Protein AF-A0A951L3A4-F1 (afdb_monomer_lite)

Foldseek 3Di:
DDDPDDDDDPVVLVVLLVCCVPVVDDLCVSCVVVVHDSVVNVVSNCVVVVVDDDPDPDDDDDDDDDDDDDPVVVVVVVVVVVVVVVVVVVVVVVVVVPPDDPPPDPDPDDDDDDDDDDDPDPDDDDDDDDDDDDDDDDDDDDDDDDDDDDDDDDDDDDDDDDPPDPPPPPPPPPDPPPDLAFPFQLEKEWEFDPFKIWIATPVVQDVCRIDIFGLDLVRLVVVLVSSVSSVHAEYEYEDPDPSCVSSVVNNVVVRHHYFYFYPVQLDDDPDDDDSRVSRVSRRVCVRSVVTDGDDDDDDLLNVLLVLLVVLVVLVVLLVVLQVLLVVLCVVFQQQQVVQDVGLPDQLNLQLLVCLLVPDQQLLVSLVSDDPPRPDDSVRSSVSRNTPSDPVSSVSNVVSSVSSVVSVVVSLVSLVSSVVSLVVLLVVDDFQPDDDDDQPDDPPPPSDRPDDLQVSVCSNQVFRLSQQQLDDSSLVSNLCSQCPLENVVQVALVSQCVSLQLFFDFDDDPNDGPGRHGDDDPRPNNVSLLNSLVRLCPDQFLLVLQLVVCCVPPHNVNSSSNSSSVSSNVVCCCSHPVDDDDTPGNVVNVVVVVVVVVVVVQVVQVVVVHHDDDDPPDD

Radius of gyration: 34.12 Å; chains: 1; bounding box: 93×94×96 Å

Structure (mmCIF, N/CA/C/O backbone):
data_AF-A0A951L3A4-F1
#
_entry.id   AF-A0A951L3A4-F1
#
loop_
_atom_site.group_PDB
_atom_site.id
_atom_site.type_symbol
_atom_site.label_atom_id
_atom_site.label_alt_id
_atom_site.label_comp_id
_atom_site.label_asym_id
_atom_site.label_entity_id
_atom_site.label_seq_id
_atom_site.pdbx_PDB_ins_code
_atom_site.Cartn_x
_atom_site.Cartn_y
_atom_site.Cartn_z
_atom_site.occupancy
_atom_site.B_iso_or_equiv
_atom_site.auth_seq_id
_atom_site.auth_comp_id
_atom_site.auth_asym_id
_atom_site.auth_atom_id
_atom_site.pdbx_PDB_model_num
ATOM 1 N N . MET A 1 1 ? -2.912 45.847 -16.611 1.00 32.66 1 MET A N 1
ATOM 2 C CA . MET A 1 1 ? -1.726 46.691 -16.865 1.00 32.66 1 MET A CA 1
ATOM 3 C C . MET A 1 1 ? -0.631 46.248 -15.910 1.00 32.66 1 MET A C 1
ATOM 5 O O . MET A 1 1 ? -0.775 46.431 -14.709 1.00 32.66 1 MET A O 1
ATOM 9 N N . ASP A 1 2 ? 0.385 45.565 -16.430 1.00 31.97 2 ASP A N 1
ATOM 10 C CA . ASP A 1 2 ? 1.530 45.064 -15.662 1.00 31.97 2 ASP A CA 1
ATOM 11 C C . ASP A 1 2 ? 2.466 46.244 -15.346 1.00 31.97 2 ASP A C 1
ATOM 13 O O . ASP A 1 2 ? 3.046 46.840 -16.255 1.00 31.97 2 ASP A O 1
ATOM 17 N N . GLN A 1 3 ? 2.542 46.669 -14.081 1.00 39.19 3 GLN A N 1
ATOM 18 C CA . GLN A 1 3 ? 3.414 47.779 -13.689 1.00 39.19 3 GLN A CA 1
ATOM 19 C C . GLN A 1 3 ? 4.869 47.299 -13.670 1.00 39.19 3 GLN A C 1
ATOM 21 O O . GLN A 1 3 ? 5.321 46.646 -12.728 1.00 39.19 3 GLN A O 1
ATOM 26 N N . GLY A 1 4 ? 5.613 47.657 -14.718 1.00 44.00 4 GLY A N 1
ATOM 27 C CA . GLY A 1 4 ? 7.056 47.464 -14.801 1.00 44.00 4 GLY A CA 1
ATOM 28 C C . GLY A 1 4 ? 7.782 47.987 -13.555 1.00 44.00 4 GLY A C 1
ATOM 29 O O . GLY A 1 4 ? 7.462 49.035 -12.992 1.00 44.00 4 GLY A O 1
ATOM 30 N N . ARG A 1 5 ? 8.775 47.224 -13.099 1.00 50.25 5 ARG A N 1
ATOM 31 C CA . ARG A 1 5 ? 9.544 47.485 -11.878 1.00 50.25 5 ARG A CA 1
ATOM 32 C C . ARG A 1 5 ? 10.297 48.822 -11.997 1.00 50.25 5 ARG A C 1
ATOM 34 O O . ARG A 1 5 ? 11.305 48.883 -12.696 1.00 50.25 5 ARG A O 1
ATOM 41 N N . ARG A 1 6 ? 9.829 49.875 -11.310 1.00 65.44 6 ARG A N 1
ATOM 42 C CA . ARG A 1 6 ? 10.495 51.195 -11.263 1.00 65.44 6 ARG A CA 1
ATOM 43 C C . ARG A 1 6 ? 11.950 51.047 -10.795 1.00 65.44 6 ARG A C 1
ATOM 45 O O . ARG A 1 6 ? 12.204 50.453 -9.744 1.00 65.44 6 ARG A O 1
ATOM 52 N N . GLN A 1 7 ? 12.895 51.558 -11.584 1.00 73.25 7 GLN A N 1
ATOM 53 C CA . GLN A 1 7 ? 14.316 51.622 -11.231 1.00 73.25 7 GLN A CA 1
ATOM 54 C C . GLN A 1 7 ? 14.632 53.011 -10.661 1.00 73.25 7 GLN A C 1
ATOM 56 O O . GLN A 1 7 ? 14.202 54.011 -11.222 1.00 73.25 7 GLN A O 1
ATOM 61 N N . PHE A 1 8 ? 15.373 53.063 -9.551 1.00 82.00 8 PHE A N 1
ATOM 62 C CA . PHE A 1 8 ? 15.802 54.305 -8.895 1.00 82.00 8 PHE A CA 1
ATOM 63 C C . PHE A 1 8 ? 17.322 54.450 -9.008 1.00 82.00 8 PHE A C 1
ATOM 65 O O . PHE A 1 8 ? 18.041 53.459 -8.810 1.00 82.00 8 PHE A O 1
ATOM 72 N N . THR A 1 9 ? 17.800 55.663 -9.293 1.00 86.50 9 THR A N 1
ATOM 73 C CA . THR A 1 9 ? 19.233 55.994 -9.368 1.00 86.50 9 THR A CA 1
ATOM 74 C C . THR A 1 9 ? 19.900 55.852 -7.997 1.00 86.50 9 THR A C 1
ATOM 76 O O . THR A 1 9 ? 19.239 55.902 -6.957 1.00 86.50 9 THR A O 1
ATOM 79 N N . ASP A 1 10 ? 21.213 55.617 -7.965 1.00 74.88 10 ASP A N 1
ATOM 80 C CA . ASP A 1 10 ? 21.940 55.466 -6.696 1.00 74.88 10 ASP A CA 1
ATOM 81 C C . ASP A 1 10 ? 22.074 56.781 -5.924 1.00 74.88 10 ASP A C 1
ATOM 83 O O . ASP A 1 10 ? 22.132 56.759 -4.696 1.00 74.88 10 ASP A O 1
ATOM 87 N N . GLU A 1 11 ? 22.045 57.909 -6.627 1.00 81.06 11 GLU A N 1
ATOM 88 C CA . GLU A 1 11 ? 21.980 59.248 -6.045 1.00 81.06 11 GLU A CA 1
ATOM 89 C C . GLU A 1 11 ? 20.674 59.450 -5.268 1.00 81.06 11 GLU A C 1
ATOM 91 O O . GLU A 1 11 ? 20.714 59.680 -4.060 1.00 81.06 11 GLU A O 1
ATOM 96 N N . PHE A 1 12 ? 19.527 59.165 -5.895 1.00 88.50 12 PHE A N 1
ATOM 97 C CA . PHE A 1 12 ? 18.216 59.232 -5.241 1.00 88.50 12 PHE A CA 1
ATOM 98 C C . PHE A 1 12 ? 18.136 58.342 -3.990 1.00 88.50 12 PHE A C 1
ATOM 100 O O . PHE A 1 12 ? 17.570 58.723 -2.967 1.00 88.50 12 PHE A O 1
ATOM 107 N N . LYS A 1 13 ? 18.736 57.143 -4.030 1.00 89.69 13 LYS A N 1
ATOM 108 C CA . LYS A 1 13 ? 18.778 56.244 -2.861 1.00 89.69 13 LYS A CA 1
ATOM 109 C C . LYS A 1 13 ? 19.581 56.836 -1.705 1.00 89.69 13 LYS A C 1
ATOM 111 O O . LYS A 1 13 ? 19.202 56.626 -0.554 1.00 89.69 13 LYS A O 1
ATOM 116 N N . ARG A 1 14 ? 20.692 57.525 -1.989 1.00 83.75 14 ARG A N 1
ATOM 117 C CA . ARG A 1 14 ? 21.522 58.173 -0.961 1.00 83.75 14 ARG A CA 1
ATOM 118 C C . ARG A 1 14 ? 20.805 59.374 -0.365 1.00 83.75 14 ARG A C 1
ATOM 120 O O . ARG A 1 14 ? 20.759 59.475 0.856 1.00 83.75 14 ARG A O 1
ATOM 127 N N . GLU A 1 15 ? 20.188 60.211 -1.194 1.00 87.88 15 GLU A N 1
ATOM 128 C CA . GLU A 1 15 ? 19.411 61.369 -0.740 1.00 87.88 15 GLU A CA 1
ATOM 129 C C . GLU A 1 15 ? 18.213 60.955 0.114 1.00 87.88 15 GLU A C 1
ATOM 131 O O . GLU A 1 15 ? 18.013 61.501 1.194 1.00 87.88 15 GLU A O 1
ATOM 136 N N . ALA A 1 16 ? 17.469 59.920 -0.290 1.00 88.62 16 ALA A N 1
ATOM 137 C CA . ALA A 1 16 ? 16.341 59.408 0.488 1.00 88.62 16 ALA A CA 1
ATOM 138 C C . ALA A 1 16 ? 16.765 58.893 1.879 1.00 88.62 16 ALA A C 1
ATOM 140 O O . ALA A 1 16 ? 16.044 59.064 2.864 1.00 88.62 16 ALA A O 1
ATOM 141 N N . VAL A 1 17 ? 17.941 58.264 1.977 1.00 91.25 17 VAL A N 1
ATOM 142 C CA . VAL A 1 17 ? 18.500 57.801 3.257 1.00 91.25 17 VAL A CA 1
ATOM 143 C C . VAL A 1 17 ? 19.050 58.966 4.083 1.00 91.25 17 VAL A C 1
ATOM 145 O O . VAL A 1 17 ? 18.843 58.987 5.296 1.00 91.25 17 VAL A O 1
ATOM 148 N N . ALA A 1 18 ? 19.700 59.945 3.451 1.00 88.50 18 ALA A N 1
ATOM 149 C CA . ALA A 1 18 ? 20.191 61.148 4.116 1.00 88.50 18 ALA A CA 1
ATOM 150 C C . ALA A 1 18 ? 19.035 61.983 4.684 1.00 88.50 18 ALA A C 1
ATOM 152 O O . ALA A 1 18 ? 19.093 62.383 5.842 1.00 88.50 18 ALA A O 1
ATOM 153 N N . LEU A 1 19 ? 17.949 62.147 3.922 1.00 89.31 19 LEU A N 1
ATOM 154 C CA . LEU A 1 19 ? 16.728 62.831 4.347 1.00 89.31 19 LEU A CA 1
ATOM 155 C C . LEU A 1 19 ? 16.077 62.141 5.553 1.00 89.31 19 LEU A C 1
ATOM 157 O O . LEU A 1 19 ? 15.614 62.803 6.480 1.00 89.31 19 LEU A O 1
ATOM 161 N N . LEU A 1 20 ? 16.070 60.805 5.578 1.00 89.06 20 LEU A N 1
ATOM 162 C CA . LEU A 1 20 ? 15.600 60.038 6.733 1.00 89.06 20 LEU A CA 1
ATOM 163 C C . LEU A 1 20 ? 16.485 60.241 7.972 1.00 89.06 20 LEU A C 1
ATOM 165 O O . LEU A 1 20 ? 15.964 60.266 9.084 1.00 89.06 20 LEU A O 1
ATOM 169 N N . ALA A 1 21 ? 17.799 60.376 7.792 1.00 85.12 21 ALA A N 1
ATOM 170 C CA . ALA A 1 21 ? 18.740 60.567 8.892 1.00 85.12 21 ALA A CA 1
ATOM 171 C C . ALA A 1 21 ? 18.735 62.004 9.444 1.00 85.12 21 ALA A C 1
ATOM 173 O O . ALA A 1 21 ? 18.861 62.182 10.652 1.00 85.12 21 ALA A O 1
ATOM 174 N N . SER A 1 22 ? 18.574 63.016 8.586 1.00 84.38 22 SER A N 1
ATOM 175 C CA . SER A 1 22 ? 18.661 64.432 8.968 1.00 84.38 22 SER A CA 1
ATOM 176 C C . SER A 1 22 ? 17.338 65.037 9.439 1.00 84.38 22 SER A C 1
ATOM 178 O O . SER A 1 22 ? 17.350 65.958 10.248 1.00 84.38 22 SER A O 1
ATOM 180 N N . SER A 1 23 ? 16.193 64.536 8.963 1.00 82.44 23 SER A N 1
ATOM 181 C CA . SER A 1 23 ? 14.892 65.162 9.250 1.00 82.44 23 SER A CA 1
ATOM 182 C C . SER A 1 23 ? 14.287 64.798 10.609 1.00 82.44 23 SER A C 1
ATOM 184 O O . SER A 1 23 ? 13.370 65.478 11.057 1.00 82.44 23 SER A O 1
ATOM 186 N N . GLY A 1 24 ? 14.729 63.707 11.250 1.00 75.81 24 GLY A N 1
ATOM 187 C CA . GLY A 1 24 ? 14.135 63.200 12.498 1.00 75.81 24 GLY A CA 1
ATOM 188 C C . GLY A 1 24 ? 12.689 62.687 12.367 1.00 75.81 24 GLY A C 1
ATOM 189 O O . GLY A 1 24 ? 12.066 62.335 13.368 1.00 75.81 24 GLY A O 1
ATOM 190 N N . ARG A 1 25 ? 12.141 62.627 11.144 1.00 87.25 25 ARG A N 1
ATOM 191 C CA . ARG A 1 25 ? 10.745 62.249 10.863 1.00 87.25 25 ARG A CA 1
ATOM 192 C C . ARG A 1 25 ? 10.577 60.726 10.717 1.00 87.25 25 ARG A C 1
ATOM 194 O O . ARG A 1 25 ? 11.525 60.026 10.348 1.00 87.25 25 ARG A O 1
ATOM 201 N N . PRO A 1 26 ? 9.371 60.169 10.954 1.00 86.94 26 PRO A N 1
ATOM 202 C CA . PRO A 1 26 ? 9.134 58.731 10.847 1.00 86.94 26 PRO A CA 1
ATOM 203 C C . PRO A 1 26 ? 9.320 58.196 9.419 1.00 86.94 26 PRO A C 1
ATOM 205 O O . PRO A 1 26 ? 8.805 58.751 8.451 1.00 86.94 26 PRO A O 1
ATOM 208 N N . LEU A 1 27 ? 9.963 57.028 9.295 1.00 90.75 27 LEU A N 1
ATOM 209 C CA . LEU A 1 27 ? 10.267 56.368 8.014 1.00 90.75 27 LEU A CA 1
ATOM 210 C C . LEU A 1 27 ? 9.042 56.182 7.101 1.00 90.75 27 LEU A C 1
ATOM 212 O O . LEU A 1 27 ? 9.165 56.294 5.884 1.00 90.75 27 LEU A O 1
ATOM 216 N N . LEU A 1 28 ? 7.872 55.891 7.679 1.00 86.56 28 LEU A N 1
ATOM 217 C CA . LEU A 1 28 ? 6.618 55.708 6.938 1.00 86.56 28 LEU A CA 1
ATOM 218 C C . LEU A 1 28 ? 6.166 56.990 6.229 1.00 86.56 28 LEU A C 1
ATOM 220 O O . LEU A 1 28 ? 5.704 56.918 5.094 1.00 86.56 28 LEU A O 1
ATOM 224 N N . GLN A 1 29 ? 6.345 58.143 6.877 1.00 88.88 29 GLN A N 1
ATOM 225 C CA . GLN A 1 29 ? 5.958 59.440 6.331 1.00 88.88 29 GLN A CA 1
ATOM 226 C C . GLN A 1 29 ? 6.848 59.809 5.139 1.00 88.88 29 GLN A C 1
ATOM 228 O O . GLN A 1 29 ? 6.344 60.110 4.062 1.00 88.88 29 GLN A O 1
ATOM 233 N N . ILE A 1 30 ? 8.167 59.662 5.292 1.00 88.50 30 ILE A N 1
ATOM 234 C CA . ILE A 1 30 ? 9.139 59.956 4.226 1.00 88.50 30 ILE A CA 1
ATOM 235 C C . ILE A 1 30 ? 8.965 59.005 3.034 1.00 88.50 30 ILE A C 1
ATOM 237 O O . ILE A 1 30 ? 9.047 59.422 1.883 1.00 88.50 30 ILE A O 1
ATOM 241 N N . ALA A 1 31 ? 8.681 57.724 3.284 1.00 89.19 31 ALA A N 1
ATOM 242 C CA . ALA A 1 31 ? 8.425 56.765 2.212 1.00 89.19 31 ALA A CA 1
ATOM 243 C C . ALA A 1 31 ? 7.166 57.126 1.398 1.00 89.19 31 ALA A C 1
ATOM 245 O O . ALA A 1 31 ? 7.188 57.019 0.173 1.00 89.19 31 ALA A O 1
ATOM 246 N N . SER A 1 32 ? 6.105 57.591 2.069 1.00 87.25 32 SER A N 1
ATOM 247 C CA . SER A 1 32 ? 4.873 58.041 1.414 1.00 87.25 32 SER A CA 1
ATOM 248 C C . SER A 1 32 ? 5.095 59.290 0.559 1.00 87.25 32 SER A C 1
ATOM 250 O O . SER A 1 32 ? 4.611 59.341 -0.567 1.00 87.25 32 SER A O 1
ATOM 252 N N . GLU A 1 33 ? 5.853 60.269 1.060 1.00 85.44 33 GLU A N 1
ATOM 253 C CA . GLU A 1 33 ? 6.167 61.514 0.337 1.00 85.44 33 GLU A CA 1
ATOM 254 C C . GLU A 1 33 ? 7.040 61.271 -0.898 1.00 85.44 33 GLU A C 1
ATOM 256 O O . GLU A 1 33 ? 6.808 61.853 -1.952 1.00 85.44 33 GLU A O 1
ATOM 261 N N . LEU A 1 34 ? 8.001 60.350 -0.796 1.00 86.25 34 LEU A N 1
ATOM 262 C CA . LEU A 1 34 ? 8.862 59.951 -1.911 1.00 86.25 34 LEU A CA 1
ATOM 263 C C . LEU A 1 34 ? 8.188 58.951 -2.872 1.00 86.25 34 LEU A C 1
ATOM 265 O O . LEU A 1 34 ? 8.811 58.515 -3.841 1.00 86.25 34 LEU A O 1
ATOM 269 N N . GLY A 1 35 ? 6.943 58.541 -2.604 1.00 83.50 35 GLY A N 1
ATOM 270 C CA . GLY A 1 35 ? 6.203 57.586 -3.434 1.00 83.50 35 GLY A CA 1
ATOM 271 C C . GLY A 1 35 ? 6.850 56.194 -3.519 1.00 83.50 35 GLY A C 1
ATOM 272 O O . GLY A 1 35 ? 6.686 55.495 -4.524 1.00 83.50 35 GLY A O 1
ATOM 273 N N . ILE A 1 36 ? 7.602 55.786 -2.490 1.00 88.69 36 ILE A N 1
ATOM 274 C CA . ILE A 1 36 ? 8.312 54.498 -2.407 1.00 88.69 36 ILE A CA 1
ATOM 275 C C . ILE A 1 36 ? 7.774 53.631 -1.266 1.00 88.69 36 ILE A C 1
ATOM 277 O O . ILE A 1 36 ? 7.205 54.114 -0.292 1.00 88.69 36 ILE A O 1
ATOM 281 N N . SER A 1 37 ? 7.977 52.312 -1.341 1.00 88.06 37 SER A N 1
ATOM 282 C CA . SER A 1 37 ? 7.517 51.439 -0.258 1.00 88.06 37 SER A CA 1
ATOM 283 C C . SER A 1 37 ? 8.384 51.595 1.007 1.00 88.06 37 SER A C 1
ATOM 285 O O . SER A 1 37 ? 9.618 51.648 0.913 1.00 88.06 37 SER A O 1
ATOM 287 N N . PRO A 1 38 ? 7.792 51.571 2.218 1.00 86.56 38 PRO A N 1
ATOM 288 C CA . PRO A 1 38 ? 8.541 51.680 3.477 1.00 86.56 38 PRO A CA 1
ATOM 289 C C . PRO A 1 38 ? 9.608 50.587 3.644 1.00 86.56 38 PRO A C 1
ATOM 291 O O . PRO A 1 38 ? 10.675 50.797 4.222 1.00 86.56 38 PRO A O 1
ATOM 294 N N . SER A 1 39 ? 9.352 49.395 3.103 1.00 80.88 39 SER A N 1
ATOM 295 C CA . SER A 1 39 ? 10.299 48.278 3.102 1.00 80.88 39 SER A CA 1
ATOM 296 C C . SER A 1 39 ? 11.545 48.571 2.258 1.00 80.88 39 SER A C 1
ATOM 298 O O . SER A 1 39 ? 12.634 48.102 2.587 1.00 80.88 39 SER A O 1
ATOM 300 N N . MET A 1 40 ? 11.405 49.346 1.179 1.00 85.06 40 MET A N 1
ATOM 301 C CA . MET A 1 40 ? 12.495 49.692 0.269 1.00 85.06 40 MET A CA 1
ATOM 302 C C . MET A 1 40 ? 13.447 50.713 0.898 1.00 85.06 40 MET A C 1
ATOM 304 O O . MET A 1 40 ? 14.649 50.451 0.955 1.00 85.06 40 MET A O 1
ATOM 308 N N . LEU A 1 41 ? 12.909 51.789 1.484 1.00 88.31 41 LEU A N 1
ATOM 309 C CA . LEU A 1 41 ? 13.699 52.796 2.201 1.00 88.31 41 LEU A CA 1
ATOM 310 C C . LEU A 1 41 ? 14.446 52.189 3.403 1.00 88.31 41 LEU A C 1
ATOM 312 O O . LEU A 1 41 ? 15.633 52.443 3.610 1.00 88.31 41 LEU A O 1
ATOM 316 N N . ARG A 1 42 ? 13.787 51.283 4.141 1.00 86.25 42 ARG A N 1
ATOM 317 C CA . ARG A 1 42 ? 14.408 50.519 5.237 1.00 86.25 42 ARG A CA 1
ATOM 318 C C . ARG A 1 42 ? 15.592 49.675 4.759 1.00 86.25 42 ARG A C 1
ATOM 320 O O . ARG A 1 42 ? 16.615 49.612 5.437 1.00 86.25 42 ARG A O 1
ATOM 327 N N . ASN A 1 43 ? 15.466 49.027 3.602 1.00 81.56 43 ASN A N 1
ATOM 328 C CA . ASN A 1 43 ? 16.535 48.207 3.037 1.00 81.56 43 ASN A CA 1
ATOM 329 C C . ASN A 1 43 ? 17.719 49.048 2.546 1.00 81.56 43 ASN A C 1
ATOM 331 O O . ASN A 1 43 ? 18.855 48.602 2.687 1.00 81.56 43 ASN A O 1
ATOM 335 N N . TRP A 1 44 ? 17.481 50.244 1.999 1.00 90.25 44 TRP A N 1
ATOM 336 C CA . TRP A 1 44 ? 18.555 51.161 1.603 1.00 90.25 44 TRP A CA 1
ATOM 337 C C . TRP A 1 44 ? 19.331 51.681 2.813 1.00 90.25 44 TRP A C 1
ATOM 339 O O . TRP A 1 44 ? 20.553 51.557 2.823 1.00 90.25 44 TRP A O 1
ATOM 349 N N . ARG A 1 45 ? 18.637 52.108 3.879 1.00 88.88 45 ARG A N 1
ATOM 350 C CA . ARG A 1 45 ? 19.270 52.489 5.154 1.00 88.88 45 ARG A CA 1
ATOM 351 C C . ARG A 1 45 ? 20.097 51.347 5.754 1.00 88.88 45 ARG A C 1
ATOM 353 O O . ARG A 1 45 ? 21.235 51.525 6.163 1.00 88.88 45 ARG A O 1
ATOM 360 N N . ASN A 1 46 ? 19.556 50.130 5.771 1.00 82.81 46 ASN A N 1
ATOM 361 C CA . ASN A 1 46 ? 20.282 48.983 6.325 1.00 82.81 46 ASN A CA 1
ATOM 362 C C . ASN A 1 46 ? 21.532 48.613 5.500 1.00 82.81 46 ASN A C 1
ATOM 364 O O . ASN A 1 46 ? 22.465 48.024 6.048 1.00 82.81 46 ASN A O 1
ATOM 368 N N . ARG A 1 47 ? 21.555 48.933 4.196 1.00 76.25 47 ARG A N 1
ATOM 369 C CA . ARG A 1 47 ? 22.745 48.774 3.346 1.00 76.25 47 ARG A CA 1
ATOM 370 C C . ARG A 1 47 ? 23.763 49.890 3.568 1.00 76.25 47 ARG A C 1
ATOM 372 O O . ARG A 1 47 ? 24.943 49.571 3.635 1.00 76.25 47 ARG A O 1
ATOM 379 N N . SER A 1 48 ? 23.333 51.148 3.712 1.00 77.56 48 SER A N 1
ATOM 380 C CA . SER A 1 48 ? 24.244 52.266 4.006 1.00 77.56 48 SER A CA 1
ATOM 381 C C . SER A 1 48 ? 24.891 52.136 5.387 1.00 77.56 48 SER A C 1
ATOM 383 O O . SER A 1 48 ? 26.049 52.486 5.554 1.00 77.56 48 SER A O 1
ATOM 385 N N . GLU A 1 49 ? 24.176 51.563 6.359 1.00 76.31 49 GLU A N 1
ATOM 386 C CA . GLU A 1 49 ? 24.688 51.273 7.706 1.00 76.31 49 GLU A CA 1
ATOM 387 C C . GLU A 1 49 ? 25.471 49.946 7.800 1.00 76.31 49 GLU A C 1
ATOM 389 O O . GLU A 1 49 ? 25.820 49.506 8.894 1.00 76.31 49 GLU A O 1
ATOM 394 N N . GLY A 1 50 ? 25.699 49.243 6.683 1.00 65.12 50 GLY A N 1
ATOM 395 C CA . GLY A 1 50 ? 26.495 48.008 6.651 1.00 65.12 50 GLY A CA 1
ATOM 396 C C . GLY A 1 50 ? 25.871 46.791 7.353 1.00 65.12 50 GLY A C 1
ATOM 397 O O . GLY A 1 50 ? 26.484 45.726 7.392 1.00 65.12 50 GLY A O 1
ATOM 398 N N . ARG A 1 51 ? 24.634 46.885 7.861 1.00 58.41 51 ARG A N 1
ATOM 399 C CA . ARG A 1 51 ? 23.975 45.810 8.633 1.00 58.41 51 ARG A CA 1
ATOM 400 C C . ARG A 1 51 ? 23.481 44.631 7.778 1.00 58.41 51 ARG A C 1
ATOM 402 O O . ARG A 1 51 ? 22.961 43.671 8.334 1.00 58.41 51 ARG A O 1
ATOM 409 N N . ASN A 1 52 ? 23.623 44.693 6.448 1.00 53.03 52 ASN A N 1
ATOM 410 C CA . ASN A 1 52 ? 23.350 43.595 5.505 1.00 53.03 52 ASN A CA 1
ATOM 411 C C . ASN A 1 52 ? 24.069 43.807 4.149 1.00 53.03 52 ASN A C 1
ATOM 413 O O . ASN A 1 52 ? 23.430 43.970 3.105 1.00 53.03 52 ASN A O 1
ATOM 417 N N . ALA A 1 53 ? 25.404 43.822 4.145 1.00 43.62 53 ALA A N 1
ATOM 418 C CA . ALA A 1 53 ? 26.196 43.881 2.913 1.00 43.62 53 ALA A CA 1
ATOM 419 C C . ALA A 1 53 ? 26.327 42.487 2.257 1.00 43.62 53 ALA A C 1
ATOM 421 O O . ALA A 1 53 ? 27.251 41.727 2.535 1.00 43.62 53 ALA A O 1
ATOM 422 N N . GLY A 1 54 ? 25.381 42.137 1.382 1.00 47.75 54 GLY A N 1
ATOM 423 C CA . GLY A 1 54 ? 25.656 41.223 0.262 1.00 47.75 54 GLY A CA 1
ATOM 424 C C . GLY A 1 54 ? 26.368 41.983 -0.872 1.00 47.75 54 GLY A C 1
ATOM 425 O O . GLY A 1 54 ? 26.317 43.215 -0.872 1.00 47.75 54 GLY A O 1
ATOM 426 N N . PRO A 1 55 ? 27.031 41.305 -1.829 1.00 36.75 55 PRO A N 1
ATOM 427 C CA . PRO A 1 55 ? 27.873 41.979 -2.816 1.00 36.75 55 PRO A CA 1
ATOM 428 C C . PRO A 1 55 ? 27.044 42.920 -3.701 1.00 36.75 55 PRO A C 1
ATOM 430 O O . PRO A 1 55 ? 25.948 42.570 -4.147 1.00 36.75 55 PRO A O 1
ATOM 433 N N . ALA A 1 56 ? 27.565 44.129 -3.923 1.00 34.47 56 ALA A N 1
ATOM 434 C CA . ALA A 1 56 ? 26.938 45.156 -4.748 1.00 34.47 56 ALA A CA 1
ATOM 435 C C . ALA A 1 56 ? 26.998 44.785 -6.244 1.00 34.47 56 ALA A C 1
ATOM 437 O O . ALA A 1 56 ? 28.002 44.228 -6.692 1.00 34.47 56 ALA A O 1
ATOM 438 N N . PRO A 1 57 ? 25.963 45.099 -7.041 1.00 36.72 57 PRO A N 1
ATOM 439 C CA . PRO A 1 57 ? 26.034 44.976 -8.486 1.00 36.72 57 PRO A CA 1
ATOM 440 C C . PRO A 1 57 ? 26.651 46.248 -9.088 1.00 36.72 57 PRO A C 1
ATOM 442 O O . PRO A 1 57 ? 26.126 47.336 -8.882 1.00 36.72 57 PRO A O 1
ATOM 445 N N . GLY A 1 58 ? 27.722 46.094 -9.871 1.00 42.84 58 GLY A N 1
ATOM 446 C CA . GLY A 1 58 ? 28.114 47.083 -10.883 1.00 42.84 58 GLY A CA 1
ATOM 447 C C . GLY A 1 58 ? 29.118 48.166 -10.473 1.00 42.84 58 GLY A C 1
ATOM 448 O O . GLY A 1 58 ? 28.818 49.345 -10.598 1.00 42.84 58 GLY A O 1
ATOM 449 N N . SER A 1 59 ? 30.345 47.794 -10.102 1.00 32.38 59 SER A N 1
ATOM 450 C CA . SER A 1 59 ? 31.501 48.697 -10.246 1.00 32.38 59 SER A CA 1
ATOM 451 C C . SER A 1 59 ? 32.741 47.895 -10.642 1.00 32.38 59 SER A C 1
ATOM 453 O O . SER A 1 59 ? 33.435 47.329 -9.798 1.00 32.38 59 SER A O 1
ATOM 455 N N . GLY A 1 60 ? 32.983 47.791 -11.948 1.00 29.97 60 GLY A N 1
ATOM 456 C CA . GLY A 1 60 ? 34.218 47.231 -12.482 1.00 29.97 60 GLY A CA 1
ATOM 457 C C . GLY A 1 60 ? 35.346 48.248 -12.350 1.00 29.97 60 GLY A C 1
ATOM 458 O O . GLY A 1 60 ? 35.432 49.166 -13.156 1.00 29.97 60 GLY A O 1
ATOM 459 N N . ALA A 1 61 ? 36.208 48.072 -11.350 1.00 28.50 61 ALA A N 1
ATOM 460 C CA . ALA A 1 61 ? 37.591 48.518 -11.451 1.00 28.50 61 ALA A CA 1
ATOM 461 C C . ALA A 1 61 ? 38.359 47.427 -12.211 1.00 28.50 61 ALA A C 1
ATOM 463 O O . ALA A 1 61 ? 38.253 46.246 -11.870 1.00 28.50 61 ALA A O 1
ATOM 464 N N . ALA A 1 62 ? 39.062 47.813 -13.276 1.00 30.88 62 ALA A N 1
ATOM 465 C CA . ALA A 1 62 ? 39.810 46.903 -14.136 1.00 30.88 62 ALA A CA 1
ATOM 466 C C . ALA A 1 62 ? 40.872 46.129 -13.329 1.00 30.88 62 ALA A C 1
ATOM 468 O O . ALA A 1 62 ? 41.691 46.767 -12.663 1.00 30.88 62 ALA A O 1
ATOM 469 N N . PRO A 1 63 ? 40.904 44.783 -13.381 1.00 31.97 63 PRO A N 1
ATOM 470 C CA . PRO A 1 63 ? 42.030 44.038 -12.863 1.00 31.97 63 PRO A CA 1
ATOM 471 C C . PRO A 1 63 ? 43.136 43.998 -13.917 1.00 31.97 63 PRO A C 1
ATOM 473 O O . PRO A 1 63 ? 42.929 43.666 -15.084 1.00 31.97 63 PRO A O 1
ATOM 476 N N . THR A 1 64 ? 44.319 44.358 -13.450 1.00 31.75 64 THR A N 1
ATOM 477 C CA . THR A 1 64 ? 45.624 44.169 -14.065 1.00 31.75 64 THR A CA 1
ATOM 478 C C . THR A 1 64 ? 45.788 42.775 -14.676 1.00 31.75 64 THR A C 1
ATOM 480 O O . THR A 1 64 ? 45.341 41.772 -14.118 1.00 31.75 64 THR A O 1
ATOM 483 N N . LEU A 1 65 ? 46.455 42.741 -15.835 1.00 34.19 65 LEU A N 1
ATOM 484 C CA . LEU A 1 65 ? 46.789 41.543 -16.601 1.00 34.19 65 LEU A CA 1
ATOM 485 C C . LEU A 1 65 ? 47.379 40.429 -15.721 1.00 34.19 65 LEU A C 1
ATOM 487 O O . LEU A 1 65 ? 48.491 40.555 -15.212 1.00 34.19 65 LEU A O 1
ATOM 491 N N . HIS A 1 66 ? 46.690 39.288 -15.677 1.00 30.97 66 HIS A N 1
ATOM 492 C CA . HIS A 1 66 ? 47.342 37.987 -15.588 1.00 30.97 66 HIS A CA 1
ATOM 493 C C . HIS A 1 66 ? 46.996 37.166 -16.829 1.00 30.97 66 HIS A C 1
ATOM 495 O O . HIS A 1 66 ? 45.841 37.015 -17.223 1.00 30.97 66 HIS A O 1
ATOM 501 N N . SER A 1 67 ? 48.062 36.710 -17.466 1.00 42.78 67 SER A N 1
ATOM 502 C CA . SER A 1 67 ? 48.150 36.032 -18.744 1.00 42.78 67 SER A CA 1
ATOM 503 C C . SER A 1 67 ? 47.463 34.664 -18.752 1.00 42.78 67 SER A C 1
ATOM 505 O O . SER A 1 67 ? 47.707 33.825 -17.888 1.00 42.78 67 SER A O 1
ATOM 507 N N . GLY A 1 68 ? 46.692 34.421 -19.817 1.00 43.66 68 GLY A N 1
ATOM 508 C CA . GLY A 1 68 ? 46.597 33.096 -20.430 1.00 43.66 68 GLY A CA 1
ATOM 509 C C . GLY A 1 68 ? 45.291 32.319 -20.271 1.00 43.66 68 GLY A C 1
ATOM 510 O O . GLY A 1 68 ? 45.371 31.180 -19.840 1.00 43.66 68 GLY A O 1
ATOM 511 N N . LEU A 1 69 ? 44.130 32.856 -20.676 1.00 44.50 69 LEU A N 1
ATOM 512 C CA . LEU A 1 69 ? 42.957 32.059 -21.096 1.00 44.50 69 LEU A CA 1
ATOM 513 C C . LEU A 1 69 ? 42.112 32.827 -22.140 1.00 44.50 69 LEU A C 1
ATOM 515 O O . LEU A 1 69 ? 41.910 34.032 -22.014 1.00 44.50 69 LEU A O 1
ATOM 519 N N . ASP A 1 70 ? 41.642 32.118 -23.172 1.00 55.75 70 ASP A N 1
ATOM 520 C CA . ASP A 1 70 ? 40.893 32.631 -24.334 1.00 55.75 70 ASP A CA 1
ATOM 521 C C . ASP A 1 70 ? 39.528 33.261 -23.943 1.00 55.75 70 ASP A C 1
ATOM 523 O O . ASP A 1 70 ? 38.684 32.563 -23.363 1.00 55.75 70 ASP A O 1
ATOM 527 N N . PRO A 1 71 ? 39.257 34.540 -24.286 1.00 44.62 71 PRO A N 1
ATOM 528 C CA . PRO A 1 71 ? 37.998 35.235 -23.991 1.00 44.62 71 PRO A CA 1
ATOM 529 C C . PRO A 1 71 ? 36.728 34.513 -24.472 1.00 44.62 71 PRO A C 1
ATOM 531 O O . PRO A 1 71 ? 35.686 34.599 -23.815 1.00 44.62 71 PRO A O 1
ATOM 534 N N . ALA A 1 72 ? 36.784 33.766 -25.580 1.00 53.44 72 ALA A N 1
ATOM 535 C CA . ALA A 1 72 ? 35.621 33.047 -26.108 1.00 53.44 72 ALA A CA 1
ATOM 536 C C . ALA A 1 72 ? 35.186 31.882 -25.197 1.00 53.44 72 ALA A C 1
ATOM 538 O O . ALA A 1 72 ? 33.989 31.583 -25.057 1.00 53.44 72 ALA A O 1
ATOM 539 N N . SER A 1 73 ? 36.151 31.257 -24.517 1.00 54.28 73 SER A N 1
ATOM 540 C CA . SER A 1 73 ? 35.909 30.176 -23.560 1.00 54.28 73 SER A CA 1
ATOM 541 C C . SER A 1 73 ? 35.206 30.674 -22.290 1.00 54.28 73 SER A C 1
ATOM 543 O O . SER A 1 73 ? 34.264 30.032 -21.808 1.00 54.28 73 SER A O 1
ATOM 545 N N . GLU A 1 74 ? 35.568 31.868 -21.812 1.00 51.50 74 GLU A N 1
ATOM 546 C CA . GLU A 1 74 ? 34.989 32.479 -20.614 1.00 51.50 74 GLU A CA 1
ATOM 547 C C . GLU A 1 74 ? 33.569 33.004 -20.892 1.00 51.50 74 GLU A C 1
ATOM 549 O O . GLU A 1 74 ? 32.651 32.775 -20.101 1.00 51.50 74 GLU A O 1
ATOM 554 N N . ILE A 1 75 ? 33.324 33.581 -22.078 1.00 59.12 75 ILE A N 1
ATOM 555 C CA . ILE A 1 75 ? 31.970 33.958 -22.528 1.00 59.12 75 ILE A CA 1
ATOM 556 C C . ILE A 1 75 ? 31.059 32.721 -22.609 1.00 59.12 75 ILE A C 1
ATOM 558 O O . ILE A 1 75 ? 29.907 32.749 -22.164 1.00 59.12 75 ILE A O 1
ATOM 562 N N . SER A 1 76 ? 31.577 31.604 -23.122 1.00 57.62 76 SER A N 1
ATOM 563 C CA . SER A 1 76 ? 30.839 30.338 -23.223 1.00 57.62 76 SER A CA 1
ATOM 564 C C . SER A 1 76 ? 30.545 29.704 -21.861 1.00 57.62 76 SER A C 1
ATOM 566 O O . SER A 1 76 ? 29.542 29.004 -21.691 1.00 57.62 76 SER A O 1
ATOM 568 N N . ARG A 1 77 ? 31.413 29.930 -20.874 1.00 71.12 77 ARG A N 1
ATOM 569 C CA . ARG A 1 77 ? 31.219 29.498 -19.488 1.00 71.12 77 ARG A CA 1
ATOM 570 C C . ARG A 1 77 ? 30.163 30.349 -18.782 1.00 71.12 77 ARG A C 1
ATOM 572 O O . ARG A 1 77 ? 29.248 29.792 -18.177 1.00 71.12 77 ARG A O 1
ATOM 579 N N . LEU A 1 78 ? 30.237 31.673 -18.922 1.00 58.97 78 LEU A N 1
ATOM 580 C CA . LEU A 1 78 ? 29.282 32.610 -18.323 1.00 58.97 78 LEU A CA 1
ATOM 581 C C . LEU A 1 78 ? 27.863 32.440 -18.889 1.00 58.97 78 LEU A C 1
ATOM 583 O O . LEU A 1 78 ? 26.892 32.534 -18.138 1.00 58.97 78 LEU A O 1
ATOM 587 N N . ARG A 1 79 ? 27.721 32.118 -20.184 1.00 64.44 79 ARG A N 1
ATOM 588 C CA . ARG A 1 79 ? 26.420 31.771 -20.791 1.00 64.44 79 ARG A CA 1
ATOM 589 C C . ARG A 1 79 ? 25.818 30.503 -20.172 1.00 64.44 79 ARG A C 1
ATOM 591 O O . ARG A 1 79 ? 24.669 30.530 -19.741 1.00 64.44 79 ARG A O 1
ATOM 598 N N . ARG A 1 80 ? 26.623 29.444 -20.002 1.00 62.34 80 ARG A N 1
ATOM 599 C CA . ARG A 1 80 ? 26.206 28.196 -19.328 1.00 62.34 80 ARG A CA 1
ATOM 600 C C . ARG A 1 80 ? 25.775 28.417 -17.875 1.00 62.34 80 ARG A C 1
ATOM 602 O O . ARG A 1 80 ? 24.837 27.777 -17.400 1.00 62.34 80 ARG A O 1
ATOM 609 N N . GLU A 1 81 ? 26.446 29.315 -17.161 1.00 59.56 81 GLU A N 1
ATOM 610 C CA . GLU A 1 81 ? 26.091 29.653 -15.781 1.00 59.56 81 GLU A CA 1
ATOM 611 C C . GLU A 1 81 ? 24.786 30.462 -15.700 1.00 59.56 81 GLU A C 1
ATOM 613 O O . GLU A 1 81 ? 23.941 30.189 -14.844 1.00 59.56 81 GLU A O 1
ATOM 618 N N . ASN A 1 82 ? 24.555 31.374 -16.649 1.00 67.12 82 ASN A N 1
ATOM 619 C CA . ASN A 1 82 ? 23.297 32.118 -16.758 1.00 67.12 82 ASN A CA 1
ATOM 620 C C . ASN A 1 82 ? 22.097 31.206 -17.068 1.00 67.12 82 ASN A C 1
ATOM 622 O O . ASN A 1 82 ? 21.040 31.338 -16.444 1.00 67.12 82 ASN A O 1
ATOM 626 N N . ASP A 1 83 ? 22.260 30.243 -17.975 1.00 64.25 83 ASP A N 1
ATOM 627 C CA . ASP A 1 83 ? 21.202 29.290 -18.335 1.00 64.25 83 ASP A CA 1
ATOM 628 C C . ASP A 1 83 ? 20.831 28.372 -17.162 1.00 64.25 83 ASP A C 1
ATOM 630 O O . ASP A 1 83 ? 19.652 28.106 -16.895 1.00 64.25 83 ASP A O 1
ATOM 634 N N . ARG A 1 84 ? 21.828 27.965 -16.371 1.00 64.44 84 ARG A N 1
ATOM 635 C CA . ARG A 1 84 ? 21.612 27.216 -15.130 1.00 64.44 84 ARG A CA 1
ATOM 636 C C . ARG A 1 84 ? 20.831 28.026 -14.093 1.00 64.44 84 ARG A C 1
ATOM 638 O O . ARG A 1 84 ? 19.887 27.502 -13.505 1.00 64.44 84 ARG A O 1
ATOM 645 N N . LEU A 1 85 ? 21.178 29.296 -13.880 1.00 58.38 85 LEU A N 1
ATOM 646 C CA . LEU A 1 85 ? 20.480 30.156 -12.916 1.00 58.38 85 LEU A CA 1
ATOM 647 C C . LEU A 1 85 ? 19.035 30.464 -13.344 1.00 58.38 85 LEU A C 1
ATOM 649 O O . LEU A 1 85 ? 18.137 30.511 -12.501 1.00 58.38 85 LEU A O 1
ATOM 653 N N . ARG A 1 86 ? 18.776 30.607 -14.652 1.00 55.97 86 ARG A N 1
ATOM 654 C CA . ARG A 1 86 ? 17.410 30.709 -15.199 1.00 55.97 86 ARG A CA 1
ATOM 655 C C . ARG A 1 86 ? 16.602 29.437 -14.931 1.00 55.97 86 ARG A C 1
ATOM 657 O O . ARG A 1 86 ? 15.474 29.531 -14.451 1.00 55.97 86 ARG A O 1
ATOM 664 N N . THR A 1 87 ? 17.219 28.270 -15.112 1.00 51.94 87 THR A N 1
ATOM 665 C CA . THR A 1 87 ? 16.622 26.962 -14.792 1.00 51.94 87 THR A CA 1
ATOM 666 C C . THR A 1 87 ? 16.277 26.846 -13.301 1.00 51.94 87 THR A C 1
ATOM 668 O O . THR A 1 87 ? 15.182 26.420 -12.941 1.00 51.94 87 THR A O 1
ATOM 671 N N . GLU A 1 88 ? 17.166 27.286 -12.407 1.00 55.56 88 GLU A N 1
ATOM 672 C CA . GLU A 1 88 ? 16.929 27.273 -10.956 1.00 55.56 88 GLU A CA 1
ATOM 673 C C . GLU A 1 88 ? 15.797 28.230 -10.530 1.00 55.56 88 GLU A C 1
ATOM 675 O O . GLU A 1 88 ? 14.972 27.881 -9.680 1.00 55.56 88 GLU A O 1
ATOM 680 N N . ARG A 1 89 ? 15.689 29.404 -11.164 1.00 47.38 89 ARG A N 1
ATOM 681 C CA . ARG A 1 89 ? 14.572 30.346 -10.967 1.00 47.38 89 ARG A CA 1
ATOM 682 C C . ARG A 1 89 ? 13.234 29.754 -11.425 1.00 47.38 89 ARG A C 1
ATOM 684 O O . ARG A 1 89 ? 12.226 29.922 -10.736 1.00 47.38 89 ARG A O 1
ATOM 691 N N . ASP A 1 90 ? 13.213 29.062 -12.559 1.00 50.91 90 ASP A N 1
ATOM 692 C CA . ASP A 1 90 ? 11.984 28.498 -13.134 1.00 50.91 90 ASP A CA 1
ATOM 693 C C . ASP A 1 90 ? 11.509 27.251 -12.372 1.00 50.91 90 ASP A C 1
ATOM 695 O O . ASP A 1 90 ? 10.305 27.030 -12.222 1.00 50.91 90 ASP A O 1
ATOM 699 N N . ILE A 1 91 ? 12.438 26.515 -11.750 1.00 46.91 91 ILE A N 1
ATOM 700 C CA . ILE A 1 91 ? 12.128 25.498 -10.737 1.00 46.91 91 ILE A CA 1
ATOM 701 C C . ILE A 1 91 ? 11.387 26.122 -9.547 1.00 46.91 91 ILE A C 1
ATOM 703 O O . ILE A 1 91 ? 10.416 25.542 -9.073 1.00 46.91 91 ILE A O 1
ATOM 707 N N . LEU A 1 92 ? 11.795 27.301 -9.066 1.00 42.31 92 LEU A N 1
ATOM 708 C CA . LEU A 1 92 ? 11.167 27.937 -7.900 1.00 42.31 92 LEU A CA 1
ATOM 709 C C . LEU A 1 92 ? 9.783 28.528 -8.204 1.00 42.31 92 LEU A C 1
ATOM 711 O O . LEU A 1 92 ? 8.903 28.465 -7.346 1.00 42.31 92 LEU A O 1
ATOM 715 N N . LYS A 1 93 ? 9.549 29.030 -9.423 1.00 39.00 93 LYS A N 1
ATOM 716 C CA . LYS A 1 93 ? 8.213 29.481 -9.859 1.00 39.00 93 LYS A CA 1
ATOM 717 C C . LYS A 1 93 ? 7.218 28.321 -10.001 1.00 39.00 93 LYS A C 1
ATOM 719 O O . LYS A 1 93 ? 6.050 28.478 -9.668 1.00 39.00 93 LYS A O 1
ATOM 724 N N . ASN A 1 94 ? 7.690 27.133 -10.380 1.00 39.47 94 ASN A N 1
ATOM 725 C CA . ASN A 1 94 ? 6.875 25.916 -10.478 1.00 39.47 94 ASN A CA 1
ATOM 726 C C . ASN A 1 94 ? 6.606 25.203 -9.136 1.00 39.47 94 ASN A C 1
ATOM 728 O O . ASN A 1 94 ? 5.940 24.173 -9.106 1.00 39.47 94 ASN A O 1
ATOM 732 N N . VAL A 1 95 ? 7.108 25.720 -8.010 1.00 35.81 95 VAL A N 1
ATOM 733 C CA . VAL A 1 95 ? 6.844 25.148 -6.676 1.00 35.81 95 VAL A CA 1
ATOM 734 C C . VAL A 1 95 ? 5.609 25.781 -6.019 1.00 35.81 95 VAL A C 1
ATOM 736 O O . VAL A 1 95 ? 5.029 25.162 -5.128 1.00 35.81 95 VAL A O 1
ATOM 739 N N . SER A 1 96 ? 5.146 26.960 -6.464 1.00 26.67 96 SER A N 1
ATOM 740 C CA . SER A 1 96 ? 4.014 27.642 -5.811 1.00 26.67 96 SER A CA 1
ATOM 741 C C . SER A 1 96 ? 2.633 27.081 -6.176 1.00 26.67 96 SER A C 1
ATOM 743 O O . SER A 1 96 ? 1.691 27.320 -5.430 1.00 26.67 96 SER A O 1
ATOM 745 N N . TRP A 1 97 ? 2.496 26.303 -7.258 1.00 26.31 97 TRP A N 1
ATOM 746 C CA . TRP A 1 97 ? 1.222 25.668 -7.643 1.00 26.31 97 TRP A CA 1
ATOM 747 C C . TRP A 1 97 ? 1.017 24.267 -7.035 1.00 26.31 97 TRP A C 1
ATOM 749 O O . TRP A 1 97 ? -0.068 23.702 -7.115 1.00 26.31 97 TRP A O 1
ATOM 759 N N . ALA A 1 98 ? 2.031 23.701 -6.371 1.00 34.72 98 ALA A N 1
ATOM 760 C CA . ALA A 1 98 ? 2.017 22.326 -5.859 1.00 34.72 98 ALA A CA 1
ATOM 761 C C . ALA A 1 98 ? 1.394 22.167 -4.449 1.00 34.72 98 ALA A C 1
ATOM 763 O O . ALA A 1 98 ? 1.721 21.216 -3.733 1.00 34.72 98 ALA A O 1
ATOM 764 N N . PHE A 1 99 ? 0.515 23.087 -4.035 1.00 34.31 99 PHE A N 1
ATOM 765 C CA . PHE A 1 99 ? -0.184 23.058 -2.741 1.00 34.31 99 PHE A CA 1
ATOM 766 C C . PHE A 1 99 ? -1.614 22.484 -2.829 1.00 34.31 99 PHE A C 1
ATOM 768 O O . PHE A 1 99 ? -2.482 22.859 -2.049 1.00 34.31 99 PHE A O 1
ATOM 775 N N . VAL A 1 100 ? -1.848 21.533 -3.744 1.00 28.05 100 VAL A N 1
ATOM 776 C CA . VAL A 1 100 ? -3.080 20.724 -3.819 1.00 28.05 100 VAL A CA 1
ATOM 777 C C . VAL A 1 100 ? -2.696 19.235 -3.929 1.00 28.05 100 VAL A C 1
ATOM 779 O O . VAL A 1 100 ? -1.872 18.885 -4.778 1.00 28.05 100 VAL A O 1
ATOM 782 N N . PRO A 1 101 ? -3.200 18.339 -3.057 1.00 28.39 101 PRO A N 1
ATOM 783 C CA . PRO A 1 101 ? -2.900 16.907 -3.115 1.00 28.39 101 PRO A CA 1
ATOM 784 C C . PRO A 1 101 ? -3.578 16.213 -4.319 1.00 28.39 101 PRO A C 1
ATOM 786 O O . PRO A 1 101 ? -4.679 16.595 -4.710 1.00 28.39 101 PRO A O 1
ATOM 789 N N . PRO A 1 102 ? -2.969 15.158 -4.898 1.00 30.09 102 PRO A N 1
ATOM 790 C CA . PRO A 1 102 ? -3.514 14.455 -6.055 1.00 30.09 102 PRO A CA 1
ATOM 791 C C . PRO A 1 102 ? -4.534 13.397 -5.607 1.00 30.09 102 PRO A C 1
ATOM 793 O O . PRO A 1 102 ? -4.184 12.237 -5.413 1.00 30.09 102 PRO A O 1
ATOM 796 N N . VAL A 1 103 ? -5.786 13.812 -5.410 1.00 32.66 103 VAL A N 1
ATOM 797 C CA . VAL A 1 103 ? -6.966 12.915 -5.371 1.00 32.66 103 VAL A CA 1
ATOM 798 C C . VAL A 1 103 ? -8.091 13.434 -6.293 1.00 32.66 103 VAL A C 1
ATOM 800 O O . VAL A 1 103 ? -9.077 12.752 -6.517 1.00 32.66 103 VAL A O 1
ATOM 803 N N . ALA A 1 104 ? -7.930 14.600 -6.926 1.00 32.03 104 ALA A N 1
ATOM 804 C CA . ALA A 1 104 ? -9.008 15.289 -7.643 1.00 32.03 104 ALA A CA 1
ATOM 805 C C . ALA A 1 104 ? -8.951 15.190 -9.186 1.00 32.03 104 ALA A C 1
ATOM 807 O O . ALA A 1 104 ? -9.315 16.145 -9.861 1.00 32.03 104 ALA A O 1
ATOM 808 N N . LEU A 1 105 ? -8.477 14.080 -9.768 1.00 32.47 105 LEU A N 1
ATOM 809 C CA . LEU A 1 105 ? -8.439 13.924 -11.239 1.00 32.47 105 LEU A CA 1
ATOM 810 C C . LEU A 1 105 ? -9.343 12.815 -11.806 1.00 32.47 105 LEU A C 1
ATOM 812 O O . LEU A 1 105 ? -9.320 12.600 -13.010 1.00 32.47 105 LEU A O 1
ATOM 816 N N . GLU A 1 106 ? -10.182 12.165 -10.990 1.00 32.56 106 GLU A N 1
ATOM 817 C CA . GLU A 1 106 ? -11.149 11.156 -11.480 1.00 32.56 106 GLU A CA 1
ATOM 818 C C . GLU A 1 106 ? -12.626 11.466 -11.175 1.00 32.56 106 GLU A C 1
ATOM 820 O O . GLU A 1 106 ? -13.500 10.710 -11.581 1.00 32.56 106 GLU A O 1
ATOM 825 N N . THR A 1 107 ? -12.956 12.600 -10.552 1.00 32.41 107 THR A N 1
ATOM 826 C CA . THR A 1 107 ? -14.357 13.028 -10.389 1.00 32.41 107 THR A CA 1
ATOM 827 C C . THR A 1 107 ? -14.495 14.498 -10.750 1.00 32.41 107 THR A C 1
ATOM 829 O O . THR A 1 107 ? -14.091 15.379 -9.990 1.00 32.41 107 THR A O 1
ATOM 832 N N . GLY A 1 108 ? -15.054 14.770 -11.928 1.00 31.70 108 GLY A N 1
ATOM 833 C CA . GLY A 1 108 ? -15.462 16.111 -12.324 1.00 31.70 108 GLY A CA 1
ATOM 834 C C . GLY A 1 108 ? -16.678 16.558 -11.520 1.00 31.70 108 GLY A C 1
ATOM 835 O O . GLY A 1 108 ? -17.795 16.374 -11.974 1.00 31.70 108 GLY A O 1
ATOM 836 N N . VAL A 1 109 ? -16.456 17.149 -10.344 1.00 25.72 109 VAL A N 1
ATOM 837 C CA . VAL A 1 109 ? -17.416 18.036 -9.671 1.00 25.72 109 VAL A CA 1
ATOM 838 C C . VAL A 1 109 ? -16.613 19.109 -8.935 1.00 25.72 109 VAL A C 1
ATOM 840 O O . VAL A 1 109 ? -15.920 18.825 -7.960 1.00 25.72 109 VAL A O 1
ATOM 843 N N . MET A 1 110 ? -16.686 20.350 -9.418 1.00 23.23 110 MET A N 1
ATOM 844 C CA . MET A 1 110 ? -16.224 21.521 -8.676 1.00 23.23 110 MET A CA 1
ATOM 845 C C . MET A 1 110 ? -17.369 22.027 -7.801 1.00 23.23 110 MET A C 1
ATOM 847 O O . MET A 1 110 ? -18.392 22.451 -8.326 1.00 23.23 110 MET A O 1
ATOM 851 N N . PHE A 1 111 ? -17.176 22.042 -6.483 1.00 23.36 111 PHE A N 1
ATOM 852 C CA . PHE A 1 111 ? -17.913 22.941 -5.597 1.00 23.36 111 PHE A CA 1
ATOM 853 C C . PHE A 1 111 ? -16.921 23.722 -4.738 1.00 23.36 111 PHE A C 1
ATOM 855 O O . PHE A 1 111 ? -16.188 23.172 -3.918 1.00 23.36 111 PHE A O 1
ATOM 862 N N . SER A 1 112 ? -16.892 25.028 -4.976 1.00 26.38 112 SER A N 1
ATOM 863 C CA . SER A 1 112 ? -16.284 26.038 -4.123 1.00 26.38 112 SER A CA 1
ATOM 864 C C . SER A 1 112 ? -17.217 26.337 -2.951 1.00 26.38 112 SER A C 1
ATOM 866 O O . SER A 1 112 ? -18.372 26.696 -3.166 1.00 26.38 112 SER A O 1
ATOM 868 N N . GLY A 1 113 ? -16.712 26.243 -1.726 1.00 25.20 113 GLY A N 1
ATOM 869 C CA . GLY A 1 113 ? -17.433 26.668 -0.530 1.00 25.20 113 GLY A CA 1
ATOM 870 C C . GLY A 1 113 ? -16.497 26.707 0.667 1.00 25.20 113 GLY A C 1
ATOM 871 O O . GLY A 1 113 ? -16.190 25.675 1.254 1.00 25.20 113 GLY A O 1
ATOM 872 N N . ALA A 1 114 ? -16.005 27.902 0.983 1.00 27.88 114 ALA A N 1
ATOM 873 C CA . ALA A 1 114 ? -15.302 28.189 2.220 1.00 27.88 114 ALA A CA 1
ATOM 874 C C . ALA A 1 114 ? -16.266 28.045 3.409 1.00 27.88 114 ALA A C 1
ATOM 876 O O . ALA A 1 114 ? -17.390 28.538 3.361 1.00 27.88 114 ALA A O 1
ATOM 877 N N . GLY A 1 115 ? -15.806 27.387 4.469 1.00 23.48 115 GLY A N 1
ATOM 878 C CA . GLY A 1 115 ? -16.514 27.260 5.736 1.00 23.48 115 GLY A CA 1
ATOM 879 C C . GLY A 1 115 ? -15.530 26.831 6.814 1.00 23.48 115 GLY A C 1
ATOM 880 O O . GLY A 1 115 ? -15.088 25.684 6.846 1.00 23.48 115 GLY A O 1
ATOM 881 N N . GLU A 1 116 ? -15.127 27.791 7.638 1.00 31.36 116 GLU A N 1
ATOM 882 C CA . GLU A 1 116 ? -14.377 27.583 8.872 1.00 31.36 116 GLU A CA 1
ATOM 883 C C . GLU A 1 116 ? -15.175 26.702 9.844 1.00 31.36 116 GLU A C 1
ATOM 885 O O . GLU A 1 116 ? -16.391 26.837 9.952 1.00 31.36 116 GLU A O 1
ATOM 890 N N . GLY A 1 117 ? -14.482 25.839 10.595 1.00 24.47 117 GLY A N 1
ATOM 891 C CA . GLY A 1 117 ? -15.048 25.201 11.787 1.00 24.47 117 GLY A CA 1
ATOM 892 C C . GLY A 1 117 ? -14.747 23.712 11.934 1.00 24.47 117 GLY A C 1
ATOM 893 O O . GLY A 1 117 ? -15.534 22.876 11.516 1.00 24.47 117 GLY A O 1
ATOM 894 N N . ALA A 1 118 ? -13.630 23.387 12.592 1.00 24.72 118 ALA A N 1
ATOM 895 C CA . ALA A 1 118 ? -13.514 22.233 13.493 1.00 24.72 118 ALA A CA 1
ATOM 896 C C . ALA A 1 118 ? -12.189 22.332 14.262 1.00 24.72 118 ALA A C 1
ATOM 898 O O . ALA A 1 118 ? -11.147 21.806 13.863 1.00 24.72 118 ALA A O 1
ATOM 899 N N . ALA A 1 119 ? -12.238 23.062 15.375 1.00 23.55 119 ALA A N 1
ATOM 900 C CA . ALA A 1 119 ? -11.226 23.012 16.413 1.00 23.55 119 ALA A CA 1
ATOM 901 C C . ALA A 1 119 ? -11.179 21.590 16.993 1.00 23.55 119 ALA A C 1
ATOM 903 O O . ALA A 1 119 ? -12.177 21.072 17.488 1.00 23.55 119 ALA A O 1
ATOM 904 N N . VAL A 1 120 ? -10.008 20.955 16.949 1.00 24.02 120 VAL A N 1
ATOM 905 C CA . VAL A 1 120 ? -9.740 19.753 17.743 1.00 24.02 120 VAL A CA 1
ATOM 906 C C . VAL A 1 120 ? -9.514 20.217 19.179 1.00 24.02 120 VAL A C 1
ATOM 908 O O . VAL A 1 120 ? -8.408 20.614 19.549 1.00 24.02 120 VAL A O 1
ATOM 911 N N . SER A 1 121 ? -10.584 20.204 19.974 1.00 22.67 121 SER A N 1
ATOM 912 C CA . SER A 1 121 ? -10.532 20.398 21.420 1.00 22.67 121 SER A CA 1
ATOM 913 C C . SER A 1 121 ? -9.690 19.293 22.059 1.00 22.67 121 SER A C 1
ATOM 915 O O . SER A 1 121 ? -10.091 18.135 22.149 1.00 22.67 121 SER A O 1
ATOM 917 N N . PHE A 1 122 ? -8.493 19.666 22.510 1.00 22.30 122 PHE A N 1
ATOM 918 C CA . PHE A 1 122 ? -7.725 18.919 23.499 1.00 22.30 122 PHE A CA 1
ATOM 919 C C . PHE A 1 122 ? -8.441 19.068 24.845 1.00 22.30 122 PHE A C 1
ATOM 921 O O . PHE A 1 122 ? -8.289 20.080 25.525 1.00 22.30 122 PHE A O 1
ATOM 928 N N . MET A 1 123 ? -9.239 18.074 25.230 1.00 21.48 123 MET A N 1
ATOM 929 C CA . MET A 1 123 ? -9.802 18.018 26.574 1.00 21.48 123 MET A CA 1
ATOM 930 C C . MET A 1 123 ? -8.747 17.433 27.518 1.00 21.48 123 MET A C 1
ATOM 932 O O . MET A 1 123 ? -8.430 16.243 27.486 1.00 21.48 123 MET A O 1
ATOM 936 N N . VAL A 1 124 ? -8.143 18.315 28.312 1.00 22.62 124 VAL A N 1
ATOM 937 C CA . VAL A 1 124 ? -7.320 17.967 29.469 1.00 22.62 124 VAL A CA 1
ATOM 938 C C . VAL A 1 124 ? -8.263 17.455 30.552 1.00 22.62 124 VAL A C 1
ATOM 940 O O . VAL A 1 124 ? -9.055 18.219 31.095 1.00 22.62 124 VAL A O 1
ATOM 943 N N . ALA A 1 125 ? -8.169 16.169 30.880 1.00 23.38 125 ALA A N 1
ATOM 944 C CA . ALA A 1 125 ? -8.736 15.651 32.115 1.00 23.38 125 ALA A CA 1
ATOM 945 C C . ALA A 1 125 ? -7.893 16.178 33.288 1.00 23.38 125 ALA A C 1
ATOM 947 O O . ALA A 1 125 ? -6.779 15.711 33.534 1.00 23.38 125 ALA A O 1
ATOM 948 N N . MET A 1 126 ? -8.411 17.189 33.986 1.00 22.72 126 MET A N 1
ATOM 949 C CA . MET A 1 126 ? -7.992 17.514 35.345 1.00 22.72 126 MET A CA 1
ATOM 950 C C . MET A 1 126 ? -8.629 16.502 36.294 1.00 22.72 126 MET A C 1
ATOM 952 O O . MET A 1 126 ? -9.835 16.539 36.510 1.00 22.72 126 MET A O 1
ATOM 956 N N . THR A 1 127 ? -7.817 15.654 36.921 1.00 25.06 127 THR A N 1
ATOM 957 C CA . THR A 1 127 ? -8.185 15.021 38.191 1.00 25.06 127 THR A CA 1
ATOM 958 C C . THR A 1 127 ? -6.982 14.976 39.128 1.00 25.06 127 THR A C 1
ATOM 960 O O . THR A 1 127 ? -6.007 14.276 38.872 1.00 25.06 127 THR A O 1
ATOM 963 N N . SER A 1 128 ? -7.122 15.735 40.217 1.00 24.39 128 SER A N 1
ATOM 964 C CA . SER A 1 128 ? -6.702 15.438 41.591 1.00 24.39 128 SER A CA 1
ATOM 965 C C . SER A 1 128 ? -5.227 15.089 41.866 1.00 24.39 128 SER A C 1
ATOM 967 O O . SER A 1 128 ? -4.762 13.962 41.716 1.00 24.39 128 SER A O 1
ATOM 969 N N . SER A 1 129 ? -4.521 16.110 42.360 1.00 27.53 129 SER A N 1
ATOM 970 C CA . SER A 1 129 ? -3.656 16.080 43.550 1.00 27.53 129 SER A CA 1
ATOM 971 C C . SER A 1 129 ? -3.280 14.705 44.128 1.00 27.53 129 SER A C 1
ATOM 973 O O . SER A 1 129 ? -4.036 14.121 44.902 1.00 27.53 129 SER A O 1
ATOM 975 N N . LYS A 1 130 ? -2.035 14.275 43.893 1.00 25.25 130 LYS A N 1
ATOM 976 C CA . LYS A 1 130 ? -1.276 13.439 44.838 1.00 25.25 130 LYS A CA 1
ATOM 977 C C . LYS A 1 130 ? 0.153 13.960 44.952 1.00 25.25 130 LYS A C 1
ATOM 979 O O . LYS A 1 130 ? 1.016 13.679 44.126 1.00 25.25 130 LYS A O 1
ATOM 984 N N . THR A 1 131 ? 0.362 14.754 45.991 1.00 25.98 131 THR A N 1
ATOM 985 C CA . THR A 1 131 ? 1.657 15.109 46.569 1.00 25.98 131 THR A CA 1
ATOM 986 C C . THR A 1 131 ? 2.329 13.868 47.158 1.00 25.98 131 THR A C 1
ATOM 988 O O . THR A 1 131 ? 1.679 13.126 47.889 1.00 25.98 131 THR A O 1
ATOM 991 N N . TRP A 1 132 ? 3.625 13.685 46.899 1.00 24.33 132 TRP A N 1
ATOM 992 C CA . TRP A 1 132 ? 4.519 12.851 47.714 1.00 24.33 132 TRP A CA 1
ATOM 993 C C . TRP A 1 132 ? 5.819 13.620 48.013 1.00 24.33 132 TRP A C 1
ATOM 995 O O . TRP A 1 132 ? 6.174 14.527 47.256 1.00 24.33 132 TRP A O 1
ATOM 1005 N N . PRO A 1 133 ? 6.458 13.341 49.162 1.00 26.45 133 PRO A N 1
ATOM 1006 C CA . PRO A 1 133 ? 7.105 14.348 49.988 1.00 26.45 133 PRO A CA 1
ATOM 1007 C C . PRO A 1 133 ? 8.575 14.591 49.645 1.00 26.45 133 PRO A C 1
ATOM 1009 O O . PRO A 1 133 ? 9.307 13.722 49.179 1.00 26.45 133 PRO A O 1
ATOM 1012 N N . MET A 1 134 ? 8.991 15.815 49.958 1.00 26.62 134 MET A N 1
ATOM 1013 C CA . MET A 1 134 ? 10.367 16.292 49.962 1.00 26.62 134 MET A CA 1
ATOM 1014 C C . MET A 1 134 ? 11.192 15.593 51.050 1.00 26.62 134 MET A C 1
ATOM 1016 O O . MET A 1 134 ? 10.970 15.825 52.237 1.00 26.62 134 MET A O 1
ATOM 1020 N N . GLY A 1 135 ? 12.195 14.815 50.644 1.00 25.53 135 GLY A N 1
ATOM 1021 C CA . GLY A 1 135 ? 13.356 14.489 51.469 1.00 25.53 135 GLY A CA 1
ATOM 1022 C C . GLY A 1 135 ? 14.463 15.509 51.209 1.00 25.53 135 GLY A C 1
ATOM 1023 O O . GLY A 1 135 ? 14.995 15.583 50.104 1.00 25.53 135 GLY A O 1
ATOM 1024 N N . ARG A 1 136 ? 14.773 16.333 52.214 1.00 25.30 136 ARG A N 1
ATOM 1025 C CA . ARG A 1 136 ? 15.889 17.287 52.201 1.00 25.30 136 ARG A CA 1
ATOM 1026 C C . ARG A 1 136 ? 17.199 16.530 52.421 1.00 25.30 136 ARG A C 1
ATOM 1028 O O . ARG A 1 136 ? 17.318 15.829 53.416 1.00 25.30 136 ARG A O 1
ATOM 1035 N N . CYS A 1 137 ? 18.205 16.796 51.595 1.00 25.80 137 CYS A N 1
ATOM 1036 C CA . CYS A 1 137 ? 19.594 16.809 52.048 1.00 25.80 137 CYS A CA 1
ATOM 1037 C C . CYS A 1 137 ? 20.153 18.196 51.750 1.00 25.80 137 CYS A C 1
ATOM 1039 O O . CYS A 1 137 ? 20.237 18.622 50.599 1.00 25.80 137 CYS A O 1
ATOM 1041 N N . ALA A 1 138 ? 20.445 18.916 52.828 1.00 24.80 138 ALA A N 1
ATOM 1042 C CA . ALA A 1 138 ? 21.104 20.202 52.811 1.00 24.80 138 ALA A CA 1
ATOM 1043 C C . ALA A 1 138 ? 22.574 20.014 52.419 1.00 24.80 138 ALA A C 1
ATOM 1045 O O . ALA A 1 138 ? 23.270 19.190 53.006 1.00 24.80 138 ALA A O 1
ATOM 1046 N N . LEU A 1 139 ? 23.048 20.819 51.473 1.00 28.98 139 LEU A N 1
ATOM 1047 C CA . LEU A 1 139 ? 24.448 21.209 51.411 1.00 28.98 139 LEU A CA 1
ATOM 1048 C C . LEU A 1 139 ? 24.484 22.730 51.448 1.00 28.98 139 LEU A C 1
ATOM 1050 O O . LEU A 1 139 ? 23.787 23.415 50.699 1.00 28.98 139 LEU A O 1
ATOM 1054 N N . ALA A 1 140 ? 25.219 23.208 52.441 1.00 28.66 140 ALA A N 1
ATOM 1055 C CA . ALA A 1 140 ? 25.350 24.594 52.810 1.00 28.66 140 ALA A CA 1
ATOM 1056 C C . ALA A 1 140 ? 26.144 25.390 51.766 1.00 28.66 140 ALA A C 1
ATOM 1058 O O . ALA A 1 140 ? 27.018 24.864 51.082 1.00 28.66 140 ALA A O 1
ATOM 1059 N N . SER A 1 141 ? 25.847 26.689 51.764 1.00 29.70 141 SER A N 1
ATOM 1060 C CA . SER A 1 141 ? 26.639 27.812 51.255 1.00 29.70 141 SER A CA 1
ATOM 1061 C C . SER A 1 141 ? 26.889 27.922 49.746 1.00 29.70 141 SER A C 1
ATOM 1063 O O . SER A 1 141 ? 27.664 27.172 49.165 1.00 29.70 141 SER A O 1
ATOM 1065 N N . GLY A 1 142 ? 26.344 29.003 49.174 1.00 28.75 142 GLY A N 1
ATOM 1066 C CA . GLY A 1 142 ? 27.119 29.861 48.275 1.00 28.75 142 GLY A CA 1
ATOM 1067 C C . GLY A 1 142 ? 26.650 29.927 46.826 1.00 28.75 142 GLY A C 1
ATOM 1068 O O . GLY A 1 142 ? 27.222 29.285 45.959 1.00 28.75 142 GLY A O 1
ATOM 1069 N N . ASP A 1 143 ? 25.663 30.786 46.591 1.00 29.17 143 ASP A N 1
ATOM 1070 C CA . ASP A 1 143 ? 25.377 31.500 45.345 1.00 29.17 143 ASP A CA 1
ATOM 1071 C C . ASP A 1 143 ? 24.973 30.753 44.061 1.00 29.17 143 ASP A C 1
ATOM 1073 O O . ASP A 1 143 ? 25.725 30.130 43.314 1.00 29.17 143 ASP A O 1
ATOM 1077 N N . ALA A 1 144 ? 23.698 30.989 43.756 1.00 29.23 144 ALA A N 1
ATOM 1078 C CA . ALA A 1 144 ? 23.003 30.745 42.515 1.00 29.23 144 ALA A CA 1
ATOM 1079 C C . ALA A 1 144 ? 23.657 31.420 41.298 1.00 29.23 144 ALA A C 1
ATOM 1081 O O . ALA A 1 144 ? 23.894 32.626 41.292 1.00 29.23 144 ALA A O 1
ATOM 1082 N N . ARG A 1 145 ? 23.761 30.658 40.202 1.00 30.53 145 ARG A N 1
ATOM 1083 C CA . ARG A 1 145 ? 23.332 31.056 38.844 1.00 30.53 145 ARG A CA 1
ATOM 1084 C C . ARG A 1 145 ? 23.315 29.827 37.934 1.00 30.53 145 ARG A C 1
ATOM 1086 O O . ARG A 1 145 ? 24.320 29.419 37.360 1.00 30.53 145 ARG A O 1
ATOM 1093 N N . ALA A 1 146 ? 22.131 29.239 37.796 1.00 30.38 146 ALA A N 1
ATOM 1094 C CA . ALA A 1 146 ? 21.830 28.282 36.744 1.00 30.38 146 ALA A CA 1
ATOM 1095 C C . ALA A 1 146 ? 21.906 28.982 35.375 1.00 30.38 146 ALA A C 1
ATOM 1097 O O . ALA A 1 146 ? 21.240 29.996 35.162 1.00 30.38 146 ALA A O 1
ATOM 1098 N N . ILE A 1 147 ? 22.690 28.435 34.440 1.00 29.12 147 ILE A N 1
ATOM 1099 C CA . ILE A 1 147 ? 22.713 28.864 33.033 1.00 29.12 147 ILE A CA 1
ATOM 1100 C C . ILE A 1 147 ? 22.383 27.658 32.130 1.00 29.12 147 ILE A C 1
ATOM 1102 O O . ILE A 1 147 ? 22.984 26.591 32.279 1.00 29.12 147 ILE A O 1
ATOM 1106 N N . PRO A 1 148 ? 21.433 27.801 31.184 1.00 29.39 148 PRO A N 1
ATOM 1107 C CA . PRO A 1 148 ? 20.979 26.737 30.293 1.00 29.39 148 PRO A CA 1
ATOM 1108 C C . PRO A 1 148 ? 21.985 26.444 29.169 1.00 29.39 148 PRO A C 1
ATOM 1110 O O . PRO A 1 148 ? 22.423 27.334 28.441 1.00 29.39 148 PRO A O 1
ATOM 1113 N N . VAL A 1 149 ? 22.303 25.164 28.953 1.00 27.17 149 VAL A N 1
ATOM 1114 C CA . VAL A 1 149 ? 23.229 24.723 27.896 1.00 27.17 149 VAL A CA 1
ATOM 1115 C C . VAL A 1 149 ? 22.543 24.742 26.522 1.00 27.17 149 VAL A C 1
ATOM 1117 O O . VAL A 1 149 ? 22.043 23.729 26.031 1.00 27.17 149 VAL A O 1
ATOM 1120 N N . ARG A 1 150 ? 22.567 25.898 25.852 1.00 29.50 150 ARG A N 1
ATOM 1121 C CA . ARG A 1 150 ? 22.544 26.001 24.382 1.00 29.50 150 ARG A CA 1
ATOM 1122 C C . ARG A 1 150 ? 23.415 27.172 23.923 1.00 29.50 150 ARG A C 1
ATOM 1124 O O . ARG A 1 150 ? 23.177 28.302 24.316 1.00 29.50 150 ARG A O 1
ATOM 1131 N N . LYS A 1 151 ? 24.321 26.865 22.984 1.00 30.84 151 LYS A N 1
ATOM 1132 C CA . LYS A 1 151 ? 25.245 27.753 22.246 1.00 30.84 151 LYS A CA 1
ATOM 1133 C C . LYS A 1 151 ? 26.396 28.357 23.062 1.00 30.84 151 LYS A C 1
ATOM 1135 O O . LYS A 1 151 ? 26.278 29.459 23.565 1.00 30.84 151 LYS A O 1
ATOM 1140 N N . LEU A 1 152 ? 27.560 27.710 22.999 1.00 24.84 152 LEU A N 1
ATOM 1141 C CA . LEU A 1 152 ? 28.846 28.409 22.911 1.00 24.84 152 LEU A CA 1
ATOM 1142 C C . LEU A 1 152 ? 29.880 27.465 22.269 1.00 24.84 152 LEU A C 1
ATOM 1144 O O . LEU A 1 152 ? 30.323 26.500 22.878 1.00 24.84 152 LEU A O 1
ATOM 1148 N N . ILE A 1 153 ? 30.200 27.700 20.996 1.00 29.02 153 ILE A N 1
ATOM 1149 C CA . ILE A 1 153 ? 31.453 27.257 20.368 1.00 29.02 153 ILE A CA 1
ATOM 1150 C C . ILE A 1 153 ? 31.937 28.461 19.566 1.00 29.02 153 ILE A C 1
ATOM 1152 O O . ILE A 1 153 ? 31.588 28.573 18.394 1.00 29.02 153 ILE A O 1
ATOM 1156 N N . ILE A 1 154 ? 32.678 29.363 20.215 1.00 24.81 154 ILE A N 1
ATOM 1157 C CA . ILE A 1 154 ? 33.660 30.266 19.597 1.00 24.81 154 ILE A CA 1
ATOM 1158 C C . ILE A 1 154 ? 34.782 30.515 20.625 1.00 24.81 154 ILE A C 1
ATOM 1160 O O . ILE A 1 154 ? 34.481 30.878 21.755 1.00 24.81 154 ILE A O 1
ATOM 1164 N N . CYS A 1 155 ? 36.028 30.347 20.150 1.00 23.53 155 CYS A N 1
ATOM 1165 C CA . CYS A 1 155 ? 37.344 30.767 20.677 1.00 23.53 155 CYS A CA 1
ATOM 1166 C C . CYS A 1 155 ? 37.794 30.243 22.065 1.00 23.53 155 CYS A C 1
ATOM 1168 O O . CYS A 1 155 ? 36.985 30.033 22.947 1.00 23.53 155 CYS A O 1
ATOM 1170 N N . ALA A 1 156 ? 39.072 29.979 22.361 1.00 26.28 156 ALA A N 1
ATOM 1171 C CA . ALA A 1 156 ? 40.334 30.231 21.671 1.00 26.28 156 ALA A CA 1
ATOM 1172 C C . ALA A 1 156 ? 41.369 29.159 22.069 1.00 26.28 156 ALA A C 1
ATOM 1174 O O . ALA A 1 156 ? 41.460 28.791 23.235 1.00 26.28 156 ALA A O 1
ATOM 1175 N N . VAL A 1 157 ? 42.185 28.708 21.116 1.00 26.58 157 VAL A N 1
ATOM 1176 C CA . VAL A 1 157 ? 43.492 28.097 21.401 1.00 26.58 157 VAL A CA 1
ATOM 1177 C C . VAL A 1 157 ? 44.485 28.757 20.451 1.00 26.58 157 VAL A C 1
ATOM 1179 O O . VAL A 1 157 ? 44.361 28.630 19.233 1.00 26.58 157 VAL A O 1
ATOM 1182 N N . GLN A 1 158 ? 45.412 29.529 21.019 1.00 27.61 158 GLN A N 1
ATOM 1183 C CA . GLN A 1 158 ? 46.569 30.087 20.322 1.00 27.61 158 GLN A CA 1
ATOM 1184 C C . GLN A 1 158 ? 47.578 28.980 19.943 1.00 27.61 158 GLN A C 1
ATOM 1186 O O . GLN A 1 158 ? 47.530 27.876 20.488 1.00 27.61 158 GLN A O 1
ATOM 1191 N N . PRO A 1 159 ? 48.443 29.230 18.946 1.00 29.00 159 PRO A N 1
ATOM 1192 C CA . PRO A 1 159 ? 48.895 28.204 18.020 1.00 29.00 159 PRO A CA 1
ATOM 1193 C C . PRO A 1 159 ? 50.189 27.525 18.478 1.00 29.00 159 PRO A C 1
ATOM 1195 O O . PRO A 1 159 ? 51.272 28.100 18.397 1.00 29.00 159 PRO A O 1
ATOM 1198 N N . LEU A 1 160 ? 50.105 26.247 18.844 1.00 28.22 160 LEU A N 1
ATOM 1199 C CA . LEU A 1 160 ? 51.273 25.371 18.798 1.00 28.22 160 LEU A CA 1
ATOM 1200 C C . LEU A 1 160 ? 51.533 25.004 17.337 1.00 28.22 160 LEU A C 1
ATOM 1202 O O . LEU A 1 160 ? 50.785 24.244 16.712 1.00 28.22 160 LEU A O 1
ATOM 1206 N N . HIS A 1 161 ? 52.595 25.599 16.796 1.00 32.88 161 HIS A N 1
ATOM 1207 C CA . HIS A 1 161 ? 53.185 25.262 15.512 1.00 32.88 161 HIS A CA 1
ATOM 1208 C C . HIS A 1 161 ? 53.566 23.777 15.510 1.00 32.88 161 HIS A C 1
ATOM 1210 O O . HIS A 1 161 ? 54.642 23.389 15.947 1.00 32.88 161 HIS A O 1
ATOM 1216 N N . SER A 1 162 ? 52.671 22.933 15.001 1.00 29.73 162 SER A N 1
ATOM 1217 C CA . SER A 1 162 ? 53.047 21.636 14.455 1.00 29.73 162 SER A CA 1
ATOM 1218 C C . SER A 1 162 ? 52.753 21.680 12.966 1.00 29.73 162 SER A C 1
ATOM 1220 O O . SER A 1 162 ? 51.616 21.875 12.529 1.00 29.73 162 SER A O 1
ATOM 1222 N N . THR A 1 163 ? 53.803 21.533 12.171 1.00 32.84 163 THR A N 1
ATOM 1223 C CA . THR A 1 163 ? 53.782 21.318 10.727 1.00 32.84 163 THR A CA 1
ATOM 1224 C C . THR A 1 163 ? 53.108 19.978 10.420 1.00 32.84 163 THR A C 1
ATOM 1226 O O . THR A 1 163 ? 53.712 19.027 9.933 1.00 32.84 163 THR A O 1
ATOM 1229 N N . ARG A 1 164 ? 51.798 19.878 10.672 1.00 33.09 164 ARG A N 1
ATOM 1230 C CA . ARG A 1 164 ? 50.965 18.842 10.067 1.00 33.09 164 ARG A CA 1
ATOM 1231 C C . ARG A 1 164 ? 50.841 19.187 8.593 1.00 33.09 164 ARG A C 1
ATOM 1233 O O . ARG A 1 164 ? 49.964 19.951 8.191 1.00 33.09 164 ARG A O 1
ATOM 1240 N N . ARG A 1 165 ? 51.729 18.600 7.784 1.00 32.03 165 ARG A N 1
ATOM 1241 C CA . ARG A 1 165 ? 51.518 18.434 6.344 1.00 32.03 165 ARG A CA 1
ATOM 1242 C C . ARG A 1 165 ? 50.056 18.037 6.147 1.00 32.03 165 ARG A C 1
ATOM 1244 O O . ARG A 1 165 ? 49.620 16.997 6.643 1.00 32.03 165 ARG A O 1
ATOM 1251 N N . ARG A 1 166 ? 49.280 18.878 5.455 1.00 33.22 166 ARG A N 1
ATOM 1252 C CA . ARG A 1 166 ? 47.992 18.464 4.899 1.00 33.22 166 ARG A CA 1
ATOM 1253 C C . ARG A 1 166 ? 48.292 17.244 4.038 1.00 33.22 166 ARG A C 1
ATOM 1255 O O . ARG A 1 166 ? 48.817 17.390 2.939 1.00 33.22 166 ARG A O 1
ATOM 1262 N N . CYS A 1 167 ? 47.964 16.051 4.523 1.00 32.25 167 CYS A N 1
ATOM 1263 C CA . CYS A 1 167 ? 47.758 14.917 3.641 1.00 32.25 167 CYS A CA 1
ATOM 1264 C C . CYS A 1 167 ? 46.582 15.307 2.748 1.00 32.25 167 CYS A C 1
ATOM 1266 O O . CYS A 1 167 ? 45.420 15.150 3.127 1.00 32.25 167 CYS A O 1
ATOM 1268 N N . MET A 1 168 ? 46.886 15.908 1.594 1.00 35.19 168 MET A N 1
ATOM 1269 C CA . MET A 1 168 ? 45.927 16.034 0.514 1.00 35.19 168 MET A CA 1
ATOM 1270 C C . MET A 1 168 ? 45.383 14.631 0.279 1.00 35.19 168 MET A C 1
ATOM 1272 O O . MET A 1 168 ? 46.149 13.694 0.045 1.00 35.19 168 MET A O 1
ATOM 1276 N N . ALA A 1 169 ? 44.068 14.470 0.433 1.00 42.53 169 ALA A N 1
ATOM 1277 C CA . ALA A 1 169 ? 43.409 13.240 0.041 1.00 42.53 169 ALA A CA 1
ATOM 1278 C C . ALA A 1 169 ? 43.858 12.945 -1.392 1.00 42.53 169 ALA A C 1
ATOM 1280 O O . ALA A 1 169 ? 43.675 13.791 -2.269 1.00 42.53 169 ALA A O 1
ATOM 1281 N N . ARG A 1 170 ? 44.512 11.792 -1.594 1.00 37.56 170 ARG A N 1
ATOM 1282 C CA . ARG A 1 170 ? 44.970 11.344 -2.912 1.00 37.56 170 ARG A CA 1
ATOM 1283 C C . ARG A 1 170 ? 43.842 11.604 -3.917 1.00 37.56 170 ARG A C 1
ATOM 1285 O O . ARG A 1 170 ? 42.724 11.141 -3.656 1.00 37.56 170 ARG A O 1
ATOM 1292 N N . PRO A 1 171 ? 44.087 12.328 -5.024 1.00 40.78 171 PRO A N 1
ATOM 1293 C CA . PRO A 1 171 ? 43.076 12.473 -6.057 1.00 40.78 171 PRO A CA 1
ATOM 1294 C C . PRO A 1 171 ? 42.653 11.063 -6.464 1.00 40.78 171 PRO A C 1
ATOM 1296 O O . PRO A 1 171 ? 43.500 10.213 -6.759 1.00 40.78 171 PRO A O 1
ATOM 1299 N N . LYS A 1 172 ? 41.348 10.773 -6.394 1.00 44.00 172 LYS A N 1
ATOM 1300 C CA . LYS A 1 172 ? 40.818 9.535 -6.966 1.00 44.00 172 LYS A CA 1
ATOM 1301 C C . LYS A 1 172 ? 41.248 9.553 -8.427 1.00 44.00 172 LYS A C 1
ATOM 1303 O O . LYS A 1 172 ? 40.777 10.415 -9.163 1.00 44.00 172 LYS A O 1
ATOM 1308 N N . ARG A 1 173 ? 42.166 8.658 -8.814 1.00 41.75 173 ARG A N 1
ATOM 1309 C CA . ARG A 1 173 ? 42.541 8.464 -10.218 1.00 41.75 173 ARG A CA 1
ATOM 1310 C C . ARG A 1 173 ? 41.240 8.358 -11.009 1.00 41.75 173 ARG A C 1
ATOM 1312 O O . ARG A 1 173 ? 40.391 7.531 -10.658 1.00 41.75 173 ARG A O 1
ATOM 1319 N N . SER A 1 174 ? 41.054 9.235 -11.994 1.00 52.47 174 SER A N 1
ATOM 1320 C CA . SER A 1 174 ? 39.981 9.077 -12.965 1.00 52.47 174 SER A CA 1
ATOM 1321 C C . SER A 1 174 ? 40.134 7.673 -13.529 1.00 52.47 174 SER A C 1
ATOM 1323 O O . SER A 1 174 ? 41.206 7.288 -13.999 1.00 52.47 174 SER A O 1
ATOM 1325 N N . ARG A 1 175 ? 39.090 6.853 -13.390 1.00 49.62 175 ARG A N 1
ATOM 1326 C CA . ARG A 1 175 ? 39.028 5.639 -14.197 1.00 49.62 175 ARG A CA 1
ATOM 1327 C C . ARG A 1 175 ? 39.124 6.102 -15.656 1.00 49.62 175 ARG A C 1
ATOM 1329 O O . ARG A 1 175 ? 38.478 7.107 -15.966 1.00 49.62 175 ARG A O 1
ATOM 1336 N N . PRO A 1 176 ? 39.925 5.440 -16.509 1.00 48.47 176 PRO A N 1
ATOM 1337 C CA . PRO A 1 176 ? 39.914 5.745 -17.933 1.00 48.47 176 PRO A CA 1
ATOM 1338 C C . PRO A 1 176 ? 38.460 5.719 -18.406 1.00 48.47 176 PRO A C 1
ATOM 1340 O O . PRO A 1 176 ? 37.670 4.898 -17.919 1.00 48.47 176 PRO A O 1
ATOM 1343 N N . MET A 1 177 ? 38.098 6.686 -19.250 1.00 45.69 177 MET A N 1
ATOM 1344 C CA . MET A 1 177 ? 36.753 6.800 -19.802 1.00 45.69 177 MET A CA 1
ATOM 1345 C C . MET A 1 177 ? 36.455 5.461 -20.474 1.00 45.69 177 MET A C 1
ATOM 1347 O O . MET A 1 177 ? 37.142 5.079 -21.416 1.00 45.69 177 MET A O 1
ATOM 1351 N N . ARG A 1 178 ? 35.535 4.683 -19.899 1.00 56.31 178 ARG A N 1
ATOM 1352 C CA . ARG A 1 178 ? 35.086 3.459 -20.555 1.00 56.31 178 ARG A CA 1
ATOM 1353 C C . ARG A 1 178 ? 34.344 3.915 -21.795 1.00 56.31 178 ARG A C 1
ATOM 1355 O O . ARG A 1 178 ? 33.478 4.782 -21.673 1.00 56.31 178 ARG A O 1
ATOM 1362 N N . ASP A 1 179 ? 34.715 3.360 -22.936 1.00 61.06 179 ASP A N 1
ATOM 1363 C CA . ASP A 1 179 ? 33.923 3.504 -24.143 1.00 61.06 179 ASP A CA 1
ATOM 1364 C C . ASP A 1 179 ? 32.495 3.041 -23.817 1.00 61.06 179 ASP A C 1
ATOM 1366 O O . ASP A 1 179 ? 32.307 1.989 -23.192 1.00 61.06 179 ASP A O 1
ATOM 1370 N N . ILE A 1 180 ? 31.502 3.892 -24.074 1.00 70.06 180 ILE A N 1
ATOM 1371 C CA . ILE A 1 180 ? 30.117 3.611 -23.685 1.00 70.06 180 ILE A CA 1
ATOM 1372 C C . ILE A 1 180 ? 29.533 2.737 -24.790 1.00 70.06 180 ILE A C 1
ATOM 1374 O O . ILE A 1 180 ? 28.924 3.234 -25.731 1.00 70.06 180 ILE A O 1
ATOM 1378 N N . SER A 1 181 ? 29.759 1.430 -24.703 1.00 82.38 181 SER A N 1
ATOM 1379 C CA . SER A 1 181 ? 29.148 0.480 -25.630 1.00 82.38 181 SER A CA 1
ATOM 1380 C C . SER A 1 181 ? 27.641 0.350 -25.350 1.00 82.38 181 SER A C 1
ATOM 1382 O O . SER A 1 181 ? 27.244 0.337 -24.176 1.00 82.38 181 SER A O 1
ATOM 1384 N N . PRO A 1 182 ? 26.796 0.232 -26.391 1.00 85.44 182 PRO A N 1
ATOM 1385 C CA . PRO A 1 182 ? 25.384 -0.106 -26.233 1.00 85.44 182 PRO A CA 1
ATOM 1386 C C . PRO A 1 182 ? 25.213 -1.370 -25.382 1.00 85.44 182 PRO A C 1
ATOM 1388 O O . PRO A 1 182 ? 25.861 -2.386 -25.625 1.00 85.44 182 PRO A O 1
ATOM 1391 N N . THR A 1 183 ? 24.352 -1.303 -24.366 1.00 89.56 183 THR A N 1
ATOM 1392 C CA . THR A 1 183 ? 23.988 -2.455 -23.520 1.00 89.56 183 THR A CA 1
ATOM 1393 C C . THR A 1 183 ? 22.841 -3.247 -24.148 1.00 89.56 183 THR A C 1
ATOM 1395 O O . THR A 1 183 ? 22.821 -4.473 -24.080 1.00 89.56 183 THR A O 1
ATOM 1398 N N . HIS A 1 184 ? 21.910 -2.546 -24.796 1.00 91.06 184 HIS A N 1
ATOM 1399 C CA . HIS A 1 184 ? 20.738 -3.100 -25.459 1.00 91.06 184 HIS A CA 1
ATOM 1400 C C . HIS A 1 184 ? 20.690 -2.602 -26.915 1.00 91.06 184 HIS A C 1
ATOM 1402 O O . HIS A 1 184 ? 19.936 -1.680 -27.214 1.00 91.06 184 HIS A O 1
ATOM 1408 N N . PRO A 1 185 ? 21.493 -3.168 -27.836 1.00 89.50 185 PRO A N 1
ATOM 1409 C CA . PRO A 1 185 ? 21.577 -2.676 -29.217 1.00 89.50 185 PRO A CA 1
ATOM 1410 C C . PRO A 1 185 ? 20.252 -2.806 -29.989 1.00 89.50 185 PRO A C 1
ATOM 1412 O O . PRO A 1 185 ? 19.956 -1.990 -30.853 1.00 89.50 185 PRO A O 1
ATOM 1415 N N . ASN A 1 186 ? 19.413 -3.783 -29.629 1.00 93.94 186 ASN A N 1
ATOM 1416 C CA . ASN A 1 186 ? 18.094 -4.013 -30.229 1.00 93.94 186 ASN A CA 1
ATOM 1417 C C . ASN A 1 186 ? 16.969 -3.411 -29.362 1.00 93.94 186 ASN A C 1
ATOM 1419 O O . ASN A 1 186 ? 15.966 -4.071 -29.073 1.00 93.94 186 ASN A O 1
ATOM 1423 N N . ALA A 1 187 ? 17.182 -2.191 -28.864 1.00 95.38 187 ALA A N 1
ATOM 1424 C CA . ALA A 1 187 ? 16.244 -1.476 -28.005 1.00 95.38 187 ALA A CA 1
ATOM 1425 C C . ALA A 1 187 ? 15.287 -0.596 -28.814 1.00 95.38 187 ALA A C 1
ATOM 1427 O O . ALA A 1 187 ? 15.718 0.201 -29.644 1.00 95.38 187 ALA A O 1
ATOM 1428 N N . ALA A 1 188 ? 13.999 -0.660 -28.488 1.00 97.12 188 ALA A N 1
ATOM 1429 C CA . ALA A 1 188 ? 13.012 0.334 -28.888 1.00 97.12 188 ALA A CA 1
ATOM 1430 C C . ALA A 1 188 ? 12.531 1.134 -27.675 1.00 97.12 188 ALA A C 1
ATOM 1432 O O . ALA A 1 188 ? 12.758 0.758 -26.518 1.00 97.12 188 ALA A O 1
ATOM 1433 N N . ALA A 1 189 ? 11.828 2.231 -27.932 1.00 96.12 189 ALA A N 1
ATOM 1434 C CA . ALA A 1 189 ? 11.062 2.894 -26.893 1.00 96.12 189 ALA A CA 1
ATOM 1435 C C . ALA A 1 189 ? 9.736 3.455 -27.385 1.00 96.12 189 ALA A C 1
ATOM 1437 O O . ALA A 1 189 ? 9.568 3.716 -28.571 1.00 96.12 189 ALA A O 1
ATOM 1438 N N . ILE A 1 190 ? 8.811 3.647 -26.447 1.00 95.25 190 ILE A N 1
ATOM 1439 C CA . ILE A 1 190 ? 7.481 4.187 -26.693 1.00 95.25 190 ILE A CA 1
ATOM 1440 C C . ILE A 1 190 ? 7.197 5.317 -25.705 1.00 95.25 190 ILE A C 1
ATOM 1442 O O . ILE A 1 190 ? 7.251 5.121 -24.487 1.00 95.25 190 ILE A O 1
ATOM 1446 N N . ASP A 1 191 ? 6.825 6.476 -26.234 1.00 93.38 191 ASP A N 1
ATOM 1447 C CA . ASP A 1 191 ? 6.127 7.504 -25.474 1.00 93.38 191 ASP A CA 1
ATOM 1448 C C . ASP A 1 191 ? 4.611 7.264 -25.558 1.00 93.38 191 ASP A C 1
ATOM 1450 O O . ASP A 1 191 ? 3.996 7.290 -26.631 1.00 93.38 191 ASP A O 1
ATOM 1454 N N . ILE A 1 192 ? 4.006 6.942 -24.414 1.00 92.06 192 ILE A N 1
ATOM 1455 C CA . ILE A 1 192 ? 2.616 6.492 -24.327 1.00 92.06 192 ILE A CA 1
ATOM 1456 C C . ILE A 1 192 ? 1.695 7.688 -24.063 1.00 92.06 192 ILE A C 1
ATOM 1458 O O . ILE A 1 192 ? 1.549 8.147 -22.923 1.00 92.06 192 ILE A O 1
ATOM 1462 N N . GLY A 1 193 ? 0.978 8.120 -25.101 1.00 89.44 193 GLY A N 1
ATOM 1463 C CA . GLY A 1 193 ? -0.133 9.068 -25.007 1.00 89.44 193 GLY A CA 1
ATOM 1464 C C . GLY A 1 193 ? -1.518 8.414 -24.894 1.00 89.44 193 GLY A C 1
ATOM 1465 O O . GLY A 1 193 ? -1.696 7.215 -25.091 1.00 89.44 193 GLY A O 1
ATOM 1466 N N . ALA A 1 194 ? -2.532 9.229 -24.581 1.00 89.19 194 ALA A N 1
ATOM 1467 C CA . ALA A 1 194 ? -3.927 8.782 -24.442 1.00 89.19 194 ALA A CA 1
ATOM 1468 C C . ALA A 1 194 ? -4.641 8.544 -25.788 1.00 89.19 194 ALA A C 1
ATOM 1470 O O . ALA A 1 194 ? -5.586 7.764 -25.857 1.00 89.19 194 ALA A O 1
ATOM 1471 N N . LYS A 1 195 ? -4.216 9.248 -26.846 1.00 90.81 195 LYS A N 1
ATOM 1472 C CA . LYS A 1 195 ? -4.804 9.167 -28.198 1.00 90.81 195 LYS A CA 1
ATOM 1473 C C . LYS A 1 195 ? -3.885 8.505 -29.222 1.00 90.81 195 LYS A C 1
ATOM 1475 O O . LYS A 1 195 ? -4.367 8.011 -30.233 1.00 90.81 195 LYS A O 1
ATOM 1480 N N . MET A 1 196 ? -2.584 8.510 -28.958 1.00 94.00 196 MET A N 1
ATOM 1481 C CA . MET A 1 196 ? -1.560 7.967 -29.840 1.00 94.00 196 MET A CA 1
ATOM 1482 C C . MET A 1 196 ? -0.324 7.569 -29.037 1.00 94.00 196 MET A C 1
ATOM 1484 O O . MET A 1 196 ? -0.100 8.075 -27.933 1.00 94.00 196 MET A O 1
ATOM 1488 N N . HIS A 1 197 ? 0.467 6.669 -29.602 1.00 95.25 197 HIS A N 1
ATOM 1489 C CA . HIS A 1 197 ? 1.758 6.237 -29.089 1.00 95.25 197 HIS A CA 1
ATOM 1490 C C . HIS A 1 197 ? 2.829 6.583 -30.112 1.00 95.25 197 HIS A C 1
ATOM 1492 O O . HIS A 1 197 ? 2.662 6.291 -31.296 1.00 95.25 197 HIS A O 1
ATOM 1498 N N . VAL A 1 198 ? 3.919 7.197 -29.664 1.00 95.75 198 VAL A N 1
ATOM 1499 C CA . VAL A 1 198 ? 5.065 7.487 -30.529 1.00 95.75 198 VAL A CA 1
ATOM 1500 C C . VAL A 1 198 ? 6.166 6.504 -30.183 1.00 95.75 198 VAL A C 1
ATOM 1502 O O . VAL A 1 198 ? 6.618 6.452 -29.042 1.00 95.75 198 VAL A O 1
ATOM 1505 N N . ALA A 1 199 ? 6.566 5.692 -31.152 1.00 96.94 199 ALA A N 1
ATOM 1506 C CA . ALA A 1 199 ? 7.511 4.606 -30.962 1.00 96.94 199 ALA A CA 1
ATOM 1507 C C . ALA A 1 199 ? 8.761 4.825 -31.813 1.00 96.94 199 ALA A C 1
ATOM 1509 O O . ALA A 1 199 ? 8.660 5.205 -32.976 1.00 96.94 199 ALA A O 1
ATOM 1510 N N . ALA A 1 200 ? 9.932 4.568 -31.239 1.00 97.00 200 ALA A N 1
ATOM 1511 C CA . ALA A 1 200 ? 11.223 4.718 -31.895 1.00 97.00 200 ALA A CA 1
ATOM 1512 C C . ALA A 1 200 ? 12.022 3.410 -31.841 1.00 97.00 200 ALA A C 1
ATOM 1514 O O . ALA A 1 200 ? 12.153 2.807 -30.773 1.00 97.00 200 ALA A O 1
ATOM 1515 N N . VAL A 1 201 ? 12.601 3.021 -32.976 1.00 97.31 201 VAL A N 1
ATOM 1516 C CA . VAL A 1 201 ? 13.556 1.908 -33.125 1.00 97.31 201 VAL A CA 1
ATOM 1517 C C . VAL A 1 201 ? 14.954 2.453 -33.471 1.00 97.31 201 VAL A C 1
ATOM 1519 O O . VAL A 1 201 ? 15.097 3.660 -33.709 1.00 97.31 201 VAL A O 1
ATOM 1522 N N . PRO A 1 202 ? 16.016 1.626 -33.468 1.00 94.94 202 PRO A N 1
ATOM 1523 C CA . PRO A 1 202 ? 17.332 2.071 -33.913 1.00 94.94 202 PRO A CA 1
ATOM 1524 C C . PRO A 1 202 ? 17.297 2.549 -35.385 1.00 94.94 202 PRO A C 1
ATOM 1526 O O . PRO A 1 202 ? 16.658 1.898 -36.215 1.00 94.94 202 PRO A O 1
ATOM 1529 N N . PRO A 1 203 ? 17.944 3.683 -35.733 1.00 92.12 203 PRO A N 1
ATOM 1530 C CA . PRO A 1 203 ? 17.848 4.283 -37.071 1.00 92.12 203 PRO A CA 1
ATOM 1531 C C . PRO A 1 203 ? 18.333 3.409 -38.235 1.00 92.12 203 PRO A C 1
ATOM 1533 O O . PRO A 1 203 ? 18.002 3.685 -39.379 1.00 92.12 203 PRO A O 1
ATOM 1536 N N . ASP A 1 204 ? 19.134 2.382 -37.961 1.00 92.06 204 ASP A N 1
ATOM 1537 C CA . ASP A 1 204 ? 19.646 1.416 -38.937 1.00 92.06 204 ASP A CA 1
ATOM 1538 C C . ASP A 1 204 ? 18.641 0.300 -39.279 1.00 92.06 204 ASP A C 1
ATOM 1540 O O . ASP A 1 204 ? 18.937 -0.541 -40.126 1.00 92.06 204 ASP A O 1
ATOM 1544 N N . ARG A 1 205 ? 17.471 0.264 -38.625 1.00 90.50 205 ARG A N 1
ATOM 1545 C CA . ARG A 1 205 ? 16.496 -0.839 -38.738 1.00 90.50 205 ARG A CA 1
ATOM 1546 C C . ARG A 1 205 ? 15.347 -0.570 -39.697 1.00 90.50 205 ARG A C 1
ATOM 1548 O O . ARG A 1 205 ? 14.767 -1.519 -40.208 1.00 90.50 205 ARG A O 1
ATOM 1555 N N . ASP A 1 206 ? 15.014 0.693 -39.935 1.00 93.38 206 ASP A N 1
ATOM 1556 C CA . ASP A 1 206 ? 13.885 1.093 -40.775 1.00 93.38 206 ASP A CA 1
ATOM 1557 C C . ASP A 1 206 ? 14.161 2.470 -41.400 1.00 93.38 206 ASP A C 1
ATOM 1559 O O . ASP A 1 206 ? 14.821 3.309 -40.787 1.00 93.38 206 ASP A O 1
ATOM 1563 N N . ALA A 1 207 ? 13.648 2.711 -42.611 1.00 90.62 207 ALA A N 1
ATOM 1564 C CA . ALA A 1 207 ? 13.743 4.012 -43.276 1.00 90.62 207 ALA A CA 1
ATOM 1565 C C . ALA A 1 207 ? 12.936 5.102 -42.547 1.00 90.62 207 ALA A C 1
ATOM 1567 O O . ALA A 1 207 ? 13.291 6.279 -42.608 1.00 90.62 207 ALA A O 1
ATOM 1568 N N . ASP A 1 208 ? 11.878 4.701 -41.839 1.00 93.25 208 ASP A N 1
ATOM 1569 C CA . ASP A 1 208 ? 11.105 5.532 -40.924 1.00 93.25 208 ASP A CA 1
ATOM 1570 C C . ASP A 1 208 ? 11.208 4.971 -39.491 1.00 93.25 208 ASP A C 1
ATOM 1572 O O . ASP A 1 208 ? 10.339 4.212 -39.043 1.00 93.25 208 ASP A O 1
ATOM 1576 N N . PRO A 1 209 ? 12.293 5.300 -38.759 1.00 94.06 209 PRO A N 1
ATOM 1577 C CA . PRO A 1 209 ? 12.597 4.702 -37.461 1.00 94.06 209 PRO A CA 1
ATOM 1578 C C . PRO A 1 209 ? 11.753 5.261 -36.310 1.00 94.06 209 PRO A C 1
ATOM 1580 O O . PRO A 1 209 ? 11.909 4.809 -35.173 1.00 94.06 209 PRO A O 1
ATOM 1583 N N . VAL A 1 210 ? 10.884 6.249 -36.558 1.00 96.38 210 VAL A N 1
ATOM 1584 C CA . VAL A 1 210 ? 9.971 6.789 -35.544 1.00 96.38 210 VAL A CA 1
ATOM 1585 C C . VAL A 1 210 ? 8.564 6.875 -36.098 1.00 96.38 210 VAL A C 1
ATOM 1587 O O . VAL A 1 210 ? 8.268 7.721 -36.932 1.00 96.38 210 VAL A O 1
ATOM 1590 N N . ARG A 1 211 ? 7.668 6.047 -35.568 1.00 97.19 211 ARG A N 1
ATOM 1591 C CA . ARG A 1 211 ? 6.295 5.937 -36.058 1.00 97.19 211 ARG A CA 1
ATOM 1592 C C . ARG A 1 211 ? 5.286 6.288 -34.986 1.00 97.19 211 ARG A C 1
ATOM 1594 O O . ARG A 1 211 ? 5.511 6.102 -33.790 1.00 97.19 211 ARG A O 1
ATOM 1601 N N . THR A 1 212 ? 4.148 6.791 -35.444 1.00 97.19 212 THR A N 1
ATOM 1602 C CA . THR A 1 212 ? 2.979 7.029 -34.603 1.00 97.19 212 THR A CA 1
ATOM 1603 C C . THR A 1 212 ? 1.967 5.915 -34.813 1.00 97.19 212 THR A C 1
ATOM 1605 O O . THR A 1 212 ? 1.587 5.626 -35.944 1.00 97.19 212 THR A O 1
ATOM 1608 N N . PHE A 1 213 ? 1.491 5.345 -33.714 1.00 96.94 213 PHE A N 1
ATOM 1609 C CA . PHE A 1 213 ? 0.442 4.333 -33.689 1.00 96.94 213 PHE A CA 1
ATOM 1610 C C . PHE A 1 213 ? -0.774 4.862 -32.933 1.00 96.94 213 PHE A C 1
ATOM 1612 O O . PHE A 1 213 ? -0.642 5.665 -32.003 1.00 96.94 213 PHE A O 1
ATOM 1619 N N . GLY A 1 214 ? -1.974 4.419 -33.310 1.00 95.50 214 GLY A N 1
ATOM 1620 C CA . GLY A 1 214 ? -3.159 4.665 -32.488 1.00 95.50 214 GLY A CA 1
ATOM 1621 C C . GLY A 1 214 ? -3.172 3.797 -31.221 1.00 95.50 214 GLY A C 1
ATOM 1622 O O . GLY A 1 214 ? -2.278 2.989 -30.982 1.00 95.50 214 GLY A O 1
ATOM 1623 N N . THR A 1 215 ? -4.203 3.963 -30.393 1.00 93.88 215 THR A N 1
ATOM 1624 C CA . THR A 1 215 ? -4.323 3.270 -29.092 1.00 93.88 215 THR A CA 1
ATOM 1625 C C . THR A 1 215 ? -5.239 2.048 -29.113 1.00 93.88 215 THR A C 1
ATOM 1627 O O . THR A 1 215 ? -5.359 1.347 -28.108 1.00 93.88 215 THR A O 1
ATOM 1630 N N . PHE A 1 216 ? -5.906 1.778 -30.237 1.00 95.44 216 PHE A N 1
ATOM 1631 C CA . PHE A 1 216 ? -6.768 0.606 -30.384 1.00 95.44 216 PHE A CA 1
ATOM 1632 C C . PHE A 1 216 ? -5.949 -0.684 -30.460 1.00 95.44 216 PHE A C 1
ATOM 1634 O O . PHE A 1 216 ? -4.827 -0.684 -30.953 1.00 95.44 216 PHE A O 1
ATOM 1641 N N . THR A 1 217 ? -6.530 -1.809 -30.041 1.00 94.75 217 THR A N 1
ATOM 1642 C CA . THR A 1 217 ? -5.829 -3.103 -29.975 1.00 94.75 217 THR A CA 1
ATOM 1643 C C . THR A 1 217 ? -5.172 -3.501 -31.298 1.00 94.75 217 THR A C 1
ATOM 1645 O O . THR A 1 217 ? -4.027 -3.941 -31.289 1.00 94.75 217 THR A O 1
ATOM 1648 N N . GLY A 1 218 ? -5.841 -3.278 -32.436 1.00 96.81 218 GLY A N 1
ATOM 1649 C CA . GLY A 1 218 ? -5.250 -3.521 -33.757 1.00 96.81 218 GLY A CA 1
ATOM 1650 C C . GLY A 1 218 ? -3.968 -2.715 -33.995 1.00 96.81 218 GLY A C 1
ATOM 1651 O O . GLY A 1 218 ? -2.981 -3.266 -34.468 1.00 96.81 218 GLY A O 1
ATOM 1652 N N . GLU A 1 219 ? -3.935 -1.448 -33.576 1.00 97.50 219 GLU A N 1
ATOM 1653 C CA . GLU A 1 219 ? -2.747 -0.590 -33.668 1.00 97.50 219 GLU A CA 1
ATOM 1654 C C . GLU A 1 219 ? -1.605 -1.079 -32.784 1.00 97.50 219 GLU A C 1
ATOM 1656 O O . GLU A 1 219 ? -0.450 -1.037 -33.198 1.00 97.50 219 GLU A O 1
ATOM 1661 N N . LEU A 1 220 ? -1.921 -1.577 -31.585 1.00 97.31 220 LEU A N 1
ATOM 1662 C CA . LEU A 1 220 ? -0.924 -2.144 -30.674 1.00 97.31 220 LEU A CA 1
ATOM 1663 C C . LEU A 1 220 ? -0.285 -3.405 -31.262 1.00 97.31 220 LEU A C 1
ATOM 1665 O O . LEU A 1 220 ? 0.927 -3.577 -31.150 1.00 97.31 220 LEU A O 1
ATOM 1669 N N . HIS A 1 221 ? -1.076 -4.251 -31.929 1.00 98.00 221 HIS A N 1
ATOM 1670 C CA . HIS A 1 221 ? -0.548 -5.392 -32.676 1.00 98.00 221 HIS A CA 1
ATOM 1671 C C . HIS A 1 221 ? 0.311 -4.942 -33.859 1.00 98.00 221 HIS A C 1
ATOM 1673 O O . HIS A 1 221 ? 1.425 -5.435 -33.982 1.00 98.00 221 HIS A O 1
ATOM 1679 N N . ARG A 1 222 ? -0.123 -3.946 -34.650 1.00 97.88 222 ARG A N 1
ATOM 1680 C CA . ARG A 1 222 ? 0.700 -3.394 -35.746 1.00 97.88 222 ARG A CA 1
ATOM 1681 C C . ARG A 1 222 ? 2.031 -2.827 -35.254 1.00 97.88 222 ARG A C 1
ATOM 1683 O O . ARG A 1 222 ? 3.051 -2.998 -35.913 1.00 97.88 222 ARG A O 1
ATOM 1690 N N . MET A 1 223 ? 2.032 -2.167 -34.097 1.00 97.81 223 MET A N 1
ATOM 1691 C CA . MET A 1 223 ? 3.255 -1.680 -33.455 1.00 97.81 223 MET A CA 1
ATOM 1692 C C . MET A 1 223 ? 4.173 -2.837 -33.037 1.00 97.81 223 MET A C 1
ATOM 1694 O O . MET A 1 223 ? 5.379 -2.762 -33.256 1.00 97.81 223 MET A O 1
ATOM 1698 N N . ALA A 1 224 ? 3.615 -3.910 -32.470 1.00 97.69 224 ALA A N 1
ATOM 1699 C CA . ALA A 1 224 ? 4.376 -5.100 -32.100 1.00 97.69 224 ALA A CA 1
ATOM 1700 C C . ALA A 1 224 ? 4.952 -5.829 -33.328 1.00 97.69 224 ALA A C 1
ATOM 1702 O O . ALA A 1 224 ? 6.135 -6.153 -33.330 1.00 97.69 224 ALA A O 1
ATOM 1703 N N . ASP A 1 225 ? 4.157 -6.012 -34.386 1.00 98.12 225 ASP A N 1
ATOM 1704 C CA . ASP A 1 225 ? 4.598 -6.631 -35.643 1.00 98.12 225 ASP A CA 1
ATOM 1705 C C . ASP A 1 225 ? 5.735 -5.812 -36.286 1.00 98.12 225 ASP A C 1
ATOM 1707 O O . ASP A 1 225 ? 6.722 -6.361 -36.775 1.00 98.12 225 ASP A O 1
ATOM 1711 N N . TRP A 1 226 ? 5.645 -4.477 -36.227 1.00 98.19 226 TRP A N 1
ATOM 1712 C CA . TRP A 1 226 ? 6.725 -3.600 -36.675 1.00 98.19 226 TRP A CA 1
ATOM 1713 C C . TRP A 1 226 ? 8.004 -3.797 -35.851 1.00 98.19 226 TRP A C 1
ATOM 1715 O O . TRP A 1 226 ? 9.085 -3.944 -36.421 1.00 98.19 226 TRP A O 1
ATOM 1725 N N . PHE A 1 227 ? 7.906 -3.873 -34.523 1.00 98.12 227 PHE A N 1
ATOM 1726 C CA . PHE A 1 227 ? 9.061 -4.157 -33.668 1.00 98.12 227 PHE A CA 1
ATOM 1727 C C . PHE A 1 227 ? 9.706 -5.518 -33.954 1.00 98.12 227 PHE A C 1
ATOM 1729 O O . PHE A 1 227 ? 10.936 -5.596 -33.981 1.00 98.12 227 PHE A O 1
ATOM 1736 N N . GLU A 1 228 ? 8.911 -6.560 -34.214 1.00 97.25 228 GLU A N 1
ATOM 1737 C CA . GLU A 1 228 ? 9.417 -7.874 -34.635 1.00 97.25 228 GLU A CA 1
ATOM 1738 C C . GLU A 1 228 ? 10.186 -7.758 -35.958 1.00 97.25 228 GLU A C 1
ATOM 1740 O O . GLU A 1 228 ? 11.319 -8.232 -36.053 1.00 97.25 228 GLU A O 1
ATOM 1745 N N . SER A 1 229 ? 9.625 -7.052 -36.948 1.00 97.00 229 SER A N 1
ATOM 1746 C CA . SER A 1 229 ? 10.278 -6.841 -38.250 1.00 97.00 229 SER A CA 1
ATOM 1747 C C . SER A 1 229 ? 11.603 -6.073 -38.148 1.00 97.00 229 SER A C 1
ATOM 1749 O O . SER A 1 229 ? 12.538 -6.344 -38.899 1.00 97.00 229 SER A O 1
ATOM 1751 N N . CYS A 1 230 ? 11.716 -5.173 -37.168 1.00 96.44 230 CYS A N 1
ATOM 1752 C CA . CYS A 1 230 ? 12.926 -4.407 -36.870 1.00 96.44 230 CYS A CA 1
ATOM 1753 C C . CYS A 1 230 ? 13.945 -5.183 -36.010 1.00 96.44 230 CYS A C 1
ATOM 1755 O O . CYS A 1 230 ? 15.011 -4.647 -35.697 1.00 96.44 230 CYS A O 1
ATOM 1757 N N . GLY A 1 231 ? 13.637 -6.417 -35.591 1.00 96.00 231 GLY A N 1
ATOM 1758 C CA . GLY A 1 231 ? 14.507 -7.235 -34.742 1.00 96.00 231 GLY A CA 1
ATOM 1759 C C . GLY A 1 231 ? 14.680 -6.693 -33.318 1.00 96.00 231 GLY A C 1
ATOM 1760 O O . GLY A 1 231 ? 15.718 -6.919 -32.694 1.00 96.00 231 GLY A O 1
ATOM 1761 N N . VAL A 1 232 ? 13.694 -5.948 -32.810 1.00 97.38 232 VAL A N 1
ATOM 1762 C CA . VAL A 1 232 ? 13.696 -5.401 -31.446 1.00 97.38 232 VAL A CA 1
ATOM 1763 C C . VAL A 1 232 ? 13.575 -6.539 -30.431 1.00 97.38 232 VAL A C 1
ATOM 1765 O O . VAL A 1 232 ? 12.797 -7.467 -30.616 1.00 97.38 232 VAL A O 1
ATOM 1768 N N . LEU A 1 233 ? 14.318 -6.454 -29.326 1.00 95.94 233 LEU A N 1
ATOM 1769 C CA . LEU A 1 233 ? 14.262 -7.440 -28.235 1.00 95.94 233 LEU A CA 1
ATOM 1770 C C . LEU A 1 233 ? 13.722 -6.846 -26.932 1.00 95.94 233 LEU A C 1
ATOM 1772 O O . LEU A 1 233 ? 13.090 -7.540 -26.138 1.00 95.94 233 LEU A O 1
ATOM 1776 N N . THR A 1 234 ? 13.962 -5.554 -26.701 1.00 96.69 234 THR A N 1
ATOM 1777 C CA . THR A 1 234 ? 13.562 -4.875 -25.468 1.00 96.69 234 THR A CA 1
ATOM 1778 C C . THR A 1 234 ? 12.966 -3.504 -25.751 1.00 96.69 234 THR A C 1
ATOM 1780 O O . THR A 1 234 ? 13.424 -2.785 -26.638 1.00 96.69 234 THR A O 1
ATOM 1783 N N . VAL A 1 235 ? 11.936 -3.136 -24.990 1.00 96.94 235 VAL A N 1
ATOM 1784 C CA . VAL A 1 235 ? 11.152 -1.918 -25.215 1.00 96.94 235 VAL A CA 1
ATOM 1785 C C . VAL A 1 235 ? 11.050 -1.118 -23.924 1.00 96.94 235 VAL A C 1
ATOM 1787 O O . VAL A 1 235 ? 10.470 -1.589 -22.947 1.00 96.94 235 VAL A O 1
ATOM 1790 N N . ALA A 1 236 ? 11.553 0.115 -23.916 1.00 95.25 236 ALA A N 1
ATOM 1791 C CA . ALA A 1 236 ? 11.285 1.058 -22.833 1.00 95.25 236 ALA A CA 1
ATOM 1792 C C . ALA A 1 236 ? 9.981 1.820 -23.087 1.00 95.25 236 ALA A C 1
ATOM 1794 O O . ALA A 1 236 ? 9.744 2.300 -24.186 1.00 95.25 236 ALA A O 1
ATOM 1795 N N . MET A 1 237 ? 9.142 1.994 -22.072 1.00 94.31 237 MET A N 1
ATOM 1796 C CA . MET A 1 237 ? 7.932 2.808 -22.183 1.00 94.31 237 MET A CA 1
ATOM 1797 C C . MET A 1 237 ? 7.849 3.844 -21.073 1.00 94.31 237 MET A C 1
ATOM 1799 O O . MET A 1 237 ? 8.051 3.533 -19.895 1.00 94.31 237 MET A O 1
ATOM 1803 N N . GLU A 1 238 ? 7.519 5.074 -21.444 1.00 90.94 238 GLU A N 1
ATOM 1804 C CA . GLU A 1 238 ? 7.176 6.140 -20.510 1.00 90.94 238 GLU A CA 1
ATOM 1805 C C . GLU A 1 238 ? 5.671 6.387 -20.572 1.00 90.94 238 GLU A C 1
ATOM 1807 O O . GLU A 1 238 ? 5.081 6.467 -21.643 1.00 90.94 238 GLU A O 1
ATOM 1812 N N . SER A 1 239 ? 5.027 6.498 -19.409 1.00 83.81 239 SER A N 1
ATOM 1813 C CA . SER A 1 239 ? 3.629 6.910 -19.335 1.00 83.81 239 SER A CA 1
ATOM 1814 C C . SER A 1 239 ? 3.343 7.679 -18.055 1.00 83.81 239 SER A C 1
ATOM 1816 O O . SER A 1 239 ? 3.908 7.411 -16.989 1.00 83.81 239 SER A O 1
ATOM 1818 N N . THR A 1 240 ? 2.421 8.631 -18.157 1.00 71.75 240 THR A N 1
ATOM 1819 C CA . THR A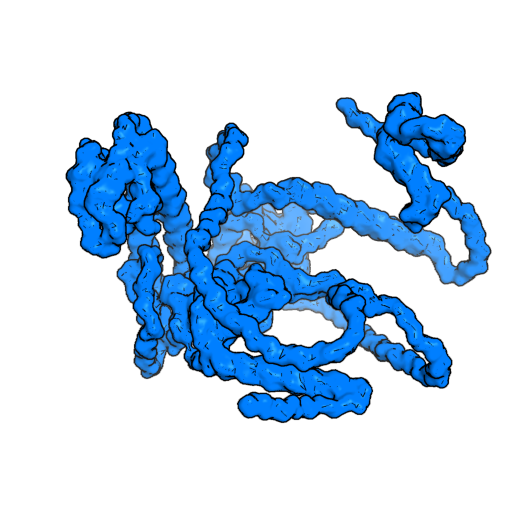 1 240 ? 1.912 9.411 -17.023 1.00 71.75 240 THR A CA 1
ATOM 1820 C C . THR A 1 240 ? 0.605 8.853 -16.447 1.00 71.75 240 THR A C 1
ATOM 1822 O O . THR A 1 240 ? 0.244 9.221 -15.329 1.00 71.75 240 THR A O 1
ATOM 1825 N N . GLY A 1 241 ? -0.076 7.948 -17.164 1.00 81.38 241 GLY A N 1
ATOM 1826 C CA . GLY A 1 241 ? -1.391 7.397 -16.812 1.00 81.38 241 GLY A CA 1
ATOM 1827 C C . GLY A 1 241 ? -1.444 5.867 -16.841 1.00 81.38 241 GLY A C 1
ATOM 1828 O O . GLY A 1 241 ? -0.430 5.198 -16.670 1.00 81.38 241 GLY A O 1
ATOM 1829 N N . VAL A 1 242 ? -2.639 5.300 -17.036 1.00 84.69 242 VAL A N 1
ATOM 1830 C CA . VAL A 1 242 ? -2.861 3.838 -17.134 1.00 84.69 242 VAL A CA 1
ATOM 1831 C C . VAL A 1 242 ? -2.717 3.289 -18.557 1.00 84.69 242 VAL A C 1
ATOM 1833 O O . VAL A 1 242 ? -2.691 2.076 -18.742 1.00 84.69 242 VAL A O 1
ATOM 1836 N N . TYR A 1 243 ? -2.590 4.168 -19.555 1.00 89.19 243 TYR A N 1
ATOM 1837 C CA . TYR A 1 243 ? -2.619 3.831 -20.985 1.00 89.19 243 TYR A CA 1
ATOM 1838 C C . TYR A 1 243 ? -1.499 2.889 -21.443 1.00 89.19 243 TYR A C 1
ATOM 1840 O O . TYR A 1 243 ? -1.598 2.297 -22.507 1.00 89.19 243 TYR A O 1
ATOM 1848 N N . TRP A 1 244 ? -0.445 2.716 -20.644 1.00 91.88 244 TRP A N 1
ATOM 1849 C CA . TRP A 1 244 ? 0.642 1.787 -20.957 1.00 91.88 244 TRP A CA 1
ATOM 1850 C C . TRP A 1 244 ? 0.256 0.320 -20.762 1.00 91.88 244 TRP A C 1
ATOM 1852 O O . TRP A 1 244 ? 0.930 -0.539 -21.315 1.00 91.88 244 TRP A O 1
ATOM 1862 N N . ILE A 1 245 ? -0.781 0.013 -19.968 1.00 91.38 245 ILE A N 1
ATOM 1863 C CA . ILE A 1 245 ? -1.112 -1.373 -19.598 1.00 91.38 245 ILE A CA 1
ATOM 1864 C C . ILE A 1 245 ? -1.418 -2.230 -20.838 1.00 91.38 245 ILE A C 1
ATOM 1866 O O . ILE A 1 245 ? -0.766 -3.263 -20.976 1.00 91.38 245 ILE A O 1
ATOM 1870 N N . PRO A 1 246 ? -2.307 -1.818 -21.769 1.00 93.31 246 PRO A N 1
ATOM 1871 C CA . PRO A 1 246 ? -2.598 -2.624 -22.954 1.00 93.31 246 PRO A CA 1
ATOM 1872 C C . PRO A 1 246 ? -1.376 -2.810 -23.860 1.00 93.31 246 PRO A C 1
ATOM 1874 O O . PRO A 1 246 ? -1.102 -3.921 -24.300 1.00 93.31 246 PRO A O 1
ATOM 1877 N N . ALA A 1 247 ? -0.599 -1.743 -24.091 1.00 94.69 247 ALA A N 1
ATOM 1878 C CA . ALA A 1 247 ? 0.616 -1.813 -24.903 1.00 94.69 247 ALA A CA 1
ATOM 1879 C C . ALA A 1 247 ? 1.662 -2.750 -24.275 1.00 94.69 247 ALA A C 1
ATOM 1881 O O . ALA A 1 247 ? 2.264 -3.564 -24.968 1.00 94.69 247 ALA A O 1
ATOM 1882 N N . PHE A 1 248 ? 1.842 -2.679 -22.953 1.00 93.81 248 PHE A N 1
ATOM 1883 C CA . PHE A 1 248 ? 2.712 -3.587 -22.209 1.00 93.81 248 PHE A CA 1
ATOM 1884 C C . PHE A 1 248 ? 2.266 -5.036 -22.360 1.00 93.81 248 PHE A C 1
ATOM 1886 O O . PHE A 1 248 ? 3.102 -5.892 -22.613 1.00 93.81 248 PHE A O 1
ATOM 1893 N N . GLU A 1 249 ? 0.976 -5.323 -22.190 1.00 91.88 249 GLU A N 1
ATOM 1894 C CA . GLU A 1 249 ? 0.460 -6.694 -22.232 1.00 91.88 249 GLU A CA 1
ATOM 1895 C C . GLU A 1 249 ? 0.599 -7.324 -23.618 1.00 91.88 249 GLU A C 1
ATOM 1897 O O . GLU A 1 249 ? 1.039 -8.467 -23.703 1.00 91.88 249 GLU A O 1
ATOM 1902 N N . VAL A 1 250 ? 0.315 -6.579 -24.691 1.00 95.00 250 VAL A N 1
ATOM 1903 C CA . VAL A 1 250 ? 0.522 -7.059 -26.069 1.00 95.00 250 VAL A CA 1
ATOM 1904 C C . VAL A 1 250 ? 1.999 -7.370 -26.323 1.00 95.00 250 VAL A C 1
ATOM 1906 O O . VAL A 1 250 ? 2.321 -8.431 -26.849 1.00 95.00 250 VAL A O 1
ATOM 1909 N N . LEU A 1 251 ? 2.909 -6.481 -25.919 1.00 95.31 251 LEU A N 1
ATOM 1910 C CA . LEU A 1 251 ? 4.345 -6.680 -26.129 1.00 95.31 251 LEU A CA 1
ATOM 1911 C C . LEU A 1 251 ? 4.918 -7.820 -25.262 1.00 95.31 251 LEU A C 1
ATOM 1913 O O . LEU A 1 251 ? 5.706 -8.624 -25.749 1.00 95.31 251 LEU A O 1
ATOM 1917 N N . ASP A 1 252 ? 4.496 -7.942 -24.002 1.00 92.38 252 ASP A N 1
ATOM 1918 C CA . ASP A 1 252 ? 4.906 -9.038 -23.105 1.00 92.38 252 ASP A CA 1
ATOM 1919 C C . ASP A 1 252 ? 4.421 -10.399 -23.646 1.00 92.38 252 ASP A C 1
ATOM 1921 O O . ASP A 1 252 ? 5.173 -11.370 -23.636 1.00 92.38 252 ASP A O 1
ATOM 1925 N N . GLN A 1 253 ? 3.206 -10.466 -24.213 1.00 92.31 253 GLN A N 1
ATOM 1926 C CA . GLN A 1 253 ? 2.675 -11.672 -24.874 1.00 92.31 253 GLN A CA 1
ATOM 1927 C C . GLN A 1 253 ? 3.448 -12.062 -26.138 1.00 92.31 253 GLN A C 1
ATOM 1929 O O . GLN A 1 253 ? 3.569 -13.247 -26.442 1.00 92.31 253 GLN A O 1
ATOM 1934 N N . ARG A 1 254 ? 3.980 -11.075 -26.862 1.00 94.25 254 ARG A N 1
ATOM 1935 C CA . ARG A 1 254 ? 4.832 -11.264 -28.046 1.00 94.25 254 ARG A CA 1
ATOM 1936 C C . ARG A 1 254 ? 6.288 -11.599 -27.686 1.00 94.25 254 ARG A C 1
ATOM 1938 O O . ARG A 1 254 ? 7.095 -11.848 -28.571 1.00 94.25 254 ARG A O 1
ATOM 1945 N N . GLY A 1 255 ? 6.628 -11.642 -26.394 1.00 93.56 255 GLY A N 1
ATOM 1946 C CA . GLY A 1 255 ? 7.943 -12.059 -25.905 1.00 93.56 255 GLY A CA 1
ATOM 1947 C C . GLY A 1 255 ? 8.983 -10.940 -25.792 1.00 93.56 255 GLY A C 1
ATOM 1948 O O . GLY A 1 255 ? 10.151 -11.234 -25.543 1.00 93.56 255 GLY A O 1
ATOM 1949 N N . PHE A 1 256 ? 8.591 -9.670 -25.930 1.00 95.62 256 PHE A N 1
ATOM 1950 C CA . PHE A 1 256 ? 9.507 -8.545 -25.733 1.00 95.62 256 PHE A CA 1
ATOM 1951 C C . PHE A 1 256 ? 9.872 -8.364 -24.255 1.00 95.62 256 PHE A C 1
ATOM 1953 O O . PHE A 1 256 ? 9.027 -8.461 -23.363 1.00 95.62 256 PHE A O 1
ATOM 1960 N N . GLU A 1 257 ? 11.119 -7.980 -23.973 1.00 93.88 257 GLU A N 1
ATOM 1961 C CA . GLU A 1 257 ? 11.488 -7.502 -22.640 1.00 93.88 257 GLU A CA 1
ATOM 1962 C C . GLU A 1 257 ? 11.019 -6.051 -22.458 1.00 93.88 257 GLU A C 1
ATOM 1964 O O . GLU A 1 257 ? 11.695 -5.101 -22.861 1.00 93.88 257 GLU A O 1
ATOM 1969 N N . VAL A 1 258 ? 9.851 -5.871 -21.842 1.00 93.81 258 VAL A N 1
ATOM 1970 C CA . VAL A 1 258 ? 9.236 -4.550 -21.670 1.00 93.81 258 VAL A CA 1
ATOM 1971 C C . VAL A 1 258 ? 9.621 -3.900 -20.338 1.00 93.81 258 VAL A C 1
ATOM 1973 O O . VAL A 1 258 ? 9.411 -4.454 -19.255 1.00 93.81 258 VAL A O 1
ATOM 1976 N N . VAL A 1 259 ? 10.117 -2.664 -20.403 1.00 91.69 259 VAL A N 1
ATOM 1977 C CA . VAL A 1 259 ? 10.564 -1.870 -19.257 1.00 91.69 259 VAL A CA 1
ATOM 1978 C C . VAL A 1 259 ? 9.716 -0.609 -19.113 1.00 91.69 259 VAL A C 1
ATOM 1980 O O . VAL A 1 259 ? 9.825 0.330 -19.893 1.00 91.69 259 VAL A O 1
ATOM 1983 N N . LEU A 1 260 ? 8.905 -0.538 -18.055 1.00 90.69 260 LEU A N 1
ATOM 1984 C CA . LEU A 1 260 ? 8.190 0.692 -17.700 1.00 90.69 260 LEU A CA 1
ATOM 1985 C C . LEU A 1 260 ? 9.115 1.651 -16.949 1.00 90.69 260 LEU A C 1
ATOM 1987 O O . LEU A 1 260 ? 9.658 1.307 -15.898 1.00 90.69 260 LEU A O 1
ATOM 1991 N N . VAL A 1 261 ? 9.241 2.882 -17.422 1.00 88.75 261 VAL A N 1
ATOM 1992 C CA . VAL A 1 261 ? 10.140 3.888 -16.857 1.00 88.75 261 VAL A CA 1
ATOM 1993 C C . VAL A 1 261 ? 9.340 4.990 -16.176 1.00 88.75 261 VAL A C 1
ATOM 1995 O O . VAL A 1 261 ? 8.262 5.388 -16.614 1.00 88.75 261 VAL A O 1
ATOM 1998 N N . ASN A 1 262 ? 9.852 5.484 -15.048 1.00 78.88 262 ASN A N 1
ATOM 1999 C CA . ASN A 1 262 ? 9.236 6.624 -14.388 1.00 78.88 262 ASN A CA 1
ATOM 2000 C C . ASN A 1 262 ? 9.549 7.906 -15.168 1.00 78.88 262 ASN A C 1
ATOM 2002 O O . ASN A 1 262 ? 10.716 8.276 -15.287 1.00 78.88 262 ASN A O 1
ATOM 2006 N N . ALA A 1 263 ? 8.516 8.648 -15.566 1.00 70.62 263 ALA A N 1
ATOM 2007 C CA . ALA A 1 263 ? 8.636 9.948 -16.237 1.00 70.62 263 ALA A CA 1
ATOM 2008 C C . ALA A 1 263 ? 9.510 10.985 -15.494 1.00 70.62 263 ALA A C 1
ATOM 2010 O O . ALA A 1 263 ? 9.934 12.000 -16.042 1.00 70.62 263 ALA A O 1
ATOM 2011 N N . ARG A 1 264 ? 9.765 10.795 -14.192 1.00 70.19 264 ARG A N 1
ATOM 2012 C CA . ARG A 1 264 ? 10.680 11.647 -13.411 1.00 70.19 264 ARG A CA 1
ATOM 2013 C C . ARG A 1 264 ? 12.150 11.300 -13.613 1.00 70.19 264 ARG A C 1
ATOM 2015 O O . ARG A 1 264 ? 12.979 12.191 -13.441 1.00 70.19 264 ARG A O 1
ATOM 2022 N N . ASP A 1 265 ? 12.440 10.044 -13.928 1.00 68.38 265 ASP A N 1
ATOM 2023 C CA . ASP A 1 265 ? 13.792 9.510 -14.068 1.00 68.38 265 ASP A CA 1
ATOM 2024 C C . ASP A 1 265 ? 14.295 9.633 -15.522 1.00 68.38 265 ASP A C 1
ATOM 2026 O O . ASP A 1 265 ? 15.495 9.787 -15.720 1.00 68.38 265 ASP A O 1
ATOM 2030 N N . ALA A 1 266 ? 13.395 9.675 -16.516 1.00 66.56 266 ALA A N 1
ATOM 2031 C CA . ALA A 1 266 ? 13.713 9.838 -17.945 1.00 66.56 266 ALA A CA 1
ATOM 2032 C C . ALA A 1 266 ? 13.870 11.305 -18.416 1.00 66.56 266 ALA A C 1
ATOM 2034 O O . ALA A 1 266 ? 13.992 11.583 -19.607 1.00 66.56 266 ALA A O 1
ATOM 2035 N N . LYS A 1 267 ? 13.862 12.285 -17.501 1.00 62.59 267 LYS A N 1
ATOM 2036 C CA . LYS A 1 267 ? 13.856 13.703 -17.894 1.00 62.59 267 LYS A CA 1
ATOM 2037 C C . LYS A 1 267 ? 15.172 14.138 -18.551 1.00 62.59 267 LYS A C 1
ATOM 2039 O O . LYS A 1 267 ? 16.237 13.882 -17.989 1.00 62.59 267 LYS A O 1
ATOM 2044 N N . HIS A 1 268 ? 15.008 14.953 -19.604 1.00 59.75 268 HIS A N 1
ATOM 2045 C CA . HIS A 1 268 ? 15.938 15.877 -20.288 1.00 59.75 268 HIS A CA 1
ATOM 2046 C C . HIS A 1 268 ? 16.453 15.428 -21.666 1.00 59.75 268 HIS A C 1
ATOM 2048 O O . HIS A 1 268 ? 17.515 14.826 -21.752 1.00 59.75 268 HIS A O 1
ATOM 2054 N N . VAL A 1 269 ? 15.805 15.919 -22.729 1.00 52.78 269 VAL A N 1
ATOM 2055 C CA . VAL A 1 269 ? 16.493 16.326 -23.967 1.00 52.78 269 VAL A CA 1
ATOM 2056 C C . VAL A 1 269 ? 16.779 17.831 -23.855 1.00 52.78 269 VAL A C 1
ATOM 2058 O O . VAL A 1 269 ? 15.846 18.598 -23.598 1.00 52.78 269 VAL A O 1
ATOM 2061 N N . PRO A 1 270 ? 18.029 18.307 -23.989 1.00 51.12 270 PRO A N 1
ATOM 2062 C CA . PRO A 1 270 ? 18.303 19.737 -24.120 1.00 51.12 270 PRO A CA 1
ATOM 2063 C C . PRO A 1 270 ? 17.650 20.283 -25.406 1.00 51.12 270 PRO A C 1
ATOM 2065 O O . PRO A 1 270 ? 18.081 19.932 -26.497 1.00 51.12 270 PRO A O 1
ATOM 2068 N N . GLY A 1 271 ? 16.613 21.126 -25.304 1.00 60.03 271 GLY A N 1
ATOM 2069 C CA . GLY A 1 271 ? 15.942 21.716 -26.476 1.00 60.03 271 GLY A CA 1
ATOM 2070 C C . GLY A 1 271 ? 14.415 21.820 -26.357 1.00 60.03 271 GLY A C 1
ATOM 2071 O O . GLY A 1 271 ? 13.864 21.775 -25.257 1.00 60.03 271 GLY A O 1
ATOM 2072 N N . ARG A 1 272 ? 13.726 21.999 -27.498 1.00 57.84 272 ARG A N 1
ATOM 2073 C CA . ARG A 1 272 ? 12.252 21.974 -27.581 1.00 57.84 272 ARG A CA 1
ATOM 2074 C C . ARG A 1 272 ? 11.766 20.521 -27.555 1.00 57.84 272 ARG A C 1
ATOM 2076 O O . ARG A 1 272 ? 12.121 19.746 -28.433 1.00 57.84 272 ARG A O 1
ATOM 2083 N N . LYS A 1 273 ? 10.959 20.187 -26.548 1.00 72.81 273 LYS A N 1
ATOM 2084 C CA . LYS A 1 273 ? 10.386 18.857 -26.310 1.00 72.81 273 LYS A CA 1
ATOM 2085 C C . LYS A 1 273 ? 9.252 18.560 -27.307 1.00 72.81 273 LYS A C 1
ATOM 2087 O O . LYS A 1 273 ? 8.332 19.367 -27.418 1.00 72.81 273 LYS A O 1
ATOM 2092 N N . THR A 1 274 ? 9.324 17.426 -27.997 1.00 82.56 274 THR A N 1
ATOM 2093 C CA . THR A 1 274 ? 8.266 16.859 -28.858 1.00 82.56 274 THR A CA 1
ATOM 2094 C C . THR A 1 274 ? 8.151 15.356 -28.601 1.00 82.56 274 THR A C 1
ATOM 2096 O O . THR A 1 274 ? 9.178 14.731 -28.332 1.00 82.56 274 THR A O 1
ATOM 2099 N N . ASP A 1 275 ? 6.961 14.773 -28.761 1.00 82.06 275 ASP A N 1
ATOM 2100 C CA . ASP A 1 275 ? 6.723 13.335 -28.527 1.00 82.06 275 ASP A CA 1
ATOM 2101 C C . ASP A 1 275 ? 7.682 12.442 -29.357 1.00 82.06 275 ASP A C 1
ATOM 2103 O O . ASP A 1 275 ? 8.195 11.431 -28.880 1.00 82.06 275 ASP A O 1
ATOM 2107 N N . VAL A 1 276 ? 8.036 12.872 -30.578 1.00 85.38 276 VAL A N 1
ATOM 2108 C CA . VAL A 1 276 ? 9.052 12.230 -31.444 1.00 85.38 276 VAL A CA 1
ATOM 2109 C C . VAL A 1 276 ? 10.441 12.265 -30.805 1.00 85.38 276 VAL A C 1
ATOM 2111 O O . VAL A 1 276 ? 11.087 11.226 -30.656 1.00 85.38 276 VAL A O 1
ATOM 2114 N N . SER A 1 277 ? 10.904 13.453 -30.400 1.00 85.19 277 SER A N 1
ATOM 2115 C CA . SER A 1 277 ? 12.214 13.601 -29.752 1.00 85.19 277 SER A CA 1
ATOM 2116 C C . SER A 1 277 ? 12.289 12.873 -28.407 1.00 85.19 277 SER A C 1
ATOM 2118 O O . SER A 1 277 ? 13.362 12.406 -28.029 1.00 85.19 277 SER A O 1
ATOM 2120 N N . ASP A 1 278 ? 11.162 12.744 -27.702 1.00 85.19 278 ASP A N 1
ATOM 2121 C CA . ASP A 1 278 ? 11.083 12.025 -26.433 1.00 85.19 278 ASP A CA 1
ATOM 2122 C C . ASP A 1 278 ? 11.202 10.515 -26.638 1.00 85.19 278 ASP A C 1
ATOM 2124 O O . ASP A 1 278 ? 12.025 9.884 -25.975 1.00 85.19 278 ASP A O 1
ATOM 2128 N N . ALA A 1 279 ? 10.472 9.940 -27.601 1.00 88.88 279 ALA A N 1
ATOM 2129 C CA . ALA A 1 279 ? 10.586 8.521 -27.936 1.00 88.88 279 ALA A CA 1
ATOM 2130 C C . ALA A 1 279 ? 12.012 8.156 -28.388 1.00 88.88 279 ALA A C 1
ATOM 2132 O O . ALA A 1 279 ? 12.591 7.170 -27.925 1.00 88.88 279 ALA A O 1
ATOM 2133 N N . GLN A 1 280 ? 12.628 8.987 -29.237 1.00 91.56 280 GLN A N 1
ATOM 2134 C CA . GLN A 1 280 ? 14.010 8.786 -29.686 1.00 91.56 280 GLN A CA 1
ATOM 2135 C C . GLN A 1 280 ? 15.014 8.836 -28.534 1.00 91.56 280 GLN A C 1
ATOM 2137 O O . GLN A 1 280 ? 15.929 8.008 -28.483 1.00 91.56 280 GLN A O 1
ATOM 2142 N N . TRP A 1 281 ? 14.847 9.798 -27.627 1.00 89.75 281 TRP A N 1
ATOM 2143 C CA . TRP A 1 281 ? 15.703 9.957 -26.459 1.00 89.75 281 TRP A CA 1
ATOM 2144 C C . TRP A 1 281 ? 15.542 8.809 -25.471 1.00 89.75 281 TRP A C 1
ATOM 2146 O O . TRP A 1 281 ? 16.534 8.260 -24.994 1.00 89.75 281 TRP A O 1
ATOM 2156 N N . LEU A 1 282 ? 14.302 8.398 -25.206 1.00 90.81 282 LEU A N 1
ATOM 2157 C CA . LEU A 1 282 ? 14.001 7.261 -24.348 1.00 90.81 282 LEU A CA 1
ATOM 2158 C C . LEU A 1 282 ? 14.646 5.982 -24.896 1.00 90.81 282 LEU A C 1
ATOM 2160 O O . LEU A 1 282 ? 15.278 5.249 -24.138 1.00 90.81 282 LEU A O 1
ATOM 2164 N N . ARG A 1 283 ? 14.582 5.759 -26.214 1.00 93.56 283 ARG A N 1
ATOM 2165 C CA . ARG A 1 283 ? 15.248 4.630 -26.882 1.00 93.56 283 ARG A CA 1
ATOM 2166 C C . ARG A 1 283 ? 16.762 4.695 -26.713 1.00 93.56 283 ARG A C 1
ATOM 2168 O O . ARG A 1 283 ? 17.352 3.691 -26.335 1.00 93.56 283 ARG A O 1
ATOM 2175 N N . GLN A 1 284 ? 17.380 5.864 -26.890 1.00 91.44 284 GLN A N 1
ATOM 2176 C CA . GLN A 1 284 ? 18.824 6.027 -26.684 1.00 91.44 284 GLN A CA 1
ATOM 2177 C C . GLN A 1 284 ? 19.234 5.764 -25.225 1.00 91.44 284 GLN A C 1
ATOM 2179 O O . GLN A 1 284 ? 20.217 5.076 -24.960 1.00 91.44 284 GLN A O 1
ATOM 2184 N N . LEU A 1 285 ? 18.477 6.269 -24.249 1.00 90.94 285 LEU A N 1
ATOM 2185 C CA . LEU A 1 285 ? 18.747 5.987 -22.838 1.00 90.94 285 LEU A CA 1
ATOM 2186 C C . LEU A 1 285 ? 18.612 4.493 -22.512 1.00 90.94 285 LEU A C 1
ATOM 2188 O O . LEU A 1 285 ? 19.381 3.979 -21.695 1.00 90.94 285 LEU A O 1
ATOM 2192 N N . HIS A 1 286 ? 17.645 3.811 -23.131 1.00 92.75 286 HIS A N 1
ATOM 2193 C CA . HIS A 1 286 ? 17.442 2.373 -22.971 1.00 92.75 286 HIS A CA 1
ATOM 2194 C C . HIS A 1 286 ? 18.579 1.569 -23.599 1.00 92.75 286 HIS A C 1
ATOM 2196 O O . HIS A 1 286 ? 19.148 0.702 -22.946 1.00 92.75 286 HIS A O 1
ATOM 2202 N N . GLU A 1 287 ? 18.986 1.933 -24.814 1.00 92.81 287 GLU A N 1
ATOM 2203 C CA . GLU A 1 287 ? 20.102 1.334 -25.549 1.00 92.81 287 GLU A CA 1
ATOM 2204 C C . GLU A 1 287 ? 21.397 1.316 -24.718 1.00 92.81 287 GLU A C 1
ATOM 2206 O O . GLU A 1 287 ? 22.103 0.308 -24.671 1.00 92.81 287 GLU A O 1
ATOM 2211 N N . TYR A 1 288 ? 21.676 2.388 -23.972 1.00 90.81 288 TYR A N 1
ATOM 2212 C CA . TYR A 1 288 ? 22.846 2.482 -23.090 1.00 90.81 288 TYR A CA 1
ATOM 2213 C C . TYR A 1 288 ? 22.611 2.001 -21.646 1.00 90.81 288 TYR A C 1
ATOM 2215 O O . TYR A 1 288 ? 23.486 2.174 -20.795 1.00 90.81 288 TYR A O 1
ATOM 2223 N N . GLY A 1 289 ? 21.446 1.423 -21.330 1.00 88.38 289 GLY A N 1
ATOM 2224 C CA . GLY A 1 289 ? 21.140 0.900 -19.993 1.00 88.38 289 GLY A CA 1
ATOM 2225 C C . GLY A 1 289 ? 21.079 1.977 -18.899 1.00 88.38 289 GLY A C 1
ATOM 2226 O O . GLY A 1 289 ? 21.337 1.702 -17.725 1.00 88.38 289 GLY A O 1
ATOM 2227 N N . LEU A 1 290 ? 20.771 3.224 -19.267 1.00 88.19 290 LEU A N 1
ATOM 2228 C CA . LEU A 1 290 ? 20.724 4.370 -18.348 1.00 88.19 290 LEU A CA 1
ATOM 2229 C C . LEU A 1 290 ? 19.367 4.522 -17.651 1.00 88.19 290 LEU A C 1
ATOM 2231 O O . LEU A 1 290 ? 19.226 5.329 -16.726 1.00 88.19 290 LEU A O 1
ATOM 2235 N N . LEU A 1 291 ? 18.368 3.750 -18.077 1.00 87.69 291 LEU A N 1
ATOM 2236 C CA . LEU A 1 291 ? 17.023 3.777 -17.522 1.00 87.69 291 LEU A CA 1
ATOM 2237 C C . LEU A 1 291 ? 16.878 2.824 -16.341 1.00 87.69 291 LEU A C 1
ATOM 2239 O O . LEU A 1 291 ? 17.454 1.739 -16.285 1.00 87.69 291 LEU A O 1
ATOM 2243 N N . ARG A 1 292 ? 16.045 3.231 -15.382 1.00 83.50 292 ARG A N 1
ATOM 2244 C CA . ARG A 1 292 ? 15.663 2.389 -14.253 1.00 83.50 292 ARG A CA 1
ATOM 2245 C C . ARG A 1 292 ? 14.236 1.890 -14.431 1.00 83.50 292 ARG A C 1
ATOM 2247 O O . ARG A 1 292 ? 13.293 2.680 -14.390 1.00 83.50 292 ARG A O 1
ATOM 2254 N N . ALA A 1 293 ? 14.092 0.572 -14.509 1.00 87.75 293 ALA A N 1
ATOM 2255 C CA . ALA A 1 293 ? 12.799 -0.093 -14.558 1.00 87.75 293 ALA A CA 1
ATOM 2256 C C . ALA A 1 293 ? 11.951 0.167 -13.299 1.00 87.75 293 ALA A C 1
ATOM 2258 O O . ALA A 1 293 ? 12.421 0.081 -12.155 1.00 87.75 293 ALA A O 1
ATOM 2259 N N . SER A 1 294 ? 10.668 0.439 -13.515 1.00 88.19 294 SER A N 1
ATOM 2260 C CA . SER A 1 294 ? 9.628 0.411 -12.494 1.00 88.19 294 SER A CA 1
ATOM 2261 C C . SER A 1 294 ? 9.211 -1.033 -12.242 1.00 88.19 294 SER A C 1
ATOM 2263 O O . SER A 1 294 ? 8.969 -1.797 -13.169 1.00 88.19 294 SER A O 1
ATOM 2265 N N . PHE A 1 295 ? 9.097 -1.411 -10.970 1.00 89.62 295 PHE A N 1
ATOM 2266 C CA . PHE A 1 295 ? 8.706 -2.769 -10.606 1.00 89.62 295 PHE A CA 1
ATOM 2267 C C . PHE A 1 295 ? 7.218 -3.040 -10.891 1.00 89.62 295 PHE A C 1
ATOM 2269 O O . PHE A 1 295 ? 6.337 -2.303 -10.427 1.00 89.62 295 PHE A O 1
ATOM 2276 N N . ARG A 1 296 ? 6.944 -4.148 -11.587 1.00 86.38 296 ARG A N 1
ATOM 2277 C CA . ARG A 1 296 ? 5.614 -4.730 -11.800 1.00 86.38 296 ARG A CA 1
ATOM 2278 C C . ARG A 1 296 ? 5.695 -6.242 -11.516 1.00 86.38 296 ARG A C 1
ATOM 2280 O O . ARG A 1 296 ? 6.531 -6.901 -12.127 1.00 86.38 296 ARG A O 1
ATOM 2287 N N . PRO A 1 297 ? 4.851 -6.802 -10.629 1.00 88.50 297 PRO A N 1
ATOM 2288 C CA . PRO A 1 297 ? 4.697 -8.245 -10.519 1.00 88.50 297 PRO A CA 1
ATOM 2289 C C . PRO A 1 297 ? 4.107 -8.803 -11.821 1.00 88.50 297 PRO A C 1
ATOM 2291 O O . PRO A 1 297 ? 3.297 -8.130 -12.461 1.00 88.50 297 PRO A O 1
ATOM 2294 N N . LYS A 1 298 ? 4.518 -10.013 -12.204 1.00 85.56 298 LYS A N 1
ATOM 2295 C CA . LYS A 1 298 ? 4.071 -10.703 -13.425 1.00 85.56 298 LYS A CA 1
ATOM 2296 C C . LYS A 1 298 ? 2.956 -11.718 -13.125 1.00 85.56 298 LYS A C 1
ATOM 2298 O O . LYS A 1 298 ? 2.756 -12.090 -11.968 1.00 85.56 298 LYS A O 1
ATOM 2303 N N . GLY A 1 299 ? 2.251 -12.164 -14.167 1.00 87.25 299 GLY A N 1
ATOM 2304 C CA . GLY A 1 299 ? 1.263 -13.249 -14.099 1.00 87.25 299 GLY A CA 1
ATOM 2305 C C . GLY A 1 299 ? 0.174 -13.044 -13.040 1.00 87.25 299 GLY A C 1
ATOM 2306 O O . GLY A 1 299 ? -0.305 -11.931 -12.827 1.00 87.25 299 GLY A O 1
ATOM 2307 N N . GLU A 1 300 ? -0.177 -14.117 -12.329 1.00 91.50 300 GLU A N 1
ATOM 2308 C CA . GLU A 1 300 ? -1.225 -14.125 -11.294 1.00 91.50 300 GLU A CA 1
ATOM 2309 C C . GLU A 1 300 ? -0.999 -13.100 -10.167 1.00 91.50 300 GLU A C 1
ATOM 2311 O O . GLU A 1 300 ? -1.956 -12.597 -9.581 1.00 91.50 300 GLU A O 1
ATOM 2316 N N . LEU A 1 301 ? 0.248 -12.709 -9.881 1.00 92.94 301 LEU A N 1
ATOM 2317 C CA . LEU A 1 301 ? 0.529 -11.659 -8.895 1.00 92.94 301 LEU A CA 1
ATOM 2318 C C . LEU A 1 301 ? 0.101 -10.267 -9.385 1.00 92.94 301 LEU A C 1
ATOM 2320 O O . LEU A 1 301 ? -0.300 -9.427 -8.575 1.00 92.94 301 LEU A O 1
ATOM 2324 N N . ALA A 1 302 ? 0.146 -10.009 -10.697 1.00 92.06 302 ALA A N 1
ATOM 2325 C CA . ALA A 1 302 ? -0.403 -8.785 -11.279 1.00 92.06 302 ALA A CA 1
ATOM 2326 C C . ALA A 1 302 ? -1.926 -8.729 -11.094 1.00 92.06 302 ALA A C 1
ATOM 2328 O O . ALA A 1 302 ? -2.452 -7.696 -10.669 1.00 92.06 302 ALA A O 1
ATOM 2329 N N . THR A 1 303 ? -2.602 -9.857 -11.332 1.00 94.38 303 THR A N 1
ATOM 2330 C CA . THR A 1 303 ? -4.044 -10.042 -11.120 1.00 94.38 303 THR A CA 1
ATOM 2331 C C . THR A 1 303 ? -4.420 -9.860 -9.651 1.00 94.38 303 THR A C 1
ATOM 2333 O O . THR A 1 303 ? -5.311 -9.072 -9.331 1.00 94.38 303 THR A O 1
ATOM 2336 N N . LEU A 1 304 ? -3.683 -10.502 -8.735 1.00 96.19 304 LEU A N 1
ATOM 2337 C CA . LEU A 1 304 ? -3.856 -10.345 -7.288 1.00 96.19 304 LEU A CA 1
ATOM 2338 C C . LEU A 1 304 ? -3.777 -8.870 -6.884 1.00 96.19 304 LEU A C 1
ATOM 2340 O O . LEU A 1 304 ? -4.641 -8.361 -6.168 1.00 96.19 304 LEU A O 1
ATOM 2344 N N . ARG A 1 305 ? -2.752 -8.163 -7.373 1.00 95.75 305 ARG A N 1
ATOM 2345 C CA . ARG A 1 305 ? -2.570 -6.736 -7.104 1.00 95.75 305 ARG A CA 1
ATOM 2346 C C . ARG A 1 305 ? -3.743 -5.906 -7.618 1.00 95.75 305 ARG A C 1
ATOM 2348 O O . ARG A 1 305 ? -4.168 -4.986 -6.925 1.00 95.75 305 ARG A O 1
ATOM 2355 N N . ALA A 1 306 ? -4.262 -6.205 -8.808 1.00 95.12 306 ALA A N 1
ATOM 2356 C CA . ALA A 1 306 ? -5.402 -5.492 -9.374 1.00 95.12 306 ALA A CA 1
ATOM 2357 C C . ALA A 1 306 ? -6.649 -5.632 -8.484 1.00 95.12 306 ALA A C 1
ATOM 2359 O O . ALA A 1 306 ? -7.222 -4.614 -8.087 1.00 95.12 306 ALA A O 1
ATOM 2360 N N . TYR A 1 307 ? -7.005 -6.856 -8.078 1.00 97.69 307 TYR A N 1
ATOM 2361 C CA . TYR A 1 307 ? -8.150 -7.080 -7.190 1.00 97.69 307 TYR A CA 1
ATOM 2362 C C . TYR A 1 307 ? -7.956 -6.469 -5.800 1.00 97.69 307 TYR A C 1
ATOM 2364 O O . TYR A 1 307 ? -8.875 -5.839 -5.283 1.00 97.69 307 TYR A O 1
ATOM 2372 N N . LEU A 1 308 ? -6.757 -6.556 -5.212 1.00 97.00 308 LEU A N 1
ATOM 2373 C CA . LEU A 1 308 ? -6.475 -5.924 -3.917 1.00 97.00 308 LEU A CA 1
ATOM 2374 C C . LEU A 1 308 ? -6.627 -4.401 -3.966 1.00 97.00 308 LEU A C 1
ATOM 2376 O O . LEU A 1 308 ? -7.159 -3.801 -3.031 1.00 97.00 308 LEU A O 1
ATOM 2380 N N . ARG A 1 309 ? -6.178 -3.766 -5.054 1.00 95.69 309 ARG A N 1
ATOM 2381 C CA . ARG A 1 309 ? -6.329 -2.318 -5.240 1.00 95.69 309 ARG A CA 1
ATOM 2382 C C . ARG A 1 309 ? -7.778 -1.918 -5.497 1.00 95.69 309 ARG A C 1
ATOM 2384 O O . ARG A 1 309 ? -8.182 -0.862 -5.018 1.00 95.69 309 ARG A O 1
ATOM 2391 N N . GLN A 1 310 ? -8.543 -2.744 -6.211 1.00 97.06 310 GLN A N 1
ATOM 2392 C CA . GLN A 1 310 ? -9.976 -2.526 -6.404 1.00 97.06 310 GLN A CA 1
ATOM 2393 C C . GLN A 1 310 ? -10.740 -2.653 -5.084 1.00 97.06 310 GLN A C 1
ATOM 2395 O O . GLN A 1 310 ? -11.518 -1.767 -4.745 1.00 97.06 310 GLN A O 1
ATOM 2400 N N . ARG A 1 311 ? -10.454 -3.692 -4.292 1.00 97.25 311 ARG A N 1
ATOM 2401 C CA . ARG A 1 311 ? -11.009 -3.861 -2.944 1.00 97.25 311 ARG A CA 1
ATOM 2402 C C . ARG A 1 311 ? -10.717 -2.653 -2.055 1.00 97.25 311 ARG A C 1
ATOM 2404 O O . ARG A 1 311 ? -11.602 -2.166 -1.367 1.00 97.25 311 ARG A O 1
ATOM 2411 N N . GLU A 1 312 ? -9.478 -2.161 -2.065 1.00 95.38 312 GLU A N 1
ATOM 2412 C CA . GLU A 1 312 ? -9.084 -0.980 -1.286 1.00 95.38 312 GLU A CA 1
ATOM 2413 C C . GLU A 1 312 ? -9.874 0.269 -1.696 1.00 95.38 312 GLU A C 1
ATOM 2415 O O . GLU A 1 312 ? -10.367 0.977 -0.828 1.00 95.38 312 GLU A O 1
ATOM 2420 N N . ARG A 1 313 ? -10.090 0.476 -2.999 1.00 96.44 313 ARG A N 1
ATOM 2421 C CA . ARG A 1 313 ? -10.923 1.572 -3.506 1.00 96.44 313 ARG A CA 1
ATOM 2422 C C . ARG A 1 313 ? -12.382 1.461 -3.042 1.00 96.44 313 ARG A C 1
ATOM 2424 O O . ARG A 1 313 ? -12.966 2.463 -2.652 1.00 96.44 313 ARG A O 1
ATOM 2431 N N . LEU A 1 314 ? -12.962 0.258 -3.052 1.00 97.75 314 LEU A N 1
ATOM 2432 C CA . LEU A 1 314 ? -14.326 0.030 -2.552 1.00 97.75 314 LEU A CA 1
ATOM 2433 C C . LEU A 1 314 ? -14.442 0.330 -1.051 1.00 97.75 314 LEU A C 1
ATOM 2435 O O . LEU A 1 314 ? -15.433 0.911 -0.620 1.00 97.75 314 LEU A O 1
ATOM 2439 N N . LEU A 1 315 ? -13.414 -0.006 -0.264 1.00 96.06 315 LEU A N 1
ATOM 2440 C CA . LEU A 1 315 ? -13.355 0.357 1.155 1.00 96.06 315 LEU A CA 1
ATOM 2441 C C . LEU A 1 315 ? -13.243 1.871 1.364 1.00 96.06 315 LEU A C 1
ATOM 2443 O O . LEU A 1 315 ? -13.871 2.395 2.281 1.00 96.06 315 LEU A O 1
ATOM 2447 N N . ASP A 1 316 ? -12.480 2.571 0.521 1.00 96.06 316 ASP A N 1
ATOM 2448 C CA . ASP A 1 316 ? -12.396 4.034 0.565 1.00 96.06 316 ASP A CA 1
ATOM 2449 C C . ASP A 1 316 ? -13.767 4.671 0.263 1.00 96.06 316 ASP A C 1
ATOM 2451 O O . ASP A 1 316 ? -14.190 5.577 0.981 1.00 96.06 316 ASP A O 1
ATOM 2455 N N . TYR A 1 317 ? -14.508 4.152 -0.727 1.00 97.50 317 TYR A N 1
ATOM 2456 C CA . TYR A 1 317 ? -15.876 4.602 -1.015 1.00 97.50 317 TYR A CA 1
ATOM 2457 C C . TYR A 1 317 ? -16.839 4.320 0.138 1.00 97.50 317 TYR A C 1
ATOM 2459 O O . TYR A 1 317 ? -17.558 5.221 0.573 1.00 97.50 317 TYR A O 1
ATOM 2467 N N . ALA A 1 318 ? -16.815 3.106 0.696 1.00 96.69 318 ALA A N 1
ATOM 2468 C CA . ALA A 1 318 ? -17.615 2.769 1.868 1.00 96.69 318 ALA A CA 1
ATOM 2469 C C . ALA A 1 318 ? -17.315 3.725 3.035 1.00 96.69 318 ALA A C 1
ATOM 2471 O O . ALA A 1 318 ? -18.242 4.231 3.665 1.00 96.69 318 ALA A O 1
ATOM 2472 N N . ALA A 1 319 ? -16.040 4.051 3.279 1.00 96.31 319 ALA A N 1
ATOM 2473 C CA . ALA A 1 319 ? -15.637 4.993 4.322 1.00 96.31 319 ALA A CA 1
ATOM 2474 C C . ALA A 1 319 ? -16.187 6.412 4.101 1.00 96.31 319 ALA A C 1
ATOM 2476 O O . ALA A 1 319 ? -16.585 7.064 5.068 1.00 96.31 319 ALA A O 1
ATOM 2477 N N . SER A 1 320 ? -16.272 6.886 2.854 1.00 97.44 320 SER A N 1
ATOM 2478 C CA . SER A 1 320 ? -16.952 8.150 2.543 1.00 97.44 320 SER A CA 1
ATOM 2479 C C . SER A 1 320 ? -18.439 8.102 2.904 1.00 97.44 320 SER A C 1
ATOM 2481 O O . SER A 1 320 ? -18.958 9.050 3.491 1.00 97.44 320 SER A O 1
ATOM 2483 N N . HIS A 1 321 ? -19.125 6.985 2.652 1.00 97.81 321 HIS A N 1
ATOM 2484 C CA . HIS A 1 321 ? -20.537 6.849 3.023 1.00 97.81 321 HIS A CA 1
ATOM 2485 C C . HIS A 1 321 ? -20.770 6.705 4.530 1.00 97.81 321 HIS A C 1
ATOM 2487 O O . HIS A 1 321 ? -21.795 7.174 5.018 1.00 97.81 321 HIS A O 1
ATOM 2493 N N . ILE A 1 322 ? -19.795 6.207 5.298 1.00 96.88 322 ILE A N 1
ATOM 2494 C CA . ILE A 1 322 ? -19.821 6.309 6.769 1.00 96.88 322 ILE A CA 1
ATOM 2495 C C . ILE A 1 322 ? -19.881 7.779 7.202 1.00 96.88 322 ILE A C 1
ATOM 2497 O O . ILE A 1 322 ? -20.692 8.142 8.053 1.00 96.88 322 ILE A O 1
ATOM 2501 N N . GLN A 1 323 ? -19.067 8.645 6.593 1.00 96.88 323 GLN A N 1
ATOM 2502 C CA . GLN A 1 323 ? -19.075 10.082 6.893 1.00 96.88 323 GLN A CA 1
ATOM 2503 C C . GLN A 1 323 ? -20.395 10.743 6.477 1.00 96.88 323 GLN A C 1
ATOM 2505 O O . GLN A 1 323 ? -20.906 11.601 7.195 1.00 96.88 323 GLN A O 1
ATOM 2510 N N . HIS A 1 324 ? -20.982 10.328 5.351 1.00 98.19 324 HIS A N 1
ATOM 2511 C CA . HIS A 1 324 ? -22.293 10.814 4.918 1.00 98.19 324 HIS A CA 1
ATOM 2512 C C . HIS A 1 324 ? -23.416 10.398 5.880 1.00 98.19 324 HIS A C 1
ATOM 2514 O O . HIS A 1 324 ? -24.233 11.245 6.240 1.00 98.19 324 HIS A O 1
ATOM 2520 N N . MET A 1 325 ? -23.413 9.152 6.371 1.00 98.25 325 MET A N 1
ATOM 2521 C CA . MET A 1 325 ? -24.346 8.707 7.413 1.00 98.25 325 MET A CA 1
ATOM 2522 C C . MET A 1 325 ? -24.184 9.539 8.693 1.00 98.25 325 MET A C 1
ATOM 2524 O O . MET A 1 325 ? -25.169 10.053 9.215 1.00 98.25 325 MET A O 1
ATOM 2528 N N . GLN A 1 326 ? -22.948 9.754 9.166 1.00 97.31 326 GLN A N 1
ATOM 2529 C CA . GLN A 1 326 ? -22.688 10.608 10.337 1.00 97.31 326 GLN A CA 1
ATOM 2530 C C . GLN A 1 326 ? -23.205 12.034 10.141 1.00 97.31 326 GLN A C 1
ATOM 2532 O O . GLN A 1 326 ? -23.830 12.589 11.042 1.00 97.31 326 GLN A O 1
ATOM 2537 N N . LYS A 1 327 ? -22.974 12.621 8.963 1.00 97.62 327 LYS A N 1
ATOM 2538 C CA . LYS A 1 327 ? -23.454 13.964 8.628 1.00 97.62 327 LYS A CA 1
ATOM 2539 C C . LYS A 1 327 ? -24.979 14.044 8.695 1.00 97.62 327 LYS A C 1
ATOM 2541 O O . LYS A 1 327 ? -25.494 14.960 9.327 1.00 97.62 327 LYS A O 1
ATOM 2546 N N . ALA A 1 328 ? -25.686 13.096 8.082 1.00 97.94 328 ALA A N 1
ATOM 2547 C CA . ALA A 1 328 ? -27.146 13.076 8.092 1.00 97.94 328 ALA A CA 1
ATOM 2548 C C . ALA A 1 328 ? -27.699 12.948 9.522 1.00 97.94 328 ALA A C 1
ATOM 2550 O O . ALA A 1 328 ? -28.564 13.728 9.919 1.00 97.94 328 ALA A O 1
ATOM 2551 N N . LEU A 1 329 ? -27.137 12.037 10.327 1.00 97.62 329 LEU A N 1
ATOM 2552 C CA . LEU A 1 329 ? -27.491 11.882 11.742 1.00 97.62 329 LEU A CA 1
ATOM 2553 C C . LEU A 1 329 ? -27.284 13.191 12.520 1.00 97.62 329 LEU A C 1
ATOM 2555 O O . LEU A 1 329 ? -28.186 13.640 13.224 1.00 97.62 329 LEU A O 1
ATOM 2559 N N . MET A 1 330 ? -26.147 13.863 12.323 1.00 96.94 330 MET A N 1
ATOM 2560 C CA . MET A 1 330 ? -25.852 15.148 12.963 1.00 96.94 330 MET A CA 1
ATOM 2561 C C . MET A 1 330 ? -26.829 16.258 12.586 1.00 96.94 330 MET A C 1
ATOM 2563 O O . MET A 1 330 ? -27.240 17.028 13.451 1.00 96.94 330 MET A O 1
ATOM 2567 N N . GLN A 1 331 ? -27.228 16.344 11.316 1.00 97.12 331 GLN A N 1
ATOM 2568 C CA . GLN A 1 331 ? -28.206 17.337 10.860 1.00 97.12 331 GLN A CA 1
ATOM 2569 C C . GLN A 1 331 ? -29.601 17.110 11.474 1.00 97.12 331 GLN A C 1
ATOM 2571 O O . GLN A 1 331 ? -30.355 18.063 11.669 1.00 97.12 331 GLN A O 1
ATOM 2576 N N . MET A 1 332 ? -29.914 15.867 11.855 1.00 97.06 332 MET A N 1
ATOM 2577 C CA . MET A 1 332 ? -31.124 15.516 12.606 1.00 97.06 332 MET A CA 1
ATOM 2578 C C . MET A 1 332 ? -30.976 15.659 14.126 1.00 97.06 332 MET A C 1
ATOM 2580 O O . MET A 1 332 ? -31.926 15.368 14.847 1.00 97.06 332 MET A O 1
ATOM 2584 N N . ASN A 1 333 ? -29.812 16.094 14.618 1.00 96.69 333 ASN A N 1
ATOM 2585 C CA . ASN A 1 333 ? -29.424 16.069 16.031 1.00 96.69 333 ASN A CA 1
ATOM 2586 C C . ASN A 1 333 ? -29.411 14.660 16.668 1.00 96.69 333 ASN A C 1
ATOM 2588 O O . ASN A 1 333 ? -29.525 14.518 17.879 1.00 96.69 333 ASN A O 1
ATOM 2592 N N . VAL A 1 334 ? -29.217 13.613 15.866 1.00 96.38 334 VAL A N 1
ATOM 2593 C CA . VAL A 1 334 ? -29.051 12.236 16.342 1.00 96.38 334 VAL A CA 1
ATOM 2594 C C . VAL A 1 334 ? -27.567 11.987 16.627 1.00 96.38 334 VAL A C 1
ATOM 2596 O O . VAL A 1 334 ? -26.747 11.806 15.725 1.00 96.38 334 VAL A O 1
ATOM 2599 N N . GLN A 1 335 ? -27.196 11.967 17.904 1.00 94.69 335 GLN A N 1
ATOM 2600 C CA . GLN A 1 335 ? -25.811 11.966 18.391 1.00 94.69 335 GLN A CA 1
ATOM 2601 C C . GLN A 1 335 ? -25.223 10.550 18.558 1.00 94.69 335 GLN A C 1
ATOM 2603 O O . GLN A 1 335 ? -24.388 10.308 19.429 1.00 94.69 335 GLN A O 1
ATOM 2608 N N . LEU A 1 336 ? -25.612 9.601 17.697 1.00 93.50 336 LEU A N 1
ATOM 2609 C CA . LEU A 1 336 ? -25.210 8.188 17.789 1.00 93.50 336 LEU A CA 1
ATOM 2610 C C . LEU A 1 336 ? -23.681 8.003 17.876 1.00 93.50 336 LEU A C 1
ATOM 2612 O O . LEU A 1 336 ? -23.180 7.225 18.678 1.00 93.50 336 LEU A O 1
ATOM 2616 N N . HIS A 1 337 ? -22.914 8.748 17.087 1.00 91.50 337 HIS A N 1
ATOM 2617 C CA . HIS A 1 337 ? -21.450 8.657 17.067 1.00 91.50 337 HIS A CA 1
ATOM 2618 C C . HIS A 1 337 ? -20.745 9.081 18.379 1.00 91.50 337 HIS A C 1
ATOM 2620 O O . HIS A 1 337 ? -19.560 8.798 18.531 1.00 91.50 337 HIS A O 1
ATOM 2626 N N . HIS A 1 338 ? -21.437 9.735 19.323 1.00 90.81 338 HIS A N 1
ATOM 2627 C CA . HIS A 1 338 ? -20.892 10.047 20.651 1.00 90.81 338 HIS A CA 1
ATOM 2628 C C . HIS A 1 338 ? -21.046 8.892 21.651 1.00 90.81 338 HIS A C 1
ATOM 2630 O O . HIS A 1 338 ? -20.238 8.769 22.569 1.00 90.81 338 HIS A O 1
ATOM 2636 N N . ILE A 1 339 ? -22.068 8.049 21.478 1.00 91.75 339 ILE A N 1
ATOM 2637 C CA . ILE A 1 339 ? -22.416 6.962 22.411 1.00 91.75 339 ILE A CA 1
ATOM 2638 C C . ILE A 1 339 ? -21.860 5.600 21.978 1.00 91.75 339 ILE A C 1
ATOM 2640 O O . ILE A 1 339 ? -21.610 4.737 22.820 1.00 91.75 339 ILE A O 1
ATOM 2644 N N . VAL A 1 340 ? -21.643 5.388 20.675 1.00 91.38 340 VAL A N 1
ATOM 2645 C CA . VAL A 1 340 ? -21.031 4.162 20.149 1.00 91.38 340 VAL A CA 1
ATOM 2646 C C . VAL A 1 340 ? -19.635 4.442 19.614 1.00 91.38 340 VAL A C 1
ATOM 2648 O O . VAL A 1 340 ? -19.387 5.458 18.973 1.00 91.38 340 VAL A O 1
ATOM 2651 N N . SER A 1 341 ? -18.714 3.504 19.837 1.00 88.19 341 SER A N 1
ATOM 2652 C CA . SER A 1 341 ? -17.343 3.601 19.324 1.00 88.19 341 SER A CA 1
ATOM 2653 C C . SER A 1 341 ? -17.258 3.474 17.800 1.00 88.19 341 SER A C 1
ATOM 2655 O O . SER A 1 341 ? -16.310 3.972 17.196 1.00 88.19 341 SER A O 1
ATOM 2657 N N . ASP A 1 342 ? -18.228 2.792 17.189 1.00 90.00 342 ASP A N 1
ATOM 2658 C CA . ASP A 1 342 ? -18.314 2.560 15.753 1.00 90.00 342 ASP A CA 1
ATOM 2659 C C . ASP A 1 342 ? -19.782 2.502 15.317 1.00 90.00 342 ASP A C 1
ATOM 2661 O O . ASP A 1 342 ? -20.526 1.594 15.702 1.00 90.00 342 ASP A O 1
ATOM 2665 N N . ILE A 1 343 ? -20.196 3.464 14.488 1.00 93.38 343 ILE A N 1
ATOM 2666 C CA . ILE A 1 343 ? -21.557 3.511 13.939 1.00 93.38 343 ILE A CA 1
ATOM 2667 C C . ILE A 1 343 ? -21.827 2.371 12.949 1.00 93.38 343 ILE A C 1
ATOM 2669 O O . ILE A 1 343 ? -22.982 2.035 12.707 1.00 93.38 343 ILE A O 1
ATOM 2673 N N . THR A 1 344 ? -20.771 1.762 12.401 1.00 94.50 344 THR A N 1
ATOM 2674 C CA . THR A 1 344 ? -20.858 0.595 11.517 1.00 94.50 344 THR A CA 1
ATOM 2675 C C . THR A 1 344 ? -20.838 -0.738 12.253 1.00 94.50 344 THR A C 1
ATOM 2677 O O . THR A 1 344 ? -21.036 -1.789 11.646 1.00 94.50 344 THR A O 1
ATOM 2680 N N . GLY A 1 345 ? -20.676 -0.709 13.579 1.00 91.81 345 GLY A N 1
ATOM 2681 C CA . GLY A 1 345 ? -20.828 -1.885 14.423 1.00 91.81 345 GLY A CA 1
ATOM 2682 C C . GLY A 1 345 ? -22.274 -2.390 14.469 1.00 91.81 345 GLY A C 1
ATOM 2683 O O . GLY A 1 345 ? -23.214 -1.703 14.072 1.00 91.81 345 GLY A O 1
ATOM 2684 N N . ALA A 1 346 ? -22.466 -3.592 15.023 1.00 90.94 346 ALA A N 1
ATOM 2685 C CA . ALA A 1 346 ? -23.771 -4.261 15.066 1.00 90.94 346 ALA A CA 1
ATOM 2686 C C . ALA A 1 346 ? -24.893 -3.386 15.662 1.00 90.94 346 ALA A C 1
ATOM 2688 O O . ALA A 1 346 ? -25.970 -3.299 15.080 1.00 90.94 346 ALA A O 1
ATOM 2689 N N . THR A 1 347 ? -24.634 -2.713 16.790 1.00 93.44 347 THR A N 1
ATOM 2690 C CA . THR A 1 347 ? -25.598 -1.796 17.423 1.00 93.44 347 THR A CA 1
ATOM 2691 C C . THR A 1 347 ? -25.907 -0.596 16.528 1.00 93.44 347 THR A C 1
ATOM 2693 O O . THR A 1 347 ? -27.073 -0.318 16.265 1.00 93.44 347 THR A O 1
ATOM 2696 N N . GLY A 1 348 ? -24.874 0.096 16.033 1.00 94.69 348 GLY A N 1
ATOM 2697 C CA . GLY A 1 348 ? -25.047 1.300 15.219 1.00 94.69 348 GLY A CA 1
ATOM 2698 C C . GLY A 1 348 ? -25.815 1.020 13.928 1.00 94.69 348 GLY A C 1
ATOM 2699 O O . GLY A 1 348 ? -26.764 1.732 13.617 1.00 94.69 348 GLY A O 1
ATOM 2700 N N . MET A 1 349 ? -25.497 -0.081 13.244 1.00 96.25 349 MET A N 1
ATOM 2701 C CA . MET A 1 349 ? -26.183 -0.479 12.013 1.00 96.25 349 MET A CA 1
ATOM 2702 C C . MET A 1 349 ? -27.634 -0.899 12.233 1.00 96.25 349 MET A C 1
ATOM 2704 O O . MET A 1 349 ? -28.477 -0.590 11.396 1.00 96.25 349 MET A O 1
ATOM 2708 N N . ARG A 1 350 ? -27.962 -1.567 13.349 1.00 96.50 350 ARG A N 1
ATOM 2709 C CA . ARG A 1 350 ? -29.364 -1.868 13.692 1.00 96.50 350 ARG A CA 1
ATOM 2710 C C . ARG A 1 350 ? -30.167 -0.591 13.916 1.00 96.50 350 ARG A C 1
ATOM 2712 O O . ARG A 1 350 ? -31.255 -0.471 13.370 1.00 96.50 350 ARG A O 1
ATOM 2719 N N . ILE A 1 351 ? -29.603 0.368 14.651 1.00 96.50 351 ILE A N 1
ATOM 2720 C CA . ILE A 1 351 ? -30.242 1.664 14.908 1.00 96.50 351 ILE A CA 1
ATOM 2721 C C . ILE A 1 351 ? -30.431 2.444 13.604 1.00 96.50 351 ILE A C 1
ATOM 2723 O O . ILE A 1 351 ? -31.538 2.881 13.315 1.00 96.50 351 ILE A O 1
ATOM 2727 N N . ILE A 1 352 ? -29.381 2.584 12.788 1.00 97.50 352 ILE A N 1
ATOM 2728 C CA . ILE A 1 352 ? -29.451 3.310 11.510 1.00 97.50 352 ILE A CA 1
ATOM 2729 C C . ILE A 1 352 ? -30.490 2.672 10.580 1.00 97.50 352 ILE A C 1
ATOM 2731 O O . ILE A 1 352 ? -31.304 3.386 9.998 1.00 97.50 352 ILE A O 1
ATOM 2735 N N . ARG A 1 353 ? -30.517 1.337 10.481 1.00 98.12 353 ARG A N 1
ATOM 2736 C CA . ARG A 1 353 ? -31.533 0.615 9.699 1.00 98.12 353 ARG A CA 1
ATOM 2737 C C . ARG A 1 353 ? -32.941 0.811 10.253 1.00 98.12 353 ARG A C 1
ATOM 2739 O O . ARG A 1 353 ? -33.853 1.003 9.460 1.00 98.12 353 ARG A O 1
ATOM 2746 N N . GLY A 1 354 ? -33.116 0.827 11.575 1.00 97.38 354 GLY A N 1
ATOM 2747 C CA . GLY A 1 354 ? -34.393 1.160 12.215 1.00 97.38 354 GLY A CA 1
ATOM 2748 C C . GLY A 1 354 ? -34.872 2.563 11.836 1.00 97.38 354 GLY A C 1
ATOM 2749 O O . GLY A 1 354 ? -36.009 2.731 11.400 1.00 97.38 354 GLY A O 1
ATOM 2750 N N . ILE A 1 355 ? -33.978 3.556 11.883 1.00 96.94 355 ILE A N 1
ATOM 2751 C CA . ILE A 1 355 ? -34.281 4.927 11.451 1.00 96.94 355 ILE A CA 1
ATOM 2752 C C . ILE A 1 355 ? -34.694 4.947 9.971 1.00 96.94 355 ILE A C 1
ATOM 2754 O O . ILE A 1 355 ? -35.716 5.531 9.615 1.00 96.94 355 ILE A O 1
ATOM 2758 N N . VAL A 1 356 ? -33.960 4.285 9.081 1.00 97.50 356 VAL A N 1
ATOM 2759 C CA . VAL A 1 356 ? -34.336 4.253 7.656 1.00 97.50 356 VAL A CA 1
ATOM 2760 C C . VAL A 1 356 ? -35.673 3.528 7.436 1.00 97.50 356 VAL A C 1
ATOM 2762 O O . VAL A 1 356 ? -36.473 3.977 6.622 1.00 97.50 356 VAL A O 1
ATOM 2765 N N . ALA A 1 357 ? -35.970 2.485 8.218 1.00 97.38 357 ALA A N 1
ATOM 2766 C CA . ALA A 1 357 ? -37.231 1.739 8.165 1.00 97.38 357 ALA A CA 1
ATOM 2767 C C . ALA A 1 357 ? -38.448 2.492 8.741 1.00 97.38 357 ALA A C 1
ATOM 2769 O O . ALA A 1 357 ? -39.571 2.011 8.616 1.00 97.38 357 ALA A O 1
ATOM 2770 N N . GLY A 1 358 ? -38.243 3.663 9.353 1.00 96.44 358 GLY A N 1
ATOM 2771 C CA . GLY A 1 358 ? -39.321 4.511 9.868 1.00 96.44 358 GLY A CA 1
ATOM 2772 C C . GLY A 1 358 ? -39.430 4.580 11.391 1.00 96.44 358 GLY A C 1
ATOM 2773 O O . GLY A 1 358 ? -40.283 5.310 11.881 1.00 96.44 358 GLY A O 1
ATOM 2774 N N . GLU A 1 359 ? -38.561 3.904 12.146 1.00 96.94 359 GLU A N 1
ATOM 2775 C CA . GLU A 1 359 ? -38.580 3.954 13.613 1.00 96.94 359 GLU A CA 1
ATOM 2776 C C . GLU A 1 359 ? -38.046 5.295 14.141 1.00 96.94 359 GLU A C 1
ATOM 2778 O O . GLU A 1 359 ? -36.955 5.741 13.769 1.00 96.94 359 GLU A O 1
ATOM 2783 N N . ARG A 1 360 ? -38.820 5.954 15.003 1.00 94.62 360 ARG A N 1
ATOM 2784 C CA . ARG A 1 360 ? -38.538 7.296 15.543 1.00 94.62 360 ARG A CA 1
ATOM 2785 C C . ARG A 1 360 ? -38.577 7.338 17.065 1.00 94.62 360 ARG A C 1
ATOM 2787 O O . ARG A 1 360 ? -38.141 8.341 17.625 1.00 94.62 360 ARG A O 1
ATOM 2794 N N . ASP A 1 361 ? -39.074 6.291 17.723 1.00 95.38 361 ASP A N 1
ATOM 2795 C CA . ASP A 1 361 ? -39.055 6.191 19.176 1.00 95.38 361 ASP A CA 1
ATOM 2796 C C . ASP A 1 361 ? -37.616 5.933 19.664 1.00 95.38 361 ASP A C 1
ATOM 2798 O O . ASP A 1 361 ? -37.032 4.878 19.378 1.00 95.38 361 ASP A O 1
ATOM 2802 N N . PRO A 1 362 ? -37.011 6.870 20.419 1.00 94.06 362 PRO A N 1
ATOM 2803 C CA . PRO A 1 362 ? -35.660 6.690 20.929 1.00 94.06 362 PRO A CA 1
ATOM 2804 C C . PRO A 1 362 ? -35.533 5.496 21.882 1.00 94.06 362 PRO A C 1
ATOM 2806 O O . PRO A 1 362 ? -34.469 4.875 21.927 1.00 94.06 362 PRO A O 1
ATOM 2809 N N . ALA A 1 363 ? -36.601 5.131 22.603 1.00 94.00 363 ALA A N 1
ATOM 2810 C CA . ALA A 1 363 ? -36.596 3.968 23.486 1.00 94.00 363 ALA A CA 1
ATOM 2811 C C . ALA A 1 363 ? -36.562 2.656 22.684 1.00 94.00 363 ALA A C 1
ATOM 2813 O O . ALA A 1 363 ? -35.733 1.786 22.974 1.00 94.00 363 ALA A O 1
ATOM 2814 N N . ALA A 1 364 ? -37.382 2.541 21.634 1.00 94.50 364 ALA A N 1
ATOM 2815 C CA . ALA A 1 364 ? -37.345 1.414 20.703 1.00 94.50 364 ALA A CA 1
ATOM 2816 C C . ALA A 1 364 ? -35.972 1.267 20.025 1.00 94.50 364 ALA A C 1
ATOM 2818 O O . ALA A 1 364 ? -35.401 0.174 20.001 1.00 94.50 364 ALA A O 1
ATOM 2819 N N . LEU A 1 365 ? -35.377 2.368 19.553 1.00 94.38 365 LEU A N 1
ATOM 2820 C CA . LEU A 1 365 ? -34.040 2.329 18.951 1.00 94.38 365 LEU A CA 1
ATOM 2821 C C . LEU A 1 365 ? -32.956 1.943 19.970 1.00 94.38 365 LEU A C 1
ATOM 2823 O O . LEU A 1 365 ? -32.056 1.159 19.654 1.00 94.38 365 LEU A O 1
ATOM 2827 N N . ALA A 1 366 ? -33.041 2.442 21.207 1.00 93.94 366 ALA A N 1
ATOM 2828 C CA . ALA A 1 366 ? -32.112 2.092 22.279 1.00 93.94 366 ALA A CA 1
ATOM 2829 C C . ALA A 1 366 ? -32.188 0.606 22.674 1.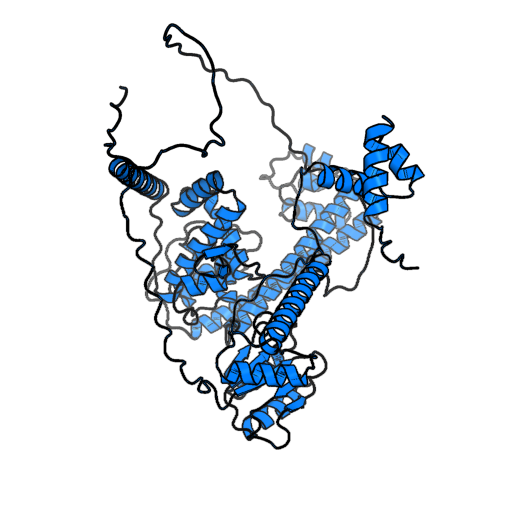00 93.94 366 ALA A C 1
ATOM 2831 O O . ALA A 1 366 ? -31.183 0.040 23.117 1.00 93.94 366 ALA A O 1
ATOM 2832 N N . ALA A 1 367 ? -33.325 -0.061 22.452 1.00 93.69 367 ALA A N 1
ATOM 2833 C CA . ALA A 1 367 ? -33.475 -1.496 22.690 1.00 93.69 367 ALA A CA 1
ATOM 2834 C C . ALA A 1 367 ? -32.587 -2.359 21.770 1.00 93.69 367 ALA A C 1
ATOM 2836 O O . ALA A 1 367 ? -32.255 -3.493 22.118 1.00 93.69 367 ALA A O 1
ATOM 2837 N N . HIS A 1 368 ? -32.114 -1.829 20.633 1.00 92.00 368 HIS A N 1
ATOM 2838 C CA . HIS A 1 368 ? -31.148 -2.521 19.768 1.00 92.00 368 HIS A CA 1
ATOM 2839 C C . HIS A 1 368 ? -29.725 -2.603 20.347 1.00 92.00 368 HIS A C 1
ATOM 2841 O O . HIS A 1 368 ? -28.851 -3.241 19.741 1.00 92.00 368 HIS A O 1
ATOM 2847 N N . ARG A 1 369 ? -29.475 -1.972 21.502 1.00 90.25 369 ARG A N 1
ATOM 2848 C CA . ARG A 1 369 ? -28.190 -1.971 22.206 1.00 90.25 369 ARG A CA 1
ATOM 2849 C C . ARG A 1 369 ? -27.710 -3.390 22.522 1.00 90.25 369 ARG A C 1
ATOM 2851 O O . ARG A 1 369 ? -28.355 -4.146 23.241 1.00 90.25 369 ARG A O 1
ATOM 2858 N N . ASP A 1 370 ? -26.504 -3.722 22.067 1.00 90.19 370 ASP A N 1
ATOM 2859 C CA . ASP A 1 370 ? -25.786 -4.901 22.558 1.00 90.19 370 ASP A CA 1
ATOM 2860 C C . ASP A 1 370 ? -25.305 -4.698 24.007 1.00 90.19 370 ASP A C 1
ATOM 2862 O O . ASP A 1 370 ? -24.821 -3.625 24.372 1.00 90.19 370 ASP A O 1
ATOM 2866 N N . ARG A 1 371 ? -25.354 -5.760 24.821 1.00 87.19 371 ARG A N 1
ATOM 2867 C CA . ARG A 1 371 ? -24.898 -5.773 26.225 1.00 87.19 371 ARG A CA 1
ATOM 2868 C C . ARG A 1 371 ? -23.453 -5.304 26.443 1.00 87.19 371 ARG A C 1
ATOM 2870 O O . ARG A 1 371 ? -23.087 -4.981 27.565 1.00 87.19 371 ARG A O 1
ATOM 2877 N N . ARG A 1 372 ? -22.610 -5.329 25.405 1.00 86.19 372 ARG A N 1
ATOM 2878 C CA . ARG A 1 372 ? -21.210 -4.872 25.449 1.00 86.19 372 ARG A CA 1
ATOM 2879 C C . ARG A 1 372 ? -21.066 -3.358 25.284 1.00 86.19 372 ARG A C 1
ATOM 2881 O O . ARG A 1 372 ? -19.952 -2.854 25.395 1.00 86.19 372 ARG A O 1
ATOM 2888 N N . CYS A 1 373 ? -22.145 -2.641 24.976 1.00 84.88 373 CYS A N 1
ATOM 2889 C CA . CYS A 1 373 ? -22.121 -1.188 24.905 1.00 84.88 373 CYS A CA 1
ATOM 2890 C C . CYS A 1 373 ? -21.971 -0.597 26.312 1.00 84.88 373 CYS A C 1
ATOM 2892 O O . CYS A 1 373 ? -22.700 -0.986 27.224 1.00 84.88 373 CYS A O 1
ATOM 2894 N N . HIS A 1 374 ? -21.018 0.324 26.475 1.00 86.44 374 HIS A N 1
ATOM 2895 C CA . HIS A 1 374 ? -20.755 0.980 27.756 1.00 86.44 374 HIS A CA 1
ATOM 2896 C C . HIS A 1 374 ? -21.841 1.985 28.144 1.00 86.44 374 HIS A C 1
ATOM 2898 O O . HIS A 1 374 ? -22.103 2.133 29.333 1.00 86.44 374 HIS A O 1
ATOM 2904 N N . ALA A 1 375 ? -22.456 2.646 27.159 1.00 89.19 375 ALA A N 1
ATOM 2905 C CA . ALA A 1 375 ? -23.540 3.588 27.394 1.00 89.19 375 ALA A CA 1
ATOM 2906 C C . ALA A 1 375 ? -24.808 2.858 27.862 1.00 89.19 375 ALA A C 1
ATOM 2908 O O . ALA A 1 375 ? -25.118 1.752 27.392 1.00 89.19 375 ALA A O 1
ATOM 2909 N N . SER A 1 376 ? -25.536 3.475 28.790 1.00 90.25 376 SER A N 1
ATOM 2910 C CA . SER A 1 376 ? -26.798 2.942 29.304 1.00 90.25 376 SER A CA 1
ATOM 2911 C C . SER A 1 376 ? -27.915 3.027 28.252 1.00 90.25 376 SER A C 1
ATOM 2913 O O . SER A 1 376 ? -27.787 3.720 27.243 1.00 90.25 376 SER A O 1
ATOM 2915 N N . ALA A 1 377 ? -29.025 2.306 28.448 1.00 90.31 377 ALA A N 1
ATOM 2916 C CA . ALA A 1 377 ? -30.165 2.419 27.528 1.00 90.31 377 ALA A CA 1
ATOM 2917 C C . ALA A 1 377 ? -30.733 3.847 27.518 1.00 90.31 377 ALA A C 1
ATOM 2919 O O . ALA A 1 377 ? -31.111 4.356 26.466 1.00 90.31 377 ALA A O 1
ATOM 2920 N N . GLU A 1 378 ? -30.743 4.493 28.681 1.00 91.62 378 GLU A N 1
ATOM 2921 C CA . GLU A 1 378 ? -31.223 5.855 28.887 1.00 91.62 378 GLU A CA 1
ATOM 2922 C C . GLU A 1 378 ? -30.327 6.871 28.170 1.00 91.62 378 GLU A C 1
ATOM 2924 O O . GLU A 1 378 ? -30.832 7.730 27.450 1.00 91.62 378 GLU A O 1
ATOM 2929 N N . GLU A 1 379 ? -29.001 6.741 28.295 1.00 92.62 379 GLU A N 1
ATOM 2930 C CA . GLU A 1 379 ? -28.038 7.587 27.578 1.00 92.62 379 GLU A CA 1
ATOM 2931 C C . GLU A 1 379 ? -28.170 7.430 26.060 1.00 92.62 379 GLU A C 1
ATOM 2933 O O . GLU A 1 379 ? -28.124 8.417 25.323 1.00 92.62 379 GLU A O 1
ATOM 2938 N N . ILE A 1 380 ? -28.362 6.192 25.587 1.00 91.69 380 ILE A N 1
ATOM 2939 C CA . ILE A 1 380 ? -28.566 5.932 24.162 1.00 91.69 380 ILE A CA 1
ATOM 2940 C C . ILE A 1 380 ? -29.874 6.553 23.681 1.00 91.69 380 ILE A C 1
ATOM 2942 O O . ILE A 1 380 ? -29.864 7.264 22.682 1.00 91.69 380 ILE A O 1
ATOM 2946 N N . SER A 1 381 ? -30.973 6.334 24.399 1.00 93.75 381 SER A N 1
ATOM 2947 C CA . SER A 1 381 ? -32.275 6.930 24.092 1.00 93.75 381 SER A CA 1
ATOM 2948 C C . SER A 1 381 ? -32.180 8.458 24.002 1.00 93.75 381 SER A C 1
ATOM 2950 O O . SER A 1 381 ? -32.569 9.050 22.996 1.00 93.75 381 SER A O 1
ATOM 2952 N N . ALA A 1 382 ? -31.539 9.107 24.979 1.00 94.31 382 ALA A N 1
ATOM 2953 C CA . ALA A 1 382 ? -31.340 10.555 24.973 1.00 94.31 382 ALA A CA 1
ATOM 2954 C C . ALA A 1 382 ? -30.539 11.046 23.752 1.00 94.31 382 ALA A C 1
ATOM 2956 O O . ALA A 1 382 ? -30.881 12.064 23.153 1.00 94.31 382 ALA A O 1
ATOM 2957 N N . ALA A 1 383 ? -29.498 10.315 23.344 1.00 93.88 383 ALA A N 1
ATOM 2958 C CA . ALA A 1 383 ? -28.692 10.656 22.171 1.00 93.88 383 ALA A CA 1
ATOM 2959 C C . ALA A 1 383 ? -29.415 10.423 20.831 1.00 93.88 383 ALA A C 1
ATOM 2961 O O . ALA A 1 383 ? -28.976 10.944 19.803 1.00 93.88 383 ALA A O 1
ATOM 2962 N N . LEU A 1 384 ? -30.494 9.637 20.821 1.00 94.38 384 LEU A N 1
ATOM 2963 C CA . LEU A 1 384 ? -31.285 9.331 19.629 1.00 94.38 384 LEU A CA 1
ATOM 2964 C C . LEU A 1 384 ? -32.500 10.250 19.449 1.00 94.38 384 LEU A C 1
ATOM 2966 O O . LEU A 1 384 ? -33.204 10.131 18.449 1.00 94.38 384 LEU A O 1
ATOM 2970 N N . ALA A 1 385 ? -32.719 11.199 20.362 1.00 92.75 385 ALA A N 1
ATOM 2971 C CA . ALA A 1 385 ? -33.738 12.229 20.215 1.00 92.75 385 ALA A CA 1
ATOM 2972 C C . ALA A 1 385 ? -33.367 13.212 19.085 1.00 92.75 385 ALA A C 1
ATOM 2974 O O . ALA A 1 385 ? -32.504 14.077 19.246 1.00 92.75 385 ALA A O 1
ATOM 2975 N N . GLY A 1 386 ? -34.030 13.074 17.934 1.00 92.94 386 GLY A N 1
ATOM 2976 C CA . GLY A 1 386 ? -33.800 13.895 16.745 1.00 92.94 386 GLY A CA 1
ATOM 2977 C C . GLY A 1 386 ? -35.014 14.710 16.295 1.00 92.94 386 GLY A C 1
ATOM 2978 O O . GLY A 1 386 ? -36.125 14.532 16.784 1.00 92.94 386 GLY A O 1
ATOM 2979 N N . ASN A 1 387 ? -34.796 15.611 15.333 1.00 94.62 387 ASN A N 1
ATOM 2980 C CA . ASN A 1 387 ? -35.858 16.402 14.688 1.00 94.62 387 ASN A CA 1
ATOM 2981 C C . ASN A 1 387 ? -36.485 15.716 13.456 1.00 94.62 387 ASN A C 1
ATOM 2983 O O . ASN A 1 387 ? -37.481 16.206 12.934 1.00 94.62 387 ASN A O 1
ATOM 2987 N N . TRP A 1 388 ? -35.892 14.609 12.993 1.00 96.06 388 TRP A N 1
ATOM 2988 C CA . TRP A 1 388 ? -36.427 13.714 11.958 1.00 96.06 388 TRP A CA 1
ATOM 2989 C C . TRP A 1 388 ? -36.827 14.377 10.630 1.00 96.06 388 TRP A C 1
ATOM 2991 O O . TRP A 1 388 ? -37.763 13.928 9.974 1.00 96.06 388 TRP A O 1
ATOM 3001 N N . ARG A 1 389 ? -36.106 15.423 10.208 1.00 96.12 389 ARG A N 1
ATOM 3002 C CA . ARG A 1 389 ? -36.331 16.078 8.907 1.00 96.12 389 ARG A CA 1
ATOM 3003 C C . ARG A 1 389 ? -36.190 15.094 7.738 1.00 96.12 389 ARG A C 1
ATOM 3005 O O . ARG A 1 389 ? -35.185 14.384 7.633 1.00 96.12 389 ARG A O 1
ATOM 3012 N N . GLU A 1 390 ? -37.178 15.086 6.846 1.00 97.31 390 GLU A N 1
ATOM 3013 C CA . GLU A 1 390 ? -37.310 14.106 5.758 1.00 97.31 390 GLU A CA 1
ATOM 3014 C C . GLU A 1 390 ? -36.111 14.105 4.805 1.00 97.31 390 GLU A C 1
ATOM 3016 O O . GLU A 1 390 ? -35.615 13.043 4.431 1.00 97.31 390 GLU A O 1
ATOM 3021 N N . GLU A 1 391 ? -35.570 15.277 4.468 1.00 98.19 391 GLU A N 1
ATOM 3022 C CA . GLU A 1 391 ? -34.421 15.405 3.571 1.00 98.19 391 GLU A CA 1
ATOM 3023 C C . GLU A 1 391 ? -33.144 14.763 4.138 1.00 98.19 391 GLU A C 1
ATOM 3025 O O . GLU A 1 391 ? -32.292 14.281 3.387 1.00 98.19 391 GLU A O 1
ATOM 3030 N N . HIS A 1 392 ? -33.000 14.723 5.466 1.00 98.06 392 HIS A N 1
ATOM 3031 C CA . HIS A 1 392 ? -31.856 14.100 6.129 1.00 98.06 392 HIS A CA 1
ATOM 3032 C C . HIS A 1 392 ? -32.049 12.593 6.282 1.00 98.06 392 HIS A C 1
ATOM 3034 O O . HIS A 1 392 ? -31.083 11.847 6.126 1.00 98.06 392 HIS A O 1
ATOM 3040 N N . ILE A 1 393 ? -33.283 12.132 6.506 1.00 98.06 393 ILE A N 1
ATOM 3041 C CA . ILE A 1 393 ? -33.625 10.702 6.473 1.00 98.06 393 ILE A CA 1
ATOM 3042 C C . ILE A 1 393 ? -33.383 10.142 5.068 1.00 98.06 393 ILE A C 1
ATOM 3044 O O . ILE A 1 393 ? -32.757 9.094 4.927 1.00 98.06 393 ILE A O 1
ATOM 3048 N N . PHE A 1 394 ? -33.802 10.866 4.028 1.00 98.44 394 PHE A N 1
ATOM 3049 C CA . PHE A 1 394 ? -33.550 10.498 2.637 1.00 98.44 394 PHE A CA 1
ATOM 3050 C C . PHE A 1 394 ? -32.047 10.378 2.345 1.00 98.44 394 PHE A C 1
ATOM 3052 O O . PHE A 1 394 ? -31.590 9.359 1.824 1.00 98.44 394 PHE A O 1
ATOM 3059 N N . ALA A 1 395 ? -31.255 11.380 2.745 1.00 98.50 395 ALA A N 1
ATOM 3060 C CA . ALA A 1 395 ? -29.802 11.346 2.586 1.00 98.50 395 ALA A CA 1
ATOM 3061 C C . ALA A 1 395 ? -29.143 10.200 3.381 1.00 98.50 395 ALA A C 1
ATOM 3063 O O . ALA A 1 395 ? -28.196 9.579 2.891 1.00 98.50 395 ALA A O 1
ATOM 3064 N N . LEU A 1 396 ? -29.639 9.901 4.589 1.00 98.56 396 LEU A N 1
ATOM 3065 C CA . LEU A 1 396 ? -29.186 8.769 5.401 1.00 98.56 396 LEU A CA 1
ATOM 3066 C C . LEU A 1 396 ? -29.463 7.435 4.696 1.00 98.56 396 LEU A C 1
ATOM 3068 O O . LEU A 1 396 ? -28.562 6.601 4.635 1.00 98.56 396 LEU A O 1
ATOM 3072 N N . GLY A 1 397 ? -30.666 7.263 4.139 1.00 98.56 397 GLY A N 1
ATOM 3073 C CA . GLY A 1 397 ? -31.056 6.079 3.371 1.00 98.56 397 GLY A CA 1
ATOM 3074 C C . GLY A 1 397 ? -30.133 5.839 2.178 1.00 98.56 397 GLY A C 1
ATOM 3075 O O . GLY A 1 397 ? -29.508 4.788 2.092 1.00 98.56 397 GLY A O 1
ATOM 3076 N N . GLN A 1 398 ? -29.919 6.853 1.332 1.00 98.62 398 GLN A N 1
ATOM 3077 C CA . GLN A 1 398 ? -29.001 6.730 0.190 1.00 98.62 398 GLN A CA 1
ATOM 3078 C C . GLN A 1 398 ? -27.560 6.404 0.609 1.00 98.62 398 GLN A C 1
ATOM 3080 O O . GLN A 1 398 ? -26.869 5.628 -0.054 1.00 98.62 398 GLN A O 1
ATOM 3085 N N . ALA A 1 399 ? -27.075 7.005 1.701 1.00 98.62 399 ALA A N 1
ATOM 3086 C CA . ALA A 1 399 ? -25.737 6.723 2.207 1.00 98.62 399 ALA A CA 1
ATOM 3087 C C . ALA A 1 399 ? -25.611 5.284 2.735 1.00 98.62 399 ALA A C 1
ATOM 3089 O O . ALA A 1 399 ? -24.583 4.648 2.493 1.00 98.62 399 ALA A O 1
ATOM 3090 N N . LEU A 1 400 ? -26.640 4.779 3.420 1.00 98.62 400 LEU A N 1
ATOM 3091 C CA . LEU A 1 400 ? -26.707 3.401 3.900 1.00 98.62 400 LEU A CA 1
ATOM 3092 C C . LEU A 1 400 ? -26.753 2.402 2.736 1.00 98.62 400 LEU A C 1
ATOM 3094 O O . LEU A 1 400 ? -25.959 1.464 2.725 1.00 98.62 400 LEU A O 1
ATOM 3098 N N . ASP A 1 401 ? -27.603 2.636 1.735 1.00 98.56 401 ASP A N 1
ATOM 3099 C CA . ASP A 1 401 ? -27.740 1.761 0.564 1.00 98.56 401 ASP A CA 1
ATOM 3100 C C . ASP A 1 401 ? -26.415 1.630 -0.196 1.00 98.56 401 ASP A C 1
ATOM 3102 O O . ASP A 1 401 ? -25.981 0.530 -0.546 1.00 98.56 401 ASP A O 1
ATOM 3106 N N . LEU A 1 402 ? -25.725 2.755 -0.416 1.00 98.56 402 LEU A N 1
ATOM 3107 C CA . LEU A 1 402 ? -24.418 2.762 -1.072 1.00 98.56 402 LEU A CA 1
ATOM 3108 C C . LEU A 1 402 ? -23.350 2.076 -0.217 1.00 98.56 402 LEU A C 1
ATOM 3110 O O . LEU A 1 402 ? -22.526 1.336 -0.755 1.00 98.56 402 LEU A O 1
ATOM 3114 N N . TYR A 1 403 ? -23.363 2.278 1.103 1.00 98.06 403 TYR A N 1
ATOM 3115 C CA . TYR A 1 403 ? -22.476 1.556 2.014 1.00 98.06 403 TYR A CA 1
ATOM 3116 C C . TYR A 1 403 ? -22.683 0.038 1.906 1.00 98.06 403 TYR A C 1
ATOM 3118 O O . TYR A 1 403 ? -21.709 -0.685 1.683 1.00 98.06 403 TYR A O 1
ATOM 3126 N N . ASP A 1 404 ? -23.927 -0.438 1.989 1.00 97.81 404 ASP A N 1
ATOM 3127 C CA . ASP A 1 404 ? -24.261 -1.864 1.908 1.00 97.81 404 ASP A CA 1
ATOM 3128 C C . ASP A 1 404 ? -23.889 -2.450 0.531 1.00 97.81 404 ASP A C 1
ATOM 3130 O O . ASP A 1 404 ? -23.285 -3.527 0.453 1.00 97.81 404 ASP A O 1
ATOM 3134 N N . LEU A 1 405 ? -24.123 -1.705 -0.556 1.00 98.44 405 LEU A N 1
ATOM 3135 C CA . LEU A 1 405 ? -23.680 -2.083 -1.899 1.00 98.44 405 LEU A CA 1
ATOM 3136 C C . LEU A 1 405 ? -22.153 -2.237 -1.972 1.00 98.44 405 LEU A C 1
ATOM 3138 O O . LEU A 1 405 ? -21.653 -3.229 -2.509 1.00 98.44 405 LEU A O 1
ATOM 3142 N N . TYR A 1 406 ? -21.390 -1.284 -1.427 1.00 98.06 406 TYR A N 1
ATOM 3143 C CA . TYR A 1 406 ? -19.930 -1.378 -1.422 1.00 98.06 406 TYR A CA 1
ATOM 3144 C C . TYR A 1 406 ? -19.431 -2.555 -0.585 1.00 98.06 406 TYR A C 1
ATOM 3146 O O . TYR A 1 406 ? -18.492 -3.224 -1.017 1.00 98.06 406 TYR A O 1
ATOM 3154 N N . GLN A 1 407 ? -20.068 -2.870 0.547 1.00 96.19 407 GLN A N 1
ATOM 3155 C CA . GLN A 1 407 ? -19.720 -4.057 1.335 1.00 96.19 407 GLN A CA 1
ATOM 3156 C C . GLN A 1 407 ? -19.946 -5.354 0.548 1.00 96.19 407 GLN A C 1
ATOM 3158 O O . GLN A 1 407 ? -19.071 -6.223 0.533 1.00 96.19 407 GLN A O 1
ATOM 3163 N N . ALA A 1 408 ? -21.054 -5.463 -0.192 1.00 97.25 408 ALA A N 1
ATOM 3164 C CA . ALA A 1 408 ? -21.293 -6.605 -1.076 1.00 97.25 408 ALA A CA 1
ATOM 3165 C C . ALA A 1 408 ? -20.203 -6.729 -2.161 1.00 97.25 408 ALA A C 1
ATOM 3167 O O . ALA A 1 408 ? -19.661 -7.811 -2.393 1.00 97.25 408 ALA A O 1
ATOM 3168 N N . LYS A 1 409 ? -19.793 -5.610 -2.775 1.00 98.12 409 LYS A N 1
ATOM 3169 C CA . LYS A 1 409 ? -18.706 -5.596 -3.774 1.00 98.12 409 LYS A CA 1
ATOM 3170 C C . LYS A 1 409 ? -17.322 -5.885 -3.185 1.00 98.12 409 LYS A C 1
ATOM 3172 O O . LYS A 1 409 ? -16.466 -6.446 -3.878 1.00 98.12 409 LYS A O 1
ATOM 3177 N N . VAL A 1 410 ? -17.085 -5.551 -1.917 1.00 97.50 410 VAL A N 1
ATOM 3178 C CA . VAL A 1 410 ? -15.880 -5.975 -1.187 1.00 97.50 410 VAL A CA 1
ATOM 3179 C C . VAL A 1 410 ? -15.871 -7.494 -1.019 1.00 97.50 410 VAL A C 1
ATOM 3181 O O . VAL A 1 410 ? -14.846 -8.108 -1.310 1.00 97.50 410 VAL A O 1
ATOM 3184 N N . ALA A 1 411 ? -16.999 -8.107 -0.650 1.00 96.38 411 ALA A N 1
ATOM 3185 C CA . ALA A 1 411 ? -17.111 -9.562 -0.536 1.00 96.38 411 ALA A CA 1
ATOM 3186 C C . ALA A 1 411 ? -16.895 -10.276 -1.887 1.00 96.38 411 ALA A C 1
ATOM 3188 O O . ALA A 1 411 ? -16.157 -11.259 -1.958 1.00 96.38 411 ALA A O 1
ATOM 3189 N N . GLU A 1 412 ? -17.446 -9.740 -2.984 1.00 97.62 412 GLU A N 1
ATOM 3190 C CA . GLU A 1 412 ? -17.162 -10.235 -4.343 1.00 97.62 412 GLU A CA 1
ATOM 3191 C C . GLU A 1 412 ? -15.663 -10.153 -4.680 1.00 97.62 412 GLU A C 1
ATOM 3193 O O . GLU A 1 412 ? -15.094 -11.077 -5.267 1.00 97.62 412 GLU A O 1
ATOM 3198 N N . SER A 1 413 ? -15.000 -9.062 -4.281 1.00 97.62 413 SER A N 1
ATOM 3199 C CA . SER A 1 413 ? -13.555 -8.897 -4.470 1.00 97.62 413 SER A CA 1
ATOM 3200 C C . SER A 1 413 ? -12.754 -9.903 -3.639 1.00 97.62 413 SER A C 1
ATOM 3202 O O . SER A 1 413 ? -11.772 -10.449 -4.142 1.00 97.62 413 SER A O 1
ATOM 3204 N N . ASP A 1 414 ? -13.175 -10.188 -2.404 1.00 97.38 414 ASP A N 1
ATOM 3205 C CA . ASP A 1 414 ? -12.543 -11.188 -1.535 1.00 97.38 414 ASP A CA 1
ATOM 3206 C C . ASP A 1 414 ? -12.600 -12.589 -2.148 1.00 97.38 414 ASP A C 1
ATOM 3208 O O . ASP A 1 414 ? -11.568 -13.260 -2.212 1.00 97.38 414 ASP A O 1
ATOM 3212 N N . ALA A 1 415 ? -13.742 -12.983 -2.717 1.00 96.94 415 ALA A N 1
ATOM 3213 C CA . ALA A 1 415 ? -13.869 -14.255 -3.429 1.00 96.94 415 ALA A CA 1
ATOM 3214 C C . ALA A 1 415 ? -12.903 -14.353 -4.628 1.00 96.94 415 ALA A C 1
ATOM 3216 O O . ALA A 1 415 ? -12.269 -15.387 -4.853 1.00 96.94 415 ALA A O 1
ATOM 3217 N N . ARG A 1 416 ? -12.729 -13.266 -5.396 1.00 97.62 416 ARG A N 1
ATOM 3218 C CA . ARG A 1 416 ? -11.768 -13.233 -6.517 1.00 97.62 416 ARG A CA 1
ATOM 3219 C C . ARG A 1 416 ? -10.318 -13.304 -6.045 1.00 97.62 416 ARG A C 1
ATOM 3221 O O . ARG A 1 416 ? -9.506 -13.982 -6.676 1.00 97.62 416 ARG A O 1
ATOM 3228 N N . ILE A 1 417 ? -9.986 -12.632 -4.944 1.00 97.44 417 ILE A N 1
ATOM 3229 C CA . ILE A 1 417 ? -8.649 -12.683 -4.343 1.00 97.44 417 ILE A CA 1
ATOM 3230 C C . ILE A 1 417 ? -8.330 -14.110 -3.888 1.00 97.44 417 ILE A C 1
ATOM 3232 O O . ILE A 1 417 ? -7.252 -14.618 -4.203 1.00 97.44 417 ILE A O 1
ATOM 3236 N N . GLU A 1 418 ? -9.261 -14.776 -3.206 1.00 95.88 418 GLU A N 1
ATOM 3237 C CA . GLU A 1 418 ? -9.095 -16.159 -2.757 1.00 95.88 418 GLU A CA 1
ATOM 3238 C C . GLU A 1 418 ? -8.833 -17.115 -3.932 1.00 95.88 418 GLU A C 1
ATOM 3240 O O . GLU A 1 418 ? -7.889 -17.906 -3.892 1.00 95.88 418 GLU A O 1
ATOM 3245 N N . GLN A 1 419 ? -9.584 -16.977 -5.031 1.00 95.12 419 GLN A N 1
ATOM 3246 C CA . GLN A 1 419 ? -9.387 -17.767 -6.253 1.00 95.12 419 GLN A CA 1
ATOM 3247 C C . GLN A 1 419 ? -7.993 -17.579 -6.872 1.00 95.12 419 GLN A C 1
ATOM 3249 O O . GLN A 1 419 ? -7.388 -18.541 -7.352 1.00 95.12 419 GLN A O 1
ATOM 3254 N N . VAL A 1 420 ? -7.465 -16.350 -6.896 1.00 95.56 420 VAL A N 1
ATOM 3255 C CA . VAL A 1 420 ? -6.099 -16.089 -7.389 1.00 95.56 420 VAL A CA 1
ATOM 3256 C C . VAL A 1 420 ? -5.063 -16.737 -6.472 1.00 95.56 420 VAL A C 1
ATOM 3258 O O . VAL A 1 420 ? -4.132 -17.385 -6.949 1.00 95.56 420 VAL A O 1
ATOM 3261 N N . LEU A 1 421 ? -5.232 -16.616 -5.155 1.00 93.62 421 LEU A N 1
ATOM 3262 C CA . LEU A 1 421 ? -4.311 -17.227 -4.200 1.00 93.62 421 LEU A CA 1
ATOM 3263 C C . LEU A 1 421 ? -4.327 -18.765 -4.275 1.00 93.62 421 LEU A C 1
ATOM 3265 O O . LEU A 1 421 ? -3.274 -19.390 -4.161 1.00 93.62 421 LEU A O 1
ATOM 3269 N N . ALA A 1 422 ? -5.485 -19.382 -4.523 1.00 90.81 422 ALA A N 1
ATOM 3270 C CA . ALA A 1 422 ? -5.599 -20.826 -4.729 1.00 90.81 422 ALA A CA 1
ATOM 3271 C C . ALA A 1 422 ? -4.857 -21.305 -5.993 1.00 90.81 422 ALA A C 1
ATOM 3273 O O . ALA A 1 422 ? -4.206 -22.355 -5.968 1.00 90.81 422 ALA A O 1
ATOM 3274 N N . ARG A 1 423 ? -4.899 -20.519 -7.080 1.00 91.69 423 ARG A N 1
ATOM 3275 C CA . ARG A 1 423 ? -4.110 -20.776 -8.298 1.00 91.69 423 ARG A CA 1
ATOM 3276 C C . ARG A 1 423 ? -2.611 -20.650 -8.033 1.00 91.69 423 ARG A C 1
ATOM 3278 O O . ARG A 1 423 ? -1.864 -21.568 -8.357 1.00 91.69 423 ARG A O 1
ATOM 3285 N N . LEU A 1 424 ? -2.190 -19.580 -7.353 1.00 89.31 424 LEU A N 1
ATOM 3286 C CA . LEU A 1 424 ? -0.792 -19.378 -6.944 1.00 89.31 424 LEU A CA 1
ATOM 3287 C C . LEU A 1 424 ? -0.264 -20.524 -6.074 1.00 89.31 424 LEU A C 1
ATOM 3289 O O . LEU A 1 424 ? 0.864 -20.963 -6.266 1.00 89.31 424 LEU A O 1
ATOM 3293 N N . ARG A 1 425 ? -1.085 -21.042 -5.153 1.00 84.31 425 ARG A N 1
ATOM 3294 C CA . ARG A 1 425 ? -0.743 -22.208 -4.326 1.00 84.31 425 ARG A CA 1
ATOM 3295 C C . ARG A 1 425 ? -0.484 -23.461 -5.161 1.00 84.31 425 ARG A C 1
ATOM 3297 O O . ARG A 1 425 ? 0.381 -24.245 -4.806 1.00 84.31 425 ARG A O 1
ATOM 3304 N N . THR A 1 426 ? -1.248 -23.678 -6.230 1.00 75.06 426 THR A N 1
ATOM 3305 C CA . THR A 1 426 ? -1.129 -24.892 -7.060 1.00 75.06 426 THR A CA 1
ATOM 3306 C C . THR A 1 426 ? 0.155 -24.890 -7.890 1.00 75.06 426 THR A C 1
ATOM 3308 O O . THR A 1 426 ? 0.714 -25.946 -8.158 1.00 75.06 426 THR A O 1
ATOM 3311 N N . ALA A 1 427 ? 0.643 -23.705 -8.261 1.00 68.88 427 ALA A N 1
ATOM 3312 C CA . ALA A 1 427 ? 1.868 -23.545 -9.037 1.00 68.88 427 ALA A CA 1
ATOM 3313 C C . ALA A 1 427 ? 3.163 -23.732 -8.219 1.00 68.88 427 ALA A C 1
ATOM 3315 O O . ALA A 1 427 ? 4.237 -23.802 -8.809 1.00 68.88 427 ALA A O 1
ATOM 3316 N N . LEU A 1 428 ? 3.086 -23.768 -6.883 1.00 67.56 428 LEU A N 1
ATOM 3317 C CA . LEU A 1 428 ? 4.248 -23.801 -5.993 1.00 67.56 428 LEU A CA 1
ATOM 3318 C C . LEU A 1 428 ? 4.278 -25.097 -5.173 1.00 67.56 428 LEU A C 1
ATOM 3320 O O . LEU A 1 428 ? 3.241 -25.621 -4.765 1.00 67.56 428 LEU A O 1
ATOM 3324 N N . GLU A 1 429 ? 5.481 -25.611 -4.910 1.00 66.75 429 GLU A N 1
ATOM 3325 C CA . GLU A 1 429 ? 5.673 -26.772 -4.038 1.00 66.75 429 GLU A CA 1
ATOM 3326 C C . GLU A 1 429 ? 5.176 -26.478 -2.614 1.00 66.75 429 GLU A C 1
ATOM 3328 O O . GLU A 1 429 ? 5.349 -25.378 -2.080 1.00 66.75 429 GLU A O 1
ATOM 3333 N N . ARG A 1 430 ? 4.538 -27.470 -1.977 1.00 64.56 430 ARG A N 1
ATOM 3334 C CA . ARG A 1 430 ? 3.982 -27.301 -0.627 1.00 64.56 430 ARG A CA 1
ATOM 3335 C C . ARG A 1 430 ? 5.100 -27.076 0.402 1.00 64.56 430 ARG A C 1
ATOM 3337 O O . ARG A 1 430 ? 6.087 -27.811 0.386 1.00 64.56 430 ARG A O 1
ATOM 3344 N N . PRO A 1 431 ? 4.917 -26.158 1.370 1.00 68.12 431 PRO A N 1
ATOM 3345 C CA . PRO A 1 431 ? 5.862 -26.013 2.467 1.00 68.12 431 PRO A CA 1
ATOM 3346 C C . PRO A 1 431 ? 5.955 -27.300 3.294 1.00 68.12 431 PRO A C 1
ATOM 3348 O O . PRO A 1 431 ? 4.935 -27.879 3.666 1.00 68.12 431 PRO A O 1
ATOM 3351 N N . ALA A 1 432 ? 7.180 -27.708 3.634 1.00 64.88 432 ALA A N 1
ATOM 3352 C CA . ALA A 1 432 ? 7.439 -28.906 4.436 1.00 64.88 432 ALA A CA 1
ATOM 3353 C C . ALA A 1 432 ? 7.023 -28.763 5.916 1.00 64.88 432 ALA A C 1
ATOM 3355 O O . ALA A 1 432 ? 6.740 -29.754 6.588 1.00 64.88 432 ALA A O 1
ATOM 3356 N N . CYS A 1 433 ? 6.985 -27.534 6.441 1.00 70.38 433 CYS A N 1
ATOM 3357 C CA . CYS A 1 433 ? 6.727 -27.262 7.855 1.00 70.38 433 CYS A CA 1
ATOM 3358 C C . CYS A 1 433 ? 5.251 -26.940 8.133 1.00 70.38 433 CYS A C 1
ATOM 3360 O O . CYS A 1 433 ? 4.540 -26.383 7.299 1.00 70.38 433 CYS A O 1
ATOM 3362 N N . ARG A 1 434 ? 4.787 -27.264 9.347 1.00 82.69 434 ARG A N 1
ATOM 3363 C CA . ARG A 1 434 ? 3.450 -26.875 9.821 1.00 82.69 434 ARG A CA 1
ATOM 3364 C C . ARG A 1 434 ? 3.407 -25.381 10.148 1.00 82.69 434 ARG A C 1
ATOM 3366 O O . ARG A 1 434 ? 4.365 -24.832 10.692 1.00 82.69 434 ARG A O 1
ATOM 3373 N N . LEU A 1 435 ? 2.263 -24.749 9.873 1.00 87.00 435 LEU A N 1
ATOM 3374 C CA . LEU A 1 435 ? 2.024 -23.343 10.193 1.00 87.00 435 LEU A CA 1
ATOM 3375 C C . LEU A 1 435 ? 2.162 -23.108 11.715 1.00 87.00 435 LEU A C 1
ATOM 3377 O O . LEU A 1 435 ? 1.451 -23.756 12.487 1.00 87.00 435 LEU A O 1
ATOM 3381 N N . PRO A 1 436 ? 3.027 -22.178 12.164 1.00 87.44 436 PRO A N 1
ATOM 3382 C CA . PRO A 1 436 ? 3.162 -21.846 13.581 1.00 87.44 436 PRO A CA 1
ATOM 3383 C C . PRO A 1 436 ? 1.861 -21.295 14.194 1.00 87.44 436 PRO A C 1
ATOM 3385 O O . PRO A 1 436 ? 1.018 -20.743 13.474 1.00 87.44 436 PRO A O 1
ATOM 3388 N N . PRO A 1 437 ? 1.685 -21.345 15.528 1.00 88.38 437 PRO A N 1
ATOM 3389 C CA . PRO A 1 437 ? 0.537 -20.719 16.179 1.00 88.38 437 PRO A CA 1
ATOM 3390 C C . PRO A 1 437 ? 0.492 -19.205 15.914 1.00 88.38 437 PRO A C 1
ATOM 3392 O O . PRO A 1 437 ? 1.521 -18.532 15.792 1.00 88.38 437 PRO A O 1
ATOM 3395 N N . ALA A 1 438 ? -0.722 -18.663 15.784 1.00 88.06 438 ALA A N 1
ATOM 3396 C CA . ALA A 1 438 ? -0.919 -17.225 15.611 1.00 88.06 438 ALA A CA 1
ATOM 3397 C C . ALA A 1 438 ? -0.484 -16.484 16.877 1.00 88.06 438 ALA A C 1
ATOM 3399 O O . ALA A 1 438 ? -0.893 -16.852 17.975 1.00 88.06 438 ALA A O 1
ATOM 3400 N N . ARG A 1 439 ? 0.283 -15.396 16.731 1.00 86.06 439 ARG A N 1
ATOM 3401 C CA . ARG A 1 439 ? 0.659 -14.555 17.882 1.00 86.06 439 ARG A CA 1
ATOM 3402 C C . ARG A 1 439 ? -0.539 -13.827 18.487 1.00 86.06 439 ARG A C 1
ATOM 3404 O O . ARG A 1 439 ? -0.614 -13.661 19.697 1.00 86.06 439 ARG A O 1
ATOM 3411 N N . HIS A 1 440 ? -1.464 -13.384 17.636 1.00 75.88 440 HIS A N 1
ATOM 3412 C CA . HIS A 1 440 ? -2.684 -12.683 18.025 1.00 75.88 440 HIS A CA 1
ATOM 3413 C C . HIS A 1 440 ? -3.828 -13.071 17.088 1.00 75.88 440 HIS A C 1
ATOM 3415 O O . HIS A 1 440 ? -3.589 -13.417 15.929 1.00 75.88 440 HIS A O 1
ATOM 3421 N N . ARG A 1 441 ? -5.067 -12.982 17.585 1.00 70.81 441 ARG A N 1
ATOM 3422 C CA . ARG A 1 441 ? -6.263 -13.077 16.740 1.00 70.81 441 ARG A CA 1
ATOM 3423 C C . ARG A 1 441 ? -6.337 -11.847 15.834 1.00 70.81 441 ARG A C 1
ATOM 3425 O O . ARG A 1 441 ? -6.085 -10.731 16.295 1.00 70.81 441 ARG A O 1
ATOM 3432 N N . ASP A 1 442 ? -6.640 -12.057 14.555 1.00 67.88 442 ASP A N 1
ATOM 3433 C CA . ASP A 1 442 ? -6.928 -10.955 13.639 1.00 67.88 442 ASP A CA 1
ATOM 3434 C C . ASP A 1 442 ? -8.331 -10.428 13.954 1.00 67.88 442 ASP A C 1
ATOM 3436 O O . ASP A 1 442 ? -9.322 -11.115 13.733 1.00 67.88 442 ASP A O 1
ATOM 3440 N N . ASN A 1 443 ? -8.393 -9.224 14.520 1.00 67.25 443 ASN A N 1
ATOM 3441 C CA . ASN A 1 443 ? -9.642 -8.521 14.809 1.00 67.25 443 ASN A CA 1
ATOM 3442 C C . ASN A 1 443 ? -9.809 -7.304 13.881 1.00 67.25 443 ASN A C 1
ATOM 3444 O O . ASN A 1 443 ? -10.431 -6.313 14.268 1.00 67.25 443 ASN A O 1
ATOM 3448 N N . SER A 1 444 ? -9.180 -7.298 12.699 1.00 79.50 444 SER A N 1
ATOM 3449 C CA . SER A 1 444 ? -9.344 -6.179 11.772 1.00 79.50 444 SER A CA 1
ATOM 3450 C C . SER A 1 444 ? -10.760 -6.169 11.187 1.00 79.50 444 SER A C 1
ATOM 3452 O O . SER A 1 444 ? -11.187 -7.132 10.564 1.00 79.50 444 SER A O 1
ATOM 3454 N N . ALA A 1 445 ? -11.486 -5.059 11.375 1.00 79.69 445 ALA A N 1
ATOM 3455 C CA . ALA A 1 445 ? -12.881 -4.917 10.935 1.00 79.69 445 ALA A CA 1
ATOM 3456 C C . ALA A 1 445 ? -13.076 -5.174 9.429 1.00 79.69 445 ALA A C 1
ATOM 3458 O O . ALA A 1 445 ? -14.115 -5.665 9.015 1.00 79.69 445 ALA A O 1
ATOM 3459 N N . ASN A 1 446 ? -12.042 -4.892 8.628 1.00 87.50 446 ASN A N 1
ATOM 3460 C CA . ASN A 1 446 ? -12.039 -5.066 7.173 1.00 87.50 446 ASN A CA 1
ATOM 3461 C C . ASN A 1 446 ? -11.157 -6.246 6.719 1.00 87.50 446 ASN A C 1
ATOM 3463 O O . ASN A 1 446 ? -10.599 -6.207 5.609 1.00 87.50 446 ASN A O 1
ATOM 3467 N N . ALA A 1 447 ? -10.959 -7.247 7.584 1.00 89.12 447 ALA A N 1
ATOM 3468 C CA . ALA A 1 447 ? -10.278 -8.487 7.222 1.00 89.12 447 ALA A CA 1
ATOM 3469 C C . ALA A 1 447 ? -10.969 -9.145 6.013 1.00 89.12 447 ALA A C 1
ATOM 3471 O O . ALA A 1 447 ? -12.188 -9.029 5.879 1.00 89.12 447 ALA A O 1
ATOM 3472 N N . PRO A 1 448 ? -10.224 -9.798 5.106 1.00 91.06 448 PRO A N 1
ATOM 3473 C CA . PRO A 1 448 ? -10.829 -10.629 4.075 1.00 91.06 448 PRO A CA 1
ATOM 3474 C C . PRO A 1 448 ? -11.700 -11.734 4.679 1.00 91.06 448 PRO A C 1
ATOM 3476 O O . PRO A 1 448 ? -11.382 -12.254 5.747 1.00 91.06 448 PRO A O 1
ATOM 3479 N N . ALA A 1 449 ? -12.756 -12.132 3.968 1.00 89.19 449 ALA A N 1
ATOM 3480 C CA . ALA A 1 449 ? -13.686 -13.180 4.410 1.00 89.19 449 ALA A CA 1
ATOM 3481 C C . ALA A 1 449 ? -13.089 -14.608 4.469 1.00 89.19 449 ALA A C 1
ATOM 3483 O O . ALA A 1 449 ? -13.772 -15.545 4.873 1.00 89.19 449 ALA A O 1
ATOM 3484 N N . PHE A 1 450 ? -11.824 -14.782 4.080 1.00 91.62 450 PHE A N 1
ATOM 3485 C CA . PHE A 1 450 ? -11.109 -16.059 4.034 1.00 91.62 450 PHE A CA 1
ATOM 3486 C C . PHE A 1 450 ? -9.834 -16.023 4.893 1.00 91.62 450 PHE A C 1
ATOM 3488 O O . PHE A 1 450 ? -9.305 -14.953 5.212 1.00 91.62 450 PHE A O 1
ATOM 3495 N N . ASP A 1 451 ? -9.280 -17.194 5.232 1.00 90.81 451 ASP A N 1
ATOM 3496 C CA . ASP A 1 451 ? -8.035 -17.294 6.009 1.00 90.81 451 ASP A CA 1
ATOM 3497 C C . ASP A 1 451 ? -6.801 -16.947 5.159 1.00 90.81 451 ASP A C 1
ATOM 3499 O O . ASP A 1 451 ? -6.062 -17.803 4.658 1.00 90.81 451 ASP A O 1
ATOM 3503 N N . ALA A 1 452 ? -6.552 -15.645 5.020 1.00 92.12 452 ALA A N 1
ATOM 3504 C CA . ALA A 1 452 ? -5.401 -15.130 4.295 1.00 92.12 452 ALA A CA 1
ATOM 3505 C C . ALA A 1 452 ? -4.069 -15.641 4.867 1.00 92.12 452 ALA A C 1
ATOM 3507 O O . ALA A 1 452 ? -3.115 -15.820 4.112 1.00 92.12 452 ALA A O 1
ATOM 3508 N N . ARG A 1 453 ? -3.972 -15.894 6.181 1.00 92.88 453 ARG A N 1
ATOM 3509 C CA . ARG A 1 453 ? -2.716 -16.314 6.821 1.00 92.88 453 ARG A CA 1
ATOM 3510 C C . ARG A 1 453 ? -2.317 -17.713 6.377 1.00 92.88 453 ARG A C 1
ATOM 3512 O O . ARG A 1 453 ? -1.175 -17.904 5.957 1.00 92.88 453 ARG A O 1
ATOM 3519 N N . ALA A 1 454 ? -3.239 -18.670 6.458 1.00 90.56 454 ALA A N 1
ATOM 3520 C CA . ALA A 1 454 ? -2.966 -20.047 6.059 1.00 90.56 454 ALA A CA 1
ATOM 3521 C C . ALA A 1 454 ? -2.626 -20.145 4.566 1.00 90.56 454 ALA A C 1
ATOM 3523 O O . ALA A 1 454 ? -1.649 -20.798 4.190 1.00 90.56 454 ALA A O 1
ATOM 3524 N N . ILE A 1 455 ? -3.377 -19.438 3.716 1.00 91.06 455 ILE A N 1
ATOM 3525 C CA . ILE A 1 455 ? -3.142 -19.455 2.271 1.00 91.06 455 ILE A CA 1
ATOM 3526 C C . ILE A 1 455 ? -1.789 -18.814 1.931 1.00 91.06 455 ILE A C 1
ATOM 3528 O O . ILE A 1 455 ? -0.997 -19.414 1.207 1.00 91.06 455 ILE A O 1
ATOM 3532 N N . LEU A 1 456 ? -1.464 -17.644 2.493 1.00 91.88 456 LEU A N 1
ATOM 3533 C CA . LEU A 1 456 ? -0.174 -16.988 2.243 1.00 91.88 456 LEU A CA 1
ATOM 3534 C C . LEU A 1 456 ? 1.012 -17.822 2.728 1.00 91.88 456 LEU A C 1
ATOM 3536 O O . LEU A 1 456 ? 2.044 -17.836 2.064 1.00 91.88 456 LEU A O 1
ATOM 3540 N N . TYR A 1 457 ? 0.869 -18.544 3.841 1.00 91.31 457 TYR A N 1
ATOM 3541 C CA . TYR A 1 457 ? 1.895 -19.480 4.292 1.00 91.31 457 TYR A CA 1
ATOM 3542 C C . TYR A 1 457 ? 2.129 -20.600 3.277 1.00 91.31 457 TYR A C 1
ATOM 3544 O O . TYR A 1 457 ? 3.277 -20.920 2.983 1.00 91.31 457 TYR A O 1
ATOM 3552 N N . SER A 1 458 ? 1.059 -21.144 2.688 1.00 88.50 458 SER A N 1
ATOM 3553 C CA . SER A 1 458 ? 1.183 -22.162 1.637 1.00 88.50 458 SER A CA 1
ATOM 3554 C C . SER A 1 458 ? 1.863 -21.647 0.365 1.00 88.50 458 SER A C 1
ATOM 3556 O O . SER A 1 458 ? 2.501 -22.428 -0.327 1.00 88.50 458 SER A O 1
ATOM 3558 N N . VAL A 1 459 ? 1.762 -20.344 0.082 1.00 88.56 459 VAL A N 1
ATOM 3559 C CA . VAL A 1 459 ? 2.377 -19.697 -1.089 1.00 88.56 459 VAL A CA 1
ATOM 3560 C C . VAL A 1 459 ? 3.833 -19.293 -0.828 1.00 88.56 459 VAL A C 1
ATOM 3562 O O . VAL A 1 459 ? 4.664 -19.376 -1.723 1.00 88.56 459 VAL A O 1
ATOM 3565 N N . LEU A 1 460 ? 4.160 -18.817 0.376 1.00 89.44 460 LEU A N 1
ATOM 3566 C CA . LEU A 1 460 ? 5.481 -18.255 0.688 1.00 89.44 460 LEU A CA 1
ATOM 3567 C C . LEU A 1 460 ? 6.426 -19.234 1.393 1.00 89.44 460 LEU A C 1
ATOM 3569 O O . LEU A 1 460 ? 7.622 -18.971 1.471 1.00 89.44 460 LEU A O 1
ATOM 3573 N N . GLY A 1 461 ? 5.895 -20.281 2.025 1.00 88.69 461 GLY A N 1
ATOM 3574 C CA . GLY A 1 461 ? 6.641 -21.179 2.913 1.00 88.69 461 GLY A CA 1
ATOM 3575 C C . GLY A 1 461 ? 7.107 -20.555 4.236 1.00 88.69 461 GLY A C 1
ATOM 3576 O O . GLY A 1 461 ? 7.602 -21.261 5.114 1.00 88.69 461 GLY A O 1
ATOM 3577 N N . VAL A 1 462 ? 6.914 -19.246 4.422 1.00 90.38 462 VAL A N 1
ATOM 3578 C CA . VAL A 1 462 ? 7.252 -18.506 5.642 1.00 90.38 462 VAL A CA 1
ATOM 3579 C C . VAL A 1 462 ? 6.039 -17.763 6.185 1.00 90.38 462 VAL A C 1
ATOM 3581 O O . VAL A 1 462 ? 5.284 -17.128 5.449 1.00 90.38 462 VAL A O 1
ATOM 3584 N N . ASP A 1 463 ? 5.855 -17.805 7.504 1.00 92.69 463 ASP A N 1
ATOM 3585 C CA . ASP A 1 463 ? 4.780 -17.059 8.154 1.00 92.69 463 ASP A CA 1
ATOM 3586 C C . ASP A 1 463 ? 5.234 -15.631 8.480 1.00 92.69 463 ASP A C 1
ATOM 3588 O O . ASP A 1 463 ? 5.759 -15.332 9.557 1.00 92.69 463 ASP A O 1
ATOM 3592 N N . LEU A 1 464 ? 4.996 -14.714 7.542 1.00 94.19 464 LEU A N 1
ATOM 3593 C CA . LEU A 1 464 ? 5.318 -13.295 7.715 1.00 94.19 464 LEU A CA 1
ATOM 3594 C C . LEU A 1 464 ? 4.526 -12.631 8.848 1.00 94.19 464 LEU A C 1
ATOM 3596 O O . LEU A 1 464 ? 4.958 -11.596 9.364 1.00 94.19 464 LEU A O 1
ATOM 3600 N N . THR A 1 465 ? 3.411 -13.227 9.285 1.00 93.88 465 THR A N 1
ATOM 3601 C CA . THR A 1 465 ? 2.645 -12.726 10.433 1.00 93.88 465 THR A CA 1
ATOM 3602 C C . THR A 1 465 ? 3.358 -12.959 11.765 1.00 93.88 465 THR A C 1
ATOM 3604 O O . THR A 1 465 ? 2.883 -12.475 12.790 1.00 93.88 465 THR A O 1
ATOM 3607 N N . GLN A 1 466 ? 4.523 -13.624 11.777 1.00 93.38 466 GLN A N 1
ATOM 3608 C CA . GLN A 1 466 ? 5.435 -13.672 12.927 1.00 93.38 466 GLN A CA 1
ATOM 3609 C C . GLN A 1 466 ? 6.261 -12.387 13.083 1.00 93.38 466 GLN A C 1
ATOM 3611 O O . GLN A 1 466 ? 6.713 -12.074 14.186 1.00 93.38 466 GLN A O 1
ATOM 3616 N N . ILE A 1 467 ? 6.416 -11.566 12.039 1.00 94.19 467 ILE A N 1
ATOM 3617 C CA . ILE A 1 467 ? 7.111 -10.273 12.141 1.00 94.19 467 ILE A CA 1
ATOM 3618 C C . ILE A 1 467 ? 6.205 -9.264 12.847 1.00 94.19 467 ILE A C 1
ATOM 3620 O O . ILE A 1 467 ? 5.081 -9.008 12.413 1.00 94.19 467 ILE A O 1
ATOM 3624 N N . HIS A 1 468 ? 6.656 -8.681 13.962 1.00 92.56 468 HIS A N 1
ATOM 3625 C CA . HIS A 1 468 ? 5.838 -7.735 14.735 1.00 92.56 468 HIS A CA 1
ATOM 3626 C C . HIS A 1 468 ? 5.337 -6.581 13.856 1.00 92.56 468 HIS A C 1
ATOM 3628 O O . HIS A 1 468 ? 6.105 -5.979 13.106 1.00 92.56 468 HIS A O 1
ATOM 3634 N N . GLY A 1 469 ? 4.037 -6.282 13.958 1.00 90.19 469 GLY A N 1
ATOM 3635 C CA . GLY A 1 469 ? 3.367 -5.248 13.160 1.00 90.19 469 GLY A CA 1
ATOM 3636 C C . GLY A 1 469 ? 2.757 -5.712 11.847 1.00 90.19 469 GLY A C 1
ATOM 3637 O O . GLY A 1 469 ? 2.011 -4.939 11.251 1.00 90.19 469 GLY A O 1
ATOM 3638 N N . LEU A 1 470 ? 3.052 -6.932 11.394 1.00 93.38 470 LEU A N 1
ATOM 3639 C CA . LEU A 1 470 ? 2.457 -7.510 10.194 1.00 93.38 470 LEU A CA 1
ATOM 3640 C C . LEU A 1 470 ? 1.318 -8.461 10.579 1.00 93.38 470 LEU A C 1
ATOM 3642 O O . LEU A 1 470 ? 1.558 -9.522 11.149 1.00 93.38 470 LEU A O 1
ATOM 3646 N N . GLY A 1 471 ? 0.080 -8.060 10.281 1.00 92.19 471 GLY A N 1
ATOM 3647 C CA . GLY A 1 471 ? -1.103 -8.927 10.350 1.00 92.19 471 GLY A CA 1
ATOM 3648 C C . GLY A 1 471 ? -1.439 -9.550 8.986 1.00 92.19 471 GLY A C 1
ATOM 3649 O O . GLY A 1 471 ? -0.930 -9.056 7.974 1.00 92.19 471 GLY A O 1
ATOM 3650 N N . PRO A 1 472 ? -2.308 -10.577 8.929 1.00 93.00 472 PRO A N 1
ATOM 3651 C CA . PRO A 1 472 ? -2.665 -11.289 7.694 1.00 93.00 472 PRO A CA 1
ATOM 3652 C C . PRO A 1 472 ? -3.073 -10.357 6.544 1.00 93.00 472 PRO A C 1
ATOM 3654 O O . PRO A 1 472 ? -2.461 -10.387 5.477 1.00 93.00 472 PRO A O 1
ATOM 3657 N N . SER A 1 473 ? -4.008 -9.437 6.797 1.00 92.44 473 SER A N 1
ATOM 3658 C CA . SER A 1 473 ? -4.469 -8.437 5.820 1.00 92.44 473 SER A CA 1
ATOM 3659 C C . SER A 1 473 ? -3.345 -7.534 5.298 1.00 92.44 473 SER A C 1
ATOM 3661 O O . SER A 1 473 ? -3.309 -7.170 4.122 1.00 92.44 473 SER A O 1
ATOM 3663 N N . LEU A 1 474 ? -2.398 -7.161 6.165 1.00 94.19 474 LEU A N 1
ATOM 3664 C CA . LEU A 1 474 ? -1.275 -6.303 5.787 1.00 94.19 474 LEU A CA 1
ATOM 3665 C C . LEU A 1 474 ? -0.243 -7.063 4.951 1.00 94.19 474 LEU A C 1
ATOM 3667 O O . LEU A 1 474 ? 0.287 -6.514 3.985 1.00 94.19 474 LEU A O 1
ATOM 3671 N N . VAL A 1 475 ? 0.026 -8.320 5.316 1.00 95.44 475 VAL A N 1
ATOM 3672 C CA . VAL A 1 475 ? 0.904 -9.215 4.557 1.00 95.44 475 VAL A CA 1
ATOM 3673 C C . VAL A 1 475 ? 0.322 -9.465 3.172 1.00 95.44 475 VAL A C 1
ATOM 3675 O O . VAL A 1 475 ? 1.047 -9.304 2.198 1.00 95.44 475 VAL A O 1
ATOM 3678 N N . LEU A 1 476 ? -0.977 -9.761 3.068 1.00 95.75 476 LEU A N 1
ATOM 3679 C CA . LEU A 1 476 ? -1.660 -9.958 1.789 1.00 95.75 476 LEU A CA 1
ATOM 3680 C C . LEU A 1 476 ? -1.440 -8.771 0.842 1.00 95.75 476 LEU A C 1
ATOM 3682 O O . LEU A 1 476 ? -1.013 -8.946 -0.298 1.00 95.75 476 LEU A O 1
ATOM 3686 N N . LYS A 1 477 ? -1.652 -7.547 1.340 1.00 96.00 477 LYS A N 1
ATOM 3687 C CA . LYS A 1 477 ? -1.409 -6.323 0.566 1.00 96.00 477 LYS A CA 1
ATOM 3688 C C . LYS A 1 477 ? 0.068 -6.146 0.190 1.00 96.00 477 LYS A C 1
ATOM 3690 O O . LYS A 1 477 ? 0.364 -5.744 -0.931 1.00 96.00 477 LYS A O 1
ATOM 3695 N N . LEU A 1 478 ? 1.003 -6.441 1.098 1.00 96.44 478 LEU A N 1
ATOM 3696 C CA . LEU A 1 478 ? 2.441 -6.356 0.810 1.00 96.44 478 LEU A CA 1
ATOM 3697 C C . LEU A 1 478 ? 2.876 -7.354 -0.266 1.00 96.44 478 LEU A C 1
ATOM 3699 O O . LEU A 1 478 ? 3.638 -6.977 -1.150 1.00 96.44 478 LEU A O 1
ATOM 3703 N N . VAL A 1 479 ? 2.377 -8.588 -0.215 1.00 95.56 479 VAL A N 1
ATOM 3704 C CA . VAL A 1 479 ? 2.638 -9.620 -1.228 1.00 95.56 479 VAL A CA 1
ATOM 3705 C C . VAL A 1 479 ? 2.017 -9.229 -2.567 1.00 95.56 479 VAL A C 1
ATOM 3707 O O . VAL A 1 479 ? 2.671 -9.359 -3.593 1.00 95.56 479 VAL A O 1
ATOM 3710 N N . GLY A 1 480 ? 0.811 -8.655 -2.579 1.00 95.62 480 GLY A N 1
ATOM 3711 C CA . GLY A 1 480 ? 0.222 -8.112 -3.806 1.00 95.62 480 GLY A CA 1
ATOM 3712 C C . GLY A 1 480 ? 1.057 -6.989 -4.435 1.00 95.62 480 GLY A C 1
ATOM 3713 O O . GLY A 1 480 ? 1.193 -6.916 -5.651 1.00 95.62 480 GLY A O 1
ATOM 3714 N N . GLU A 1 481 ? 1.656 -6.110 -3.628 1.00 95.50 481 GLU A N 1
ATOM 3715 C CA . GLU A 1 481 ? 2.468 -4.998 -4.141 1.00 95.50 481 GLU A CA 1
ATOM 3716 C C . GLU A 1 481 ? 3.892 -5.403 -4.544 1.00 95.50 481 GLU A C 1
ATOM 3718 O O . GLU A 1 481 ? 4.419 -4.851 -5.512 1.00 95.50 481 GLU A O 1
ATOM 3723 N N . CYS A 1 482 ? 4.516 -6.323 -3.806 1.00 94.25 482 CYS A N 1
ATOM 3724 C CA . CYS A 1 482 ? 5.924 -6.701 -3.968 1.00 94.25 482 CYS A CA 1
ATOM 3725 C C . CYS A 1 482 ? 6.129 -8.025 -4.720 1.00 94.25 482 CYS A C 1
ATOM 3727 O O . CYS A 1 482 ? 7.237 -8.277 -5.177 1.00 94.25 482 CYS A O 1
ATOM 3729 N N . GLY A 1 483 ? 5.096 -8.858 -4.841 1.00 93.19 483 GLY A N 1
ATOM 3730 C CA . GLY A 1 483 ? 5.200 -10.235 -5.316 1.00 93.19 483 GLY A CA 1
ATOM 3731 C C . GLY A 1 483 ? 5.715 -11.218 -4.257 1.00 93.19 483 GLY A C 1
ATOM 3732 O O . GLY A 1 483 ? 5.934 -10.860 -3.097 1.00 93.19 483 GLY A O 1
ATOM 3733 N N . THR A 1 484 ? 5.891 -12.474 -4.673 1.00 91.44 484 THR A N 1
ATOM 3734 C CA . THR A 1 484 ? 6.468 -13.564 -3.862 1.00 91.44 484 THR A CA 1
ATOM 3735 C C . THR A 1 484 ? 7.976 -13.716 -4.064 1.00 91.44 484 THR A C 1
ATOM 3737 O O . THR A 1 484 ? 8.649 -14.244 -3.187 1.00 91.44 484 THR A O 1
ATOM 3740 N N . ASP A 1 485 ? 8.521 -13.208 -5.173 1.00 90.94 485 ASP A N 1
ATOM 3741 C CA . ASP A 1 485 ? 9.959 -13.163 -5.434 1.00 90.94 485 ASP A CA 1
ATOM 3742 C C . ASP A 1 485 ? 10.491 -11.727 -5.352 1.00 90.94 485 ASP A C 1
ATOM 3744 O O . ASP A 1 485 ? 10.034 -10.820 -6.048 1.00 90.94 485 ASP A O 1
ATOM 3748 N N . LEU A 1 486 ? 11.495 -11.533 -4.495 1.00 93.81 486 LEU A N 1
ATOM 3749 C CA . LEU A 1 486 ? 12.183 -10.256 -4.307 1.00 93.81 486 LEU A CA 1
ATOM 3750 C C . LEU A 1 486 ? 13.559 -10.209 -4.996 1.00 93.81 486 LEU A C 1
ATOM 3752 O O . LEU A 1 486 ? 14.327 -9.285 -4.726 1.00 93.81 486 LEU A O 1
ATOM 3756 N N . SER A 1 487 ? 13.865 -11.154 -5.899 1.00 91.50 487 SER A N 1
ATOM 3757 C CA . SER A 1 487 ? 15.074 -11.157 -6.743 1.00 91.50 487 SER A CA 1
ATOM 3758 C C . SER A 1 487 ? 15.370 -9.855 -7.495 1.00 91.50 487 SER A C 1
ATOM 3760 O O . SER A 1 487 ? 16.558 -9.553 -7.643 1.00 91.50 487 SER A O 1
ATOM 3762 N N . PRO A 1 488 ? 14.379 -9.026 -7.903 1.00 90.94 488 PRO A N 1
ATOM 3763 C CA . PRO A 1 488 ? 14.674 -7.774 -8.603 1.00 90.94 488 PRO A CA 1
ATOM 3764 C C . PRO A 1 488 ? 15.450 -6.758 -7.755 1.00 90.94 488 PRO A C 1
ATOM 3766 O O . PRO A 1 488 ? 15.975 -5.773 -8.278 1.00 90.94 488 PRO A O 1
ATOM 3769 N N . TRP A 1 489 ? 15.531 -6.967 -6.438 1.00 94.62 489 TRP A N 1
ATOM 3770 C CA . TRP A 1 489 ? 16.395 -6.200 -5.551 1.00 94.62 489 TRP A CA 1
ATOM 3771 C C . TRP A 1 489 ? 17.536 -7.097 -5.063 1.00 94.62 489 TRP A C 1
ATOM 3773 O O . TRP A 1 489 ? 17.264 -8.044 -4.341 1.00 94.62 489 TRP A O 1
ATOM 3783 N N . PRO A 1 490 ? 18.811 -6.789 -5.368 1.00 93.81 490 PRO A N 1
ATOM 3784 C CA . PRO A 1 490 ? 19.933 -7.644 -4.962 1.00 93.81 490 PRO A CA 1
ATOM 3785 C C . PRO A 1 490 ? 20.109 -7.782 -3.443 1.00 93.81 490 PRO A C 1
ATOM 3787 O O . PRO A 1 490 ? 20.589 -8.800 -2.951 1.00 93.81 490 PRO A O 1
ATOM 3790 N N . ASP A 1 491 ? 19.748 -6.742 -2.684 1.00 95.50 491 ASP A N 1
ATOM 3791 C CA . ASP A 1 491 ? 19.794 -6.759 -1.225 1.00 95.50 491 ASP A CA 1
ATOM 3792 C C . ASP A 1 491 ? 18.650 -5.937 -0.594 1.00 95.50 491 ASP A C 1
ATOM 3794 O O . ASP A 1 491 ? 17.968 -5.125 -1.236 1.00 95.50 491 ASP A O 1
ATOM 3798 N N . ALA A 1 492 ? 18.495 -6.071 0.726 1.00 95.69 492 ALA A N 1
ATOM 3799 C CA . ALA A 1 492 ? 17.515 -5.308 1.498 1.00 95.69 492 ALA A CA 1
ATOM 3800 C C . ALA A 1 492 ? 17.720 -3.776 1.414 1.00 95.69 492 ALA A C 1
ATOM 3802 O O . ALA A 1 492 ? 16.787 -2.996 1.648 1.00 95.69 492 ALA A O 1
ATOM 3803 N N . LYS A 1 493 ? 18.930 -3.286 1.100 1.00 95.06 493 LYS A N 1
ATOM 3804 C CA . LYS A 1 493 ? 19.189 -1.846 0.930 1.00 95.06 493 LYS A CA 1
ATOM 3805 C C . LYS A 1 493 ? 18.580 -1.345 -0.380 1.00 95.06 493 LYS A C 1
ATOM 3807 O O . LYS A 1 493 ? 17.982 -0.267 -0.363 1.00 95.06 493 LYS A O 1
ATOM 3812 N N . HIS A 1 494 ? 18.667 -2.116 -1.463 1.00 94.25 494 HIS A N 1
ATOM 3813 C CA . HIS A 1 494 ? 18.021 -1.818 -2.742 1.00 94.25 494 HIS A CA 1
ATOM 3814 C C . HIS A 1 494 ? 16.498 -1.827 -2.593 1.00 94.25 494 HIS A C 1
ATOM 3816 O O . HIS A 1 494 ? 15.852 -0.850 -2.984 1.00 94.25 494 HIS A O 1
ATOM 3822 N N . PHE A 1 495 ? 15.942 -2.839 -1.920 1.00 95.69 495 PHE A N 1
ATOM 3823 C CA . PHE A 1 495 ? 14.505 -2.924 -1.637 1.00 95.69 495 PHE A CA 1
ATOM 3824 C C . PHE A 1 495 ? 14.004 -1.715 -0.830 1.00 95.69 495 PHE A C 1
ATOM 3826 O O . PHE A 1 495 ? 13.078 -1.003 -1.218 1.00 95.69 495 PHE A O 1
ATOM 3833 N N . THR A 1 496 ? 14.685 -1.379 0.268 1.00 95.19 496 THR A N 1
ATOM 3834 C CA . THR A 1 496 ? 14.303 -0.219 1.095 1.00 95.19 496 THR A CA 1
ATOM 3835 C C . THR A 1 496 ? 14.541 1.138 0.421 1.00 95.19 496 THR A C 1
ATOM 3837 O O . THR A 1 496 ? 13.910 2.131 0.799 1.00 95.19 496 THR A O 1
ATOM 3840 N N . SER A 1 497 ? 15.452 1.212 -0.553 1.00 92.25 497 SER A N 1
ATOM 3841 C CA . SER A 1 497 ? 15.665 2.394 -1.397 1.00 92.25 497 SER A CA 1
ATOM 3842 C C . SER A 1 497 ? 14.546 2.568 -2.427 1.00 92.25 497 SER A C 1
ATOM 3844 O O . SER A 1 497 ? 14.078 3.693 -2.630 1.00 92.25 497 SER A O 1
ATOM 3846 N N . TRP A 1 498 ? 14.075 1.464 -3.020 1.00 92.19 498 TRP A N 1
ATOM 3847 C CA . TRP A 1 498 ? 12.903 1.431 -3.900 1.00 92.19 498 TRP A CA 1
ATOM 3848 C C . TRP A 1 498 ? 11.627 1.870 -3.170 1.00 92.19 498 TRP A C 1
ATOM 3850 O O . TRP A 1 498 ? 10.916 2.743 -3.657 1.00 92.19 498 TRP A O 1
ATOM 3860 N N . LEU A 1 499 ? 11.423 1.406 -1.934 1.00 93.38 499 LEU A N 1
ATOM 3861 C CA . LEU A 1 499 ? 10.342 1.870 -1.051 1.00 93.38 499 LEU A CA 1
ATOM 3862 C C . LEU A 1 499 ? 10.475 3.345 -0.614 1.00 93.38 499 LEU A C 1
ATOM 3864 O O . LEU A 1 499 ? 9.625 3.857 0.116 1.00 93.38 499 LEU A O 1
ATOM 3868 N N . CYS A 1 500 ? 11.566 4.032 -0.978 1.00 92.56 500 CYS A N 1
ATOM 3869 C CA . CYS A 1 500 ? 11.885 5.392 -0.532 1.00 92.56 500 CYS A CA 1
ATOM 3870 C C . CYS A 1 500 ? 11.897 5.553 1.004 1.00 92.56 500 CYS A C 1
ATOM 3872 O O . CYS A 1 500 ? 11.643 6.634 1.539 1.00 92.56 500 CYS A O 1
ATOM 3874 N N . LEU A 1 501 ? 12.226 4.474 1.726 1.00 93.56 501 LEU A N 1
ATOM 3875 C CA . LEU A 1 501 ? 12.453 4.473 3.176 1.00 93.56 501 LEU A CA 1
ATOM 3876 C C . LEU A 1 501 ? 13.925 4.752 3.521 1.00 93.56 501 LEU A C 1
ATOM 3878 O O . LEU A 1 501 ? 14.262 5.017 4.676 1.00 93.56 501 LEU A O 1
ATOM 3882 N N . ALA A 1 502 ? 14.819 4.676 2.531 1.00 90.88 502 ALA A N 1
ATOM 3883 C CA . ALA A 1 502 ? 16.210 5.099 2.640 1.00 90.88 502 ALA A CA 1
ATOM 3884 C C . ALA A 1 502 ? 16.354 6.631 2.518 1.00 90.88 502 ALA A C 1
ATOM 3886 O O . ALA A 1 502 ? 15.669 7.243 1.691 1.00 90.88 502 ALA A O 1
ATOM 3887 N N . PRO A 1 503 ? 17.259 7.267 3.288 1.00 85.75 503 PRO A N 1
ATOM 3888 C CA . PRO A 1 503 ? 17.648 8.650 3.030 1.00 85.75 503 PRO A CA 1
ATOM 3889 C C . PRO A 1 503 ? 18.317 8.765 1.653 1.00 85.75 503 PRO A C 1
ATOM 3891 O O . PRO A 1 503 ? 19.098 7.898 1.264 1.00 85.75 503 PRO A O 1
ATOM 3894 N N . SER A 1 504 ? 18.023 9.843 0.925 1.00 85.62 504 SER A N 1
ATOM 3895 C CA . SER A 1 504 ? 18.645 10.146 -0.364 1.00 85.62 504 SER A CA 1
ATOM 3896 C C . SER A 1 504 ? 19.744 11.177 -0.160 1.00 85.62 504 SER A C 1
ATOM 3898 O O . SER A 1 504 ? 19.463 12.352 0.084 1.00 85.62 504 SER A O 1
ATOM 3900 N N . ASN A 1 505 ? 20.997 10.735 -0.247 1.00 86.69 505 ASN A N 1
ATOM 3901 C CA . ASN A 1 505 ? 22.151 11.604 -0.050 1.00 86.69 505 ASN A CA 1
ATOM 3902 C C . ASN A 1 505 ? 22.483 12.348 -1.350 1.00 86.69 505 ASN A C 1
ATOM 3904 O O . ASN A 1 505 ? 23.000 11.752 -2.290 1.00 86.69 505 ASN A O 1
ATOM 3908 N N . LYS A 1 506 ? 22.220 13.657 -1.395 1.00 84.25 506 LYS A N 1
ATOM 3909 C CA . LYS A 1 506 ? 22.718 14.544 -2.455 1.00 84.25 506 LYS A CA 1
ATOM 3910 C C . LYS A 1 506 ? 24.153 14.925 -2.107 1.00 84.25 506 LYS A C 1
ATOM 3912 O O . LYS A 1 506 ? 24.357 15.609 -1.108 1.00 84.25 506 LYS A O 1
ATOM 3917 N N . ILE A 1 507 ? 25.132 14.474 -2.887 1.00 86.38 507 ILE A N 1
ATOM 3918 C CA . ILE A 1 507 ? 26.562 14.685 -2.614 1.00 86.38 507 ILE A CA 1
ATOM 3919 C C . ILE A 1 507 ? 27.168 15.538 -3.730 1.00 86.38 507 ILE A C 1
ATOM 3921 O O . ILE A 1 507 ? 26.960 15.244 -4.900 1.00 86.38 507 ILE A O 1
ATOM 3925 N N . SER A 1 508 ? 27.922 16.577 -3.369 1.00 83.56 508 SER A N 1
ATOM 3926 C CA . SER A 1 508 ? 28.723 17.380 -4.304 1.00 83.56 508 SER A CA 1
ATOM 3927 C C . SER A 1 508 ? 30.086 17.681 -3.688 1.00 83.56 508 SER A C 1
ATOM 3929 O O . SER A 1 508 ? 30.168 17.946 -2.488 1.00 83.56 508 SER A O 1
ATOM 3931 N N . GLY A 1 509 ? 31.164 17.576 -4.472 1.00 85.06 509 GLY A N 1
ATOM 3932 C CA . GLY A 1 509 ? 32.534 17.798 -3.985 1.00 85.06 509 GLY A CA 1
ATOM 3933 C C . GLY A 1 509 ? 32.914 16.934 -2.770 1.00 85.06 509 GLY A C 1
ATOM 3934 O O . GLY A 1 509 ? 33.656 17.378 -1.900 1.00 85.06 509 GLY A O 1
ATOM 3935 N N . GLY A 1 510 ? 32.329 15.736 -2.641 1.00 87.19 510 GLY A N 1
ATOM 3936 C CA . GLY A 1 510 ? 32.520 14.846 -1.486 1.00 87.19 510 GLY A CA 1
ATOM 3937 C C . GLY A 1 510 ? 31.743 15.226 -0.216 1.00 87.19 510 GLY A C 1
ATOM 3938 O O . GLY A 1 510 ? 31.821 14.499 0.773 1.00 87.19 510 GLY A O 1
ATOM 3939 N N . ARG A 1 511 ? 30.960 16.313 -0.220 1.00 85.75 511 ARG A N 1
ATOM 3940 C CA . ARG A 1 511 ? 30.122 16.738 0.914 1.00 85.75 511 ARG A CA 1
ATOM 3941 C C . ARG A 1 511 ? 28.656 16.372 0.697 1.00 85.75 511 ARG A C 1
ATOM 3943 O O . ARG A 1 511 ? 28.116 16.559 -0.391 1.00 85.75 511 ARG A O 1
ATOM 3950 N N . VAL A 1 512 ? 27.994 15.884 1.750 1.00 87.81 512 VAL A N 1
ATOM 3951 C CA . VAL A 1 512 ? 26.546 15.621 1.737 1.00 87.81 512 VAL A CA 1
ATOM 3952 C C . VAL A 1 512 ? 25.801 16.951 1.875 1.00 87.81 512 VAL A C 1
ATOM 3954 O O . VAL A 1 512 ? 25.807 17.560 2.939 1.00 87.81 512 VAL A O 1
ATOM 3957 N N . LEU A 1 513 ? 25.153 17.391 0.798 1.00 87.38 513 LEU A N 1
ATOM 3958 C CA . LEU A 1 513 ? 24.331 18.603 0.744 1.00 87.38 513 LEU A CA 1
ATOM 3959 C C . LEU A 1 513 ? 22.951 18.397 1.386 1.00 87.38 513 LEU A C 1
ATOM 3961 O O . LEU A 1 513 ? 22.378 19.313 1.964 1.00 87.38 513 LEU A O 1
ATOM 3965 N N . SER A 1 514 ? 22.385 17.197 1.254 1.00 87.50 514 SER A N 1
ATOM 3966 C CA . SER A 1 514 ? 21.086 16.826 1.824 1.00 87.50 514 SER A CA 1
ATOM 3967 C C . SER A 1 514 ? 21.005 15.314 1.982 1.00 87.50 514 SER A C 1
ATOM 3969 O O . SER A 1 514 ? 21.575 14.590 1.174 1.00 87.50 514 SER A O 1
ATOM 3971 N N . SER A 1 515 ? 20.285 14.842 2.997 1.00 85.44 515 SER A N 1
ATOM 3972 C CA . SER A 1 515 ? 20.046 13.418 3.286 1.00 85.44 515 SER A CA 1
ATOM 3973 C C . SER A 1 515 ? 18.559 13.110 3.503 1.00 85.44 515 SER A C 1
ATOM 3975 O O . SER A 1 515 ? 18.186 12.163 4.199 1.00 85.44 515 SER A O 1
ATOM 3977 N N . ARG A 1 516 ? 17.670 13.944 2.946 1.00 84.81 516 ARG A N 1
ATOM 3978 C CA . ARG A 1 516 ? 16.218 13.772 3.097 1.00 84.81 516 ARG A CA 1
ATOM 3979 C C . ARG A 1 516 ? 15.747 12.508 2.374 1.00 84.81 516 ARG A C 1
ATOM 3981 O O . ARG A 1 516 ? 16.258 12.153 1.315 1.00 84.81 516 ARG A O 1
ATOM 3988 N N . THR A 1 517 ? 14.757 11.826 2.940 1.00 84.19 517 THR A N 1
ATOM 3989 C CA . THR A 1 517 ? 14.069 10.726 2.254 1.00 84.19 517 THR A CA 1
ATOM 3990 C C . THR A 1 517 ? 13.283 11.270 1.062 1.00 84.19 517 THR A C 1
ATOM 3992 O O . THR A 1 517 ? 12.744 12.380 1.113 1.00 84.19 517 THR A O 1
ATOM 3995 N N . ARG A 1 518 ? 13.215 10.496 -0.026 1.00 83.06 518 ARG A N 1
ATOM 3996 C CA . ARG A 1 518 ? 12.412 10.865 -1.200 1.00 83.06 518 ARG A CA 1
ATOM 3997 C C . ARG A 1 518 ? 10.926 10.756 -0.864 1.00 83.06 518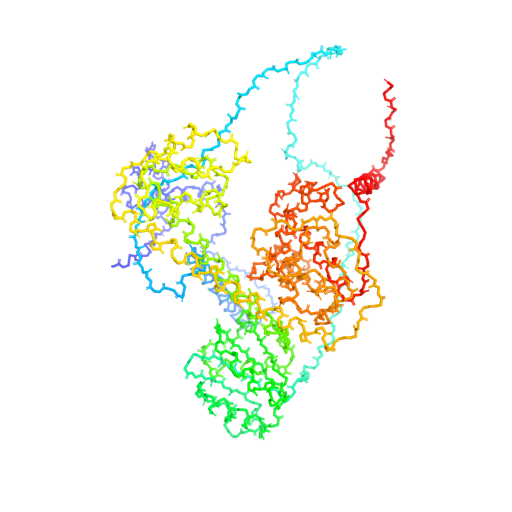 ARG A C 1
ATOM 3999 O O . ARG A 1 518 ? 10.507 9.835 -0.163 1.00 83.06 518 ARG A O 1
ATOM 4006 N N . ARG A 1 519 ? 10.119 11.680 -1.388 1.00 80.81 519 ARG A N 1
ATOM 4007 C CA . ARG A 1 519 ? 8.659 11.524 -1.380 1.00 80.81 519 ARG A CA 1
ATOM 4008 C C . ARG A 1 519 ? 8.290 10.415 -2.368 1.00 80.81 519 ARG A C 1
ATOM 4010 O O . ARG A 1 519 ? 8.842 10.371 -3.463 1.00 80.81 519 ARG A O 1
ATOM 4017 N N . SER A 1 520 ? 7.378 9.528 -1.984 1.00 79.69 520 SER A N 1
ATOM 4018 C CA . SER A 1 520 ? 6.880 8.454 -2.851 1.00 79.69 520 SER A CA 1
ATOM 4019 C C . SER A 1 520 ? 5.415 8.162 -2.549 1.00 79.69 520 SER A C 1
ATOM 4021 O O . SER A 1 520 ? 5.004 8.257 -1.394 1.00 79.69 520 SER A O 1
ATOM 4023 N N . GLY A 1 521 ? 4.665 7.783 -3.585 1.00 79.25 521 GLY A N 1
ATOM 4024 C CA . GLY A 1 521 ? 3.311 7.229 -3.477 1.00 79.25 521 GLY A CA 1
ATOM 4025 C C . GLY A 1 521 ? 3.298 5.699 -3.367 1.00 79.25 521 GLY A C 1
ATOM 4026 O O . GLY A 1 521 ? 2.323 5.069 -3.754 1.00 79.25 521 GLY A O 1
ATOM 4027 N N . SER A 1 522 ? 4.398 5.079 -2.915 1.00 89.12 522 SER A N 1
ATOM 4028 C CA . SER A 1 522 ? 4.486 3.618 -2.793 1.00 89.12 522 SER A CA 1
ATOM 4029 C C . SER A 1 522 ? 3.495 3.114 -1.739 1.00 89.12 522 SER A C 1
ATOM 4031 O O . SER A 1 522 ? 3.645 3.426 -0.551 1.00 89.12 522 SER A O 1
ATOM 4033 N N . ARG A 1 523 ? 2.515 2.304 -2.168 1.00 93.12 523 ARG A N 1
ATOM 4034 C CA . ARG A 1 523 ? 1.540 1.657 -1.275 1.00 93.12 523 ARG A CA 1
ATOM 4035 C C . ARG A 1 523 ? 2.244 0.741 -0.276 1.00 93.12 523 ARG A C 1
ATOM 4037 O O . ARG A 1 523 ? 2.046 0.898 0.924 1.00 93.12 523 ARG A O 1
ATOM 4044 N N . ALA A 1 524 ? 3.178 -0.099 -0.731 1.00 95.50 524 ALA A N 1
ATOM 4045 C CA . ALA A 1 524 ? 3.991 -0.950 0.145 1.00 95.50 524 ALA A CA 1
ATOM 4046 C C . ALA A 1 524 ? 4.714 -0.157 1.253 1.00 95.50 524 ALA A C 1
ATOM 4048 O O . ALA A 1 524 ? 4.700 -0.547 2.422 1.00 95.50 524 ALA A O 1
ATOM 4049 N N . ALA A 1 525 ? 5.293 1.005 0.927 1.00 95.75 525 ALA A N 1
ATOM 4050 C CA . ALA A 1 525 ? 5.930 1.856 1.930 1.00 95.75 525 ALA A CA 1
ATOM 4051 C C . ALA A 1 525 ? 4.923 2.427 2.945 1.00 95.75 525 ALA A C 1
ATOM 4053 O O . ALA A 1 525 ? 5.264 2.567 4.120 1.00 95.75 525 ALA A O 1
ATOM 4054 N N . ALA A 1 526 ? 3.700 2.758 2.521 1.00 95.38 526 ALA A N 1
ATOM 4055 C CA . ALA A 1 526 ? 2.632 3.196 3.419 1.00 95.38 526 ALA A CA 1
ATOM 4056 C C . ALA A 1 526 ? 2.190 2.071 4.373 1.00 95.38 526 ALA A C 1
ATOM 4058 O O . ALA A 1 526 ? 2.127 2.298 5.581 1.00 95.38 526 ALA A O 1
ATOM 4059 N N . LEU A 1 527 ? 2.013 0.847 3.865 1.00 95.69 527 LEU A N 1
ATOM 4060 C CA . LEU A 1 527 ? 1.681 -0.345 4.660 1.00 95.69 527 LEU A CA 1
ATOM 4061 C C . LEU A 1 527 ? 2.743 -0.626 5.736 1.00 95.69 527 LEU A C 1
ATOM 4063 O O . LEU A 1 527 ? 2.425 -0.839 6.905 1.00 95.69 527 LEU A O 1
ATOM 4067 N N . LEU A 1 528 ? 4.028 -0.529 5.385 1.00 97.44 528 LEU A N 1
ATOM 4068 C CA . LEU A 1 528 ? 5.130 -0.702 6.340 1.00 97.44 528 LEU A CA 1
ATOM 4069 C C . LEU A 1 528 ? 5.190 0.410 7.398 1.00 97.44 528 LEU A C 1
ATOM 4071 O O . LEU A 1 528 ? 5.610 0.172 8.532 1.00 97.44 528 LEU A O 1
ATOM 4075 N N . ARG A 1 529 ? 4.780 1.637 7.053 1.00 96.62 529 ARG A N 1
ATOM 4076 C CA . ARG A 1 529 ? 4.643 2.729 8.031 1.00 96.62 529 ARG A CA 1
ATOM 4077 C C . ARG A 1 529 ? 3.471 2.486 8.979 1.00 96.62 529 ARG A C 1
ATOM 4079 O O . ARG A 1 529 ? 3.624 2.769 10.164 1.00 96.62 529 ARG A O 1
ATOM 4086 N N . LEU A 1 530 ? 2.361 1.923 8.498 1.00 94.31 530 LEU A N 1
ATOM 4087 C CA . LEU A 1 530 ? 1.246 1.505 9.350 1.00 94.31 530 LEU A CA 1
ATOM 4088 C C . LEU A 1 530 ? 1.703 0.438 10.357 1.00 94.31 530 LEU A C 1
ATOM 4090 O O . LEU A 1 530 ? 1.524 0.626 11.560 1.00 94.31 530 LEU A O 1
ATOM 4094 N N . ALA A 1 531 ? 2.410 -0.599 9.890 1.00 95.25 531 ALA A N 1
ATOM 4095 C CA . ALA A 1 531 ? 3.019 -1.607 10.765 1.00 95.25 531 ALA A CA 1
ATOM 4096 C C . ALA A 1 531 ? 3.917 -0.974 11.839 1.00 95.25 531 ALA A C 1
ATOM 4098 O O . ALA A 1 531 ? 3.831 -1.313 13.018 1.00 95.25 531 ALA A O 1
ATOM 4099 N N . ALA A 1 532 ? 4.762 -0.016 11.446 1.00 96.81 532 ALA A N 1
ATOM 4100 C CA . ALA A 1 532 ? 5.670 0.669 12.359 1.00 96.81 532 ALA A CA 1
ATOM 4101 C C . ALA A 1 532 ? 4.948 1.444 13.475 1.00 96.81 532 ALA A C 1
ATOM 4103 O O . ALA A 1 532 ? 5.434 1.460 14.608 1.00 96.81 532 ALA A O 1
ATOM 4104 N N . VAL A 1 533 ? 3.808 2.076 13.176 1.00 94.69 533 VAL A N 1
ATOM 4105 C CA . VAL A 1 533 ? 2.992 2.775 14.183 1.00 94.69 533 VAL A CA 1
ATOM 4106 C C . VAL A 1 533 ? 2.424 1.782 15.195 1.00 94.69 533 VAL A C 1
ATOM 4108 O O . VAL A 1 533 ? 2.540 2.016 16.399 1.00 94.69 533 VAL A O 1
ATOM 4111 N N . THR A 1 534 ? 1.879 0.656 14.726 1.00 91.88 534 THR A N 1
ATOM 4112 C CA . THR A 1 534 ? 1.329 -0.400 15.590 1.00 91.88 534 THR A CA 1
ATOM 4113 C C . THR A 1 534 ? 2.407 -1.000 16.491 1.00 91.88 534 THR A C 1
ATOM 4115 O O . THR A 1 534 ? 2.233 -1.086 17.706 1.00 91.88 534 THR A O 1
ATOM 4118 N N . VAL A 1 535 ? 3.574 -1.323 15.927 1.00 93.19 535 VAL A N 1
ATOM 4119 C CA . VAL A 1 535 ? 4.717 -1.892 16.664 1.00 93.19 535 VAL A CA 1
ATOM 4120 C C . VAL A 1 535 ? 5.226 -0.968 17.759 1.00 93.19 535 VAL A C 1
ATOM 4122 O O . VAL A 1 535 ? 5.637 -1.446 18.816 1.00 93.19 535 VAL A O 1
ATOM 4125 N N . GLY A 1 536 ? 5.172 0.349 17.550 1.00 92.94 536 GLY A N 1
ATOM 4126 C CA . GLY A 1 536 ? 5.627 1.331 18.533 1.00 92.94 536 GLY A CA 1
ATOM 4127 C C . GLY A 1 536 ? 4.966 1.203 19.912 1.00 92.94 536 GLY A C 1
ATOM 4128 O O . GLY A 1 536 ? 5.573 1.592 20.914 1.00 92.94 536 GLY A O 1
ATOM 4129 N N . ARG A 1 537 ? 3.760 0.621 19.967 1.00 91.25 537 ARG A N 1
ATOM 4130 C CA . ARG A 1 537 ? 2.967 0.399 21.187 1.00 91.25 537 ARG A CA 1
ATOM 4131 C C . ARG A 1 537 ? 3.261 -0.935 21.892 1.00 91.25 537 ARG A C 1
ATOM 4133 O O . ARG A 1 537 ? 2.740 -1.168 22.971 1.00 91.25 537 ARG A O 1
ATOM 4140 N N . THR A 1 538 ? 4.091 -1.800 21.310 1.00 91.88 538 THR A N 1
ATOM 4141 C CA . THR A 1 538 ? 4.355 -3.165 21.812 1.00 91.88 538 THR A CA 1
ATOM 4142 C C . THR A 1 538 ? 5.644 -3.253 22.639 1.00 91.88 538 THR A C 1
ATOM 4144 O O . THR A 1 538 ? 6.563 -2.454 22.438 1.00 91.88 538 THR A O 1
ATOM 4147 N N . GLN A 1 539 ? 5.768 -4.243 23.531 1.00 92.38 539 GLN A N 1
ATOM 4148 C CA . GLN A 1 539 ? 6.992 -4.500 24.317 1.00 92.38 539 GLN A CA 1
ATOM 4149 C C . GLN A 1 539 ? 8.019 -5.372 23.576 1.00 92.38 539 GLN A C 1
ATOM 4151 O O . GLN A 1 539 ? 8.575 -6.322 24.112 1.00 92.38 539 GLN A O 1
ATOM 4156 N N . THR A 1 540 ? 8.279 -5.022 22.318 1.00 94.19 540 THR A N 1
ATOM 4157 C CA . THR A 1 540 ? 9.190 -5.749 21.420 1.00 94.19 540 THR A CA 1
ATOM 4158 C C . THR A 1 540 ? 10.490 -4.981 21.210 1.00 94.19 540 THR A C 1
ATOM 4160 O O . THR A 1 540 ? 10.554 -3.769 21.456 1.00 94.19 540 THR A O 1
ATOM 4163 N N . ALA A 1 541 ? 11.519 -5.633 20.664 1.00 94.62 541 ALA A N 1
ATOM 4164 C CA . ALA A 1 541 ? 12.769 -4.954 20.306 1.00 94.62 541 ALA A CA 1
ATOM 4165 C C . ALA A 1 541 ? 12.543 -3.828 19.276 1.00 94.62 541 ALA A C 1
ATOM 4167 O O . ALA A 1 541 ? 13.158 -2.755 19.340 1.00 94.62 541 ALA A O 1
ATOM 4168 N N . LEU A 1 542 ? 11.630 -4.045 18.321 1.00 95.38 542 LEU A N 1
ATOM 4169 C CA . LEU A 1 542 ? 11.231 -3.028 17.344 1.00 95.38 542 LEU A CA 1
ATOM 4170 C C . LEU A 1 542 ? 10.443 -1.880 17.998 1.00 95.38 542 LEU A C 1
ATOM 4172 O O . LEU A 1 542 ? 10.667 -0.716 17.650 1.00 95.38 542 LEU A O 1
ATOM 4176 N N . GLY A 1 543 ? 9.570 -2.183 18.963 1.00 95.88 543 GLY A N 1
ATOM 4177 C CA . GLY A 1 543 ? 8.831 -1.188 19.742 1.00 95.88 543 GLY A CA 1
ATOM 4178 C C . GLY A 1 543 ? 9.756 -0.302 20.579 1.00 95.88 543 GLY A C 1
ATOM 4179 O O . GLY A 1 543 ? 9.659 0.927 20.518 1.00 95.88 543 GLY A O 1
ATOM 4180 N N . ALA A 1 544 ? 10.727 -0.899 21.275 1.00 95.75 544 ALA A N 1
ATOM 4181 C CA . ALA A 1 544 ? 11.754 -0.173 22.024 1.00 95.75 544 ALA A CA 1
ATOM 4182 C C . ALA A 1 544 ? 12.610 0.719 21.103 1.00 95.75 544 ALA A C 1
ATOM 4184 O O . ALA A 1 544 ? 12.848 1.897 21.402 1.00 95.75 544 ALA A O 1
ATOM 4185 N N . PHE A 1 545 ? 13.000 0.211 19.924 1.00 95.69 545 PHE A N 1
ATOM 4186 C CA . PHE A 1 545 ? 13.671 1.013 18.896 1.00 95.69 545 PHE A CA 1
ATOM 4187 C C . PHE A 1 545 ? 12.836 2.232 18.480 1.00 95.69 545 PHE A C 1
ATOM 4189 O O . PHE A 1 545 ? 13.378 3.344 18.427 1.00 95.69 545 PHE A O 1
ATOM 4196 N N . TYR A 1 546 ? 11.543 2.035 18.197 1.00 96.81 546 TYR A N 1
ATOM 4197 C CA . TYR A 1 546 ? 10.625 3.098 17.795 1.00 96.81 546 TYR A CA 1
ATOM 4198 C C . TYR A 1 546 ? 10.486 4.163 18.884 1.00 96.81 546 TYR A C 1
ATOM 4200 O O . TYR A 1 546 ? 10.712 5.343 18.605 1.00 96.81 546 TYR A O 1
ATOM 4208 N N . ARG A 1 547 ? 10.161 3.766 20.123 1.00 95.38 547 ARG A N 1
ATOM 4209 C CA . ARG A 1 547 ? 9.923 4.700 21.236 1.00 95.38 547 ARG A CA 1
ATOM 4210 C C . ARG A 1 547 ? 11.146 5.567 21.497 1.00 95.38 547 ARG A C 1
ATOM 4212 O O . ARG A 1 547 ? 11.042 6.792 21.433 1.00 95.38 547 ARG A O 1
ATOM 4219 N N . ARG A 1 548 ? 12.325 4.955 21.636 1.00 94.44 548 ARG A N 1
ATOM 4220 C CA . ARG A 1 548 ? 13.593 5.680 21.808 1.00 94.44 548 ARG A CA 1
ATOM 4221 C C . ARG A 1 548 ? 13.855 6.667 20.671 1.00 94.44 548 ARG A C 1
ATOM 4223 O O . ARG A 1 548 ? 14.296 7.794 20.893 1.00 94.44 548 ARG A O 1
ATOM 4230 N N . LEU A 1 549 ? 13.625 6.245 19.428 1.00 94.69 549 LEU A N 1
ATOM 4231 C CA . LEU A 1 549 ? 13.869 7.106 18.279 1.00 94.69 549 LEU A CA 1
ATOM 4232 C C . LEU A 1 549 ? 12.862 8.262 18.219 1.00 94.69 549 LEU A C 1
ATOM 4234 O O . LEU A 1 549 ? 13.260 9.389 17.937 1.00 94.69 549 LEU A O 1
ATOM 4238 N N . SER A 1 550 ? 11.594 8.000 18.537 1.00 96.44 550 SER A N 1
ATOM 4239 C CA . SER A 1 550 ? 10.528 9.002 18.558 1.00 96.44 550 SER A CA 1
ATOM 4240 C C . SER A 1 550 ? 10.788 10.100 19.588 1.00 96.44 550 SER A C 1
ATOM 4242 O O . SER A 1 550 ? 10.666 11.271 19.238 1.00 96.44 550 SER A O 1
ATOM 4244 N N . ALA A 1 551 ? 11.262 9.741 20.787 1.00 95.19 551 ALA A N 1
ATOM 4245 C CA . ALA A 1 551 ? 11.645 10.692 21.830 1.00 95.19 551 ALA A CA 1
ATOM 4246 C C . ALA A 1 551 ? 12.814 11.597 21.399 1.00 95.19 551 ALA A C 1
ATOM 4248 O O . ALA A 1 551 ? 12.854 12.775 21.734 1.00 95.19 551 ALA A O 1
ATOM 4249 N N . ARG A 1 552 ? 13.759 11.068 20.610 1.00 94.38 552 ARG A N 1
ATOM 4250 C CA . ARG A 1 552 ? 14.970 11.799 20.204 1.00 94.38 552 ARG A CA 1
ATOM 4251 C C . ARG A 1 552 ? 14.798 12.676 18.963 1.00 94.38 552 ARG A C 1
ATOM 4253 O O . ARG A 1 552 ? 15.424 13.727 18.875 1.00 94.38 552 ARG A O 1
ATOM 4260 N N . ILE A 1 553 ? 14.065 12.209 17.948 1.00 92.69 553 ILE A N 1
ATOM 4261 C CA . ILE A 1 553 ? 13.998 12.876 16.629 1.00 92.69 553 ILE A CA 1
ATOM 4262 C C . ILE A 1 553 ? 12.573 13.129 16.121 1.00 92.69 553 ILE A C 1
ATOM 4264 O O . ILE A 1 553 ? 12.410 13.597 14.991 1.00 92.69 553 ILE A O 1
ATOM 4268 N N . GLY A 1 554 ? 11.557 12.823 16.928 1.00 94.38 554 GLY A N 1
ATOM 4269 C CA . GLY A 1 554 ? 10.144 12.979 16.595 1.00 94.38 554 GLY A CA 1
ATOM 4270 C C . GLY A 1 554 ? 9.511 11.737 15.957 1.00 94.38 554 GLY A C 1
ATOM 4271 O O . GLY A 1 554 ? 10.171 10.925 15.297 1.00 94.38 554 GLY A O 1
ATOM 4272 N N . LYS A 1 555 ? 8.188 11.611 16.132 1.00 95.00 555 LYS A N 1
ATOM 4273 C CA . LYS A 1 555 ? 7.382 10.448 15.715 1.00 95.00 555 LYS A CA 1
ATOM 4274 C C . LYS A 1 555 ? 7.494 10.151 14.215 1.00 95.00 555 LYS A C 1
ATOM 4276 O O . LYS A 1 555 ? 7.811 9.027 13.845 1.00 95.00 555 LYS A O 1
ATOM 4281 N N . ALA A 1 556 ? 7.338 11.152 13.346 1.00 92.56 556 ALA A N 1
ATOM 4282 C CA . ALA A 1 556 ? 7.335 10.950 11.890 1.00 92.56 556 ALA A CA 1
ATOM 4283 C C . ALA A 1 556 ? 8.626 10.289 11.356 1.00 92.56 556 ALA A C 1
ATOM 4285 O O . ALA A 1 556 ? 8.587 9.364 10.537 1.00 92.56 556 ALA A O 1
ATOM 4286 N N . LYS A 1 557 ? 9.792 10.720 11.858 1.00 92.94 557 LYS A N 1
ATOM 4287 C CA . LYS A 1 557 ? 11.083 10.122 11.484 1.00 92.94 557 LYS A CA 1
ATOM 4288 C C . LYS A 1 557 ? 11.246 8.722 12.079 1.00 92.94 557 LYS A C 1
ATOM 4290 O O . LYS A 1 557 ? 11.786 7.841 11.409 1.00 92.94 557 LYS A O 1
ATOM 4295 N N . ALA A 1 558 ? 10.759 8.505 13.301 1.00 96.06 558 ALA A N 1
ATOM 4296 C CA . ALA A 1 558 ? 10.783 7.196 13.945 1.00 96.06 558 ALA A CA 1
ATOM 4297 C C . ALA A 1 558 ? 9.927 6.159 13.205 1.00 96.06 558 ALA A C 1
ATOM 4299 O O . ALA A 1 558 ? 10.396 5.038 13.004 1.00 96.06 558 ALA A O 1
ATOM 4300 N N . VAL A 1 559 ? 8.740 6.545 12.720 1.00 96.56 559 VAL A N 1
ATOM 4301 C CA . VAL A 1 559 ? 7.879 5.697 11.875 1.00 96.56 559 VAL A CA 1
ATOM 4302 C C . VAL A 1 559 ? 8.641 5.247 10.630 1.00 96.56 559 VAL A C 1
ATOM 4304 O O . VAL A 1 559 ? 8.762 4.052 10.385 1.00 96.56 559 VAL A O 1
ATOM 4307 N N . THR A 1 560 ? 9.236 6.178 9.878 1.00 95.44 560 THR A N 1
ATOM 4308 C CA . THR A 1 560 ? 9.958 5.845 8.633 1.00 95.44 560 THR A CA 1
ATOM 4309 C C . THR A 1 560 ? 11.170 4.942 8.886 1.00 95.44 560 THR A C 1
ATOM 4311 O O . THR A 1 560 ? 11.396 3.978 8.156 1.00 95.44 560 THR A O 1
ATOM 4314 N N . ALA A 1 561 ? 11.942 5.210 9.940 1.00 95.88 561 ALA A N 1
ATOM 4315 C CA . ALA A 1 561 ? 13.099 4.389 10.289 1.00 95.88 561 ALA A CA 1
ATOM 4316 C C . ALA A 1 561 ? 12.709 2.984 10.783 1.00 95.88 561 ALA A C 1
ATOM 4318 O O . ALA A 1 561 ? 13.426 2.019 10.520 1.00 95.88 561 ALA A O 1
ATOM 4319 N N . THR A 1 562 ? 11.582 2.862 11.485 1.00 97.44 562 THR A N 1
ATOM 4320 C CA . THR A 1 562 ? 11.055 1.571 11.952 1.00 97.44 562 THR A CA 1
ATOM 4321 C C . THR A 1 562 ? 10.464 0.783 10.784 1.00 97.44 562 THR A C 1
ATOM 4323 O O . THR A 1 562 ? 10.796 -0.386 10.624 1.00 97.44 562 THR A O 1
ATOM 4326 N N . ALA A 1 563 ? 9.729 1.439 9.881 1.00 97.50 563 ALA A N 1
ATOM 4327 C CA . ALA A 1 563 ? 9.260 0.850 8.626 1.00 97.50 563 ALA A CA 1
ATOM 4328 C C . ALA A 1 563 ? 10.426 0.305 7.787 1.00 97.50 563 ALA A C 1
ATOM 4330 O O . ALA A 1 563 ? 10.348 -0.802 7.270 1.00 97.50 563 ALA A O 1
ATOM 4331 N N . ARG A 1 564 ? 11.554 1.031 7.715 1.00 97.12 564 ARG A N 1
ATOM 4332 C CA . ARG A 1 564 ? 12.782 0.548 7.056 1.00 97.12 564 ARG A CA 1
ATOM 4333 C C . ARG A 1 564 ? 13.316 -0.745 7.684 1.00 97.12 564 ARG A C 1
ATOM 4335 O O . ARG A 1 564 ? 13.819 -1.597 6.959 1.00 97.12 564 ARG A O 1
ATOM 4342 N N . LYS A 1 565 ? 13.246 -0.890 9.013 1.00 96.56 565 LYS A N 1
ATOM 4343 C CA . LYS A 1 565 ? 13.652 -2.127 9.700 1.00 96.56 565 LYS A CA 1
ATOM 4344 C C . LYS A 1 565 ? 12.705 -3.278 9.384 1.00 96.56 565 LYS A C 1
ATOM 4346 O O . LYS A 1 565 ? 13.189 -4.344 9.028 1.00 96.56 565 LYS A O 1
ATOM 4351 N N . ILE A 1 566 ? 11.395 -3.041 9.465 1.00 97.81 566 ILE A N 1
ATOM 4352 C CA . ILE A 1 566 ? 10.368 -4.040 9.136 1.00 97.81 566 ILE A CA 1
ATOM 4353 C C . ILE A 1 566 ? 10.526 -4.494 7.679 1.00 97.81 566 ILE A C 1
ATOM 4355 O O . ILE A 1 566 ? 10.535 -5.687 7.417 1.00 97.81 566 ILE A O 1
ATOM 4359 N N . ALA A 1 567 ? 10.767 -3.568 6.749 1.00 97.75 567 ALA A N 1
ATOM 4360 C CA . ALA A 1 567 ? 11.029 -3.877 5.344 1.00 97.75 567 ALA A CA 1
ATOM 4361 C C . ALA A 1 567 ? 12.253 -4.783 5.139 1.00 97.75 567 ALA A C 1
ATOM 4363 O O . ALA A 1 567 ? 12.235 -5.651 4.275 1.00 97.75 567 ALA A O 1
ATOM 4364 N N . GLY A 1 568 ? 13.318 -4.590 5.926 1.00 97.44 568 GLY A N 1
ATOM 4365 C CA . GLY A 1 568 ? 14.490 -5.465 5.887 1.00 97.44 568 GLY A CA 1
ATOM 4366 C C . GLY A 1 568 ? 14.191 -6.875 6.402 1.00 97.44 568 GLY A C 1
ATOM 4367 O O . GLY A 1 568 ? 14.659 -7.840 5.812 1.00 97.44 568 GLY A O 1
ATOM 4368 N N . LEU A 1 569 ? 13.384 -6.994 7.462 1.00 96.88 569 LEU A N 1
ATOM 4369 C CA . LEU A 1 569 ? 12.919 -8.291 7.967 1.00 96.88 569 LEU A CA 1
ATOM 4370 C C . LEU A 1 569 ? 12.021 -8.993 6.946 1.00 96.88 569 LEU A C 1
ATOM 4372 O O . LEU A 1 569 ? 12.251 -10.156 6.652 1.00 96.88 569 LEU A O 1
ATOM 4376 N N . PHE A 1 570 ? 11.061 -8.269 6.363 1.00 97.31 570 PHE A N 1
ATOM 4377 C CA . PHE A 1 570 ? 10.201 -8.766 5.288 1.00 97.31 570 PHE A CA 1
ATOM 4378 C C . PHE A 1 570 ? 11.031 -9.279 4.107 1.00 97.31 570 PHE A C 1
ATOM 4380 O O . PHE A 1 570 ? 10.844 -10.411 3.679 1.00 97.31 570 PHE A O 1
ATOM 4387 N N . TYR A 1 571 ? 11.998 -8.482 3.635 1.00 97.44 571 TYR A N 1
ATOM 4388 C CA . TYR A 1 571 ? 12.872 -8.880 2.535 1.00 97.44 571 TYR A CA 1
ATOM 4389 C C . TYR A 1 571 ? 13.637 -10.164 2.857 1.00 97.44 571 TYR A C 1
ATOM 4391 O O . TYR A 1 571 ? 13.626 -11.094 2.062 1.00 97.44 571 TYR A O 1
ATOM 4399 N N . ASN A 1 572 ? 14.268 -10.246 4.031 1.00 96.44 572 ASN A N 1
ATOM 4400 C CA . ASN A 1 572 ? 15.053 -11.422 4.396 1.00 96.44 572 ASN A CA 1
ATOM 4401 C C . ASN A 1 572 ? 14.186 -12.666 4.641 1.00 96.44 572 ASN A C 1
ATOM 4403 O O . ASN A 1 572 ? 14.629 -13.774 4.355 1.00 96.44 572 ASN A O 1
ATOM 4407 N N . ALA A 1 573 ? 12.971 -12.497 5.165 1.00 95.00 573 ALA A N 1
ATOM 4408 C CA . ALA A 1 573 ? 12.038 -13.599 5.361 1.00 95.00 573 ALA A CA 1
ATOM 4409 C C . ALA A 1 573 ? 11.592 -14.187 4.018 1.00 95.00 573 ALA A C 1
ATOM 4411 O O . ALA A 1 573 ? 11.694 -15.391 3.827 1.00 95.00 573 ALA A O 1
ATOM 4412 N N . VAL A 1 574 ? 11.184 -13.338 3.068 1.00 93.75 574 VAL A N 1
ATOM 4413 C CA . VAL A 1 574 ? 10.728 -13.784 1.741 1.00 93.75 574 VAL A CA 1
ATOM 4414 C C . VAL A 1 574 ? 11.888 -14.286 0.876 1.00 93.75 574 VAL A C 1
ATOM 4416 O O . VAL A 1 574 ? 11.793 -15.344 0.273 1.00 93.75 574 VAL A O 1
ATOM 4419 N N . ARG A 1 575 ? 13.007 -13.552 0.817 1.00 93.19 575 ARG A N 1
ATOM 4420 C CA . ARG A 1 575 ? 14.129 -13.865 -0.085 1.00 93.19 575 ARG A CA 1
ATOM 4421 C C . ARG A 1 575 ? 15.018 -15.002 0.413 1.00 93.19 575 ARG A C 1
ATOM 4423 O O . ARG A 1 575 ? 15.603 -15.707 -0.400 1.00 93.19 575 ARG A O 1
ATOM 4430 N N . HIS A 1 576 ? 15.190 -15.123 1.729 1.00 92.69 576 HIS A N 1
ATOM 4431 C CA . HIS A 1 576 ? 16.183 -16.017 2.333 1.00 92.69 576 HIS A CA 1
ATOM 4432 C C . HIS A 1 576 ? 15.582 -17.001 3.344 1.00 92.69 576 HIS A C 1
ATOM 4434 O O . HIS A 1 576 ? 16.336 -17.668 4.046 1.00 92.69 576 HIS A O 1
ATOM 4440 N N . GLY A 1 577 ? 14.253 -17.071 3.476 1.00 90.06 577 GLY A N 1
ATOM 4441 C CA . GLY A 1 577 ? 13.606 -17.990 4.415 1.00 90.06 577 GLY A CA 1
ATOM 4442 C C . GLY A 1 577 ? 13.895 -17.683 5.890 1.00 90.06 577 GLY A C 1
ATOM 4443 O O . GLY A 1 577 ? 13.813 -18.572 6.732 1.00 90.06 577 GLY A O 1
ATOM 4444 N N . MET A 1 578 ? 14.282 -16.443 6.226 1.00 91.75 578 MET A N 1
ATOM 4445 C CA . MET A 1 578 ? 14.620 -16.070 7.603 1.00 91.75 578 MET A CA 1
ATOM 4446 C C . MET A 1 578 ? 13.438 -16.318 8.550 1.00 91.75 578 MET A C 1
ATOM 4448 O O . MET A 1 578 ? 12.392 -15.678 8.433 1.00 91.75 578 MET A O 1
ATOM 4452 N N . VAL A 1 579 ? 13.661 -17.149 9.569 1.00 89.81 579 VAL A N 1
ATOM 4453 C CA . VAL A 1 579 ? 12.746 -17.287 10.705 1.00 89.81 579 VAL A CA 1
ATOM 4454 C C . VAL A 1 579 ? 12.953 -16.104 11.648 1.00 89.81 579 VAL A C 1
ATOM 4456 O O . VAL A 1 579 ? 14.037 -15.899 12.195 1.00 89.81 579 VAL A O 1
ATOM 4459 N N . TYR A 1 580 ? 11.916 -15.289 11.821 1.00 91.31 580 TYR A N 1
ATOM 4460 C CA . TYR A 1 580 ? 11.969 -14.140 12.717 1.00 91.31 580 TYR A CA 1
ATOM 4461 C C . TYR A 1 580 ? 11.581 -14.537 14.146 1.00 91.31 580 TYR A C 1
ATOM 4463 O O . TYR A 1 580 ? 10.482 -15.032 14.381 1.00 91.31 580 TYR A O 1
ATOM 4471 N N . ALA A 1 581 ? 12.458 -14.221 15.098 1.00 90.12 581 ALA A N 1
ATOM 4472 C CA . ALA A 1 581 ? 12.191 -14.267 16.531 1.00 90.12 581 ALA A CA 1
ATOM 4473 C C . ALA A 1 581 ? 12.513 -12.898 17.147 1.00 90.12 581 ALA A C 1
ATOM 4475 O O . ALA A 1 581 ? 13.551 -12.300 16.846 1.00 90.12 581 ALA A O 1
ATOM 4476 N N . ASP A 1 582 ? 11.618 -12.370 17.986 1.00 90.31 582 ASP A N 1
ATOM 4477 C CA . ASP A 1 582 ? 11.870 -11.102 18.672 1.00 90.31 582 ASP A CA 1
ATOM 4478 C C . ASP A 1 582 ? 12.689 -11.339 19.940 1.00 90.31 582 ASP A C 1
ATOM 4480 O O . ASP A 1 582 ? 12.265 -12.113 20.793 1.00 90.31 582 ASP A O 1
ATOM 4484 N N . PRO A 1 583 ? 13.827 -10.651 20.113 1.00 89.50 583 PRO A N 1
ATOM 4485 C CA . PRO A 1 583 ? 14.640 -10.816 21.309 1.00 89.50 583 PRO A CA 1
ATOM 4486 C C . PRO A 1 583 ? 14.096 -10.030 22.520 1.00 89.50 583 PRO A C 1
ATOM 4488 O O . PRO A 1 583 ? 14.702 -10.060 23.585 1.00 89.50 583 PRO A O 1
ATOM 4491 N N . GLY A 1 584 ? 12.985 -9.297 22.373 1.00 90.88 584 GLY A N 1
ATOM 4492 C CA . GLY A 1 584 ? 12.365 -8.511 23.437 1.00 90.88 584 GLY A CA 1
ATOM 4493 C C . GLY A 1 584 ? 12.911 -7.086 23.589 1.00 90.88 584 GLY A C 1
ATOM 4494 O O . GLY A 1 584 ? 13.968 -6.711 23.067 1.00 90.88 584 GLY A O 1
ATOM 4495 N N . ALA A 1 585 ? 12.156 -6.254 24.315 1.00 89.62 585 ALA A N 1
ATOM 4496 C CA . ALA A 1 585 ? 12.524 -4.863 24.585 1.00 89.62 585 ALA A CA 1
ATOM 4497 C C . ALA A 1 585 ? 13.806 -4.743 25.432 1.00 89.62 585 ALA A C 1
ATOM 4499 O O . ALA A 1 585 ? 14.690 -3.961 25.073 1.00 89.62 585 ALA A O 1
ATOM 4500 N N . SER A 1 586 ? 13.947 -5.555 26.487 1.00 89.88 586 SER A N 1
ATOM 4501 C CA . SER A 1 586 ? 15.102 -5.526 27.400 1.00 89.88 586 SER A CA 1
ATOM 4502 C C . SER A 1 586 ? 16.419 -5.801 26.675 1.00 89.88 586 SER A C 1
ATOM 4504 O O . SER A 1 586 ? 17.351 -5.006 26.776 1.00 89.88 586 SER A O 1
ATOM 4506 N N . TYR A 1 587 ? 16.458 -6.830 25.817 1.00 89.50 587 TYR A N 1
ATOM 4507 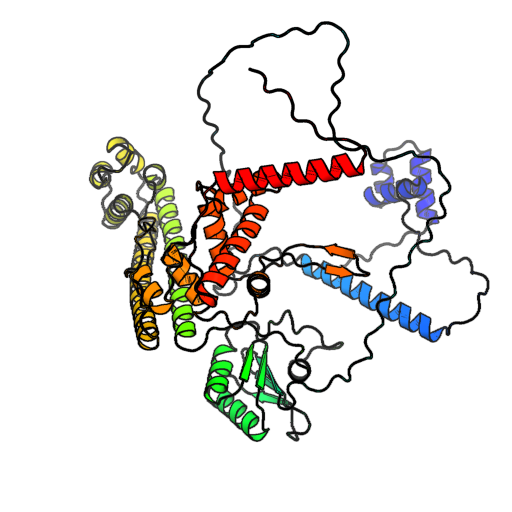C CA . TYR A 1 587 ? 17.626 -7.137 24.984 1.00 89.50 587 TYR A CA 1
ATOM 4508 C C . TYR A 1 587 ? 18.062 -5.939 24.127 1.00 89.50 587 TYR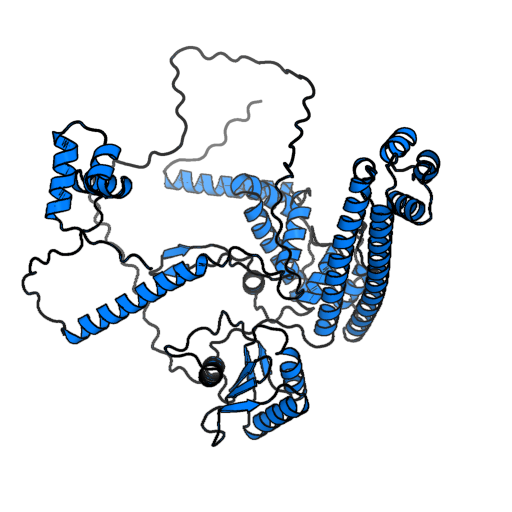 A C 1
ATOM 4510 O O . TYR A 1 587 ? 19.250 -5.627 23.989 1.00 89.50 587 TYR A O 1
ATOM 4518 N N . TYR A 1 588 ? 17.096 -5.237 23.526 1.00 89.75 588 TYR A N 1
ATOM 4519 C CA . TYR A 1 588 ? 17.389 -4.049 22.733 1.00 89.75 588 TYR A CA 1
ATOM 4520 C C . TYR A 1 588 ? 17.968 -2.916 23.592 1.00 89.75 588 TYR A C 1
ATOM 4522 O O . TYR A 1 588 ? 18.923 -2.250 23.171 1.00 89.75 588 TYR A O 1
ATOM 4530 N N . GLU A 1 589 ? 17.389 -2.685 24.769 1.00 89.12 589 GLU A N 1
ATOM 4531 C CA . GLU A 1 589 ? 17.804 -1.638 25.702 1.00 89.12 589 GLU A CA 1
ATOM 4532 C C . GLU A 1 589 ? 19.200 -1.893 26.270 1.00 89.12 589 GLU A C 1
ATOM 4534 O O . GLU A 1 589 ? 20.032 -0.986 26.236 1.00 89.12 589 GLU A O 1
ATOM 4539 N N . GLU A 1 590 ? 19.505 -3.117 26.693 1.00 91.44 590 GLU A N 1
ATOM 4540 C CA . GLU A 1 590 ? 20.832 -3.534 27.161 1.00 91.44 590 GLU A CA 1
ATOM 4541 C C . GLU A 1 590 ? 21.896 -3.333 26.084 1.00 91.44 590 GLU A C 1
ATOM 4543 O O . GLU A 1 590 ? 22.911 -2.667 26.298 1.00 91.44 590 GLU A O 1
ATOM 4548 N N . ARG A 1 591 ? 21.637 -3.814 24.865 1.00 91.25 591 ARG A N 1
ATOM 4549 C CA . ARG A 1 591 ? 22.570 -3.673 23.742 1.00 91.25 591 ARG A CA 1
ATOM 4550 C C . ARG A 1 591 ? 22.751 -2.210 23.323 1.00 91.25 591 ARG A C 1
ATOM 4552 O O . ARG A 1 591 ? 23.812 -1.818 22.823 1.00 91.25 591 ARG A O 1
ATOM 4559 N N . TYR A 1 592 ? 21.724 -1.380 23.510 1.00 88.19 592 TYR A N 1
ATOM 4560 C CA . TYR A 1 592 ? 21.834 0.064 23.335 1.00 88.19 592 TYR A CA 1
ATOM 4561 C C . TYR A 1 592 ? 22.688 0.704 24.436 1.00 88.19 592 TYR A C 1
ATOM 4563 O O . TYR A 1 592 ? 23.616 1.440 24.090 1.00 88.19 592 TYR A O 1
ATOM 4571 N N . LYS A 1 593 ? 22.433 0.395 25.716 1.00 90.38 593 LYS A N 1
ATOM 4572 C CA . LYS A 1 593 ? 23.235 0.847 26.867 1.00 90.38 593 LYS A CA 1
ATOM 4573 C C . LYS A 1 593 ? 24.709 0.487 26.669 1.00 90.38 593 LYS A C 1
ATOM 4575 O O . LYS A 1 593 ? 25.554 1.378 26.688 1.00 90.38 593 LYS A O 1
ATOM 4580 N N . ALA A 1 594 ? 25.007 -0.765 26.320 1.00 92.88 594 ALA A N 1
ATOM 4581 C CA . ALA A 1 594 ? 26.361 -1.234 26.030 1.00 92.88 594 ALA A CA 1
ATOM 4582 C C . ALA A 1 594 ? 27.046 -0.418 24.918 1.00 92.88 594 ALA A C 1
ATOM 4584 O O . ALA A 1 594 ? 28.201 -0.012 25.050 1.00 92.88 594 ALA A O 1
ATOM 4585 N N . ARG A 1 595 ? 26.331 -0.095 23.830 1.00 92.88 595 ARG A N 1
ATOM 4586 C CA . ARG A 1 595 ? 26.876 0.746 22.748 1.00 92.88 595 ARG A CA 1
ATOM 4587 C C . ARG A 1 595 ? 27.130 2.184 23.194 1.00 92.88 595 ARG A C 1
ATOM 4589 O O . ARG A 1 595 ? 28.103 2.791 22.747 1.00 92.88 595 ARG A O 1
ATOM 4596 N N . VAL A 1 596 ? 26.250 2.747 24.020 1.00 91.81 596 VAL A N 1
ATOM 4597 C CA . VAL A 1 596 ? 26.433 4.089 24.586 1.00 91.81 596 VAL A CA 1
ATOM 4598 C C . VAL A 1 596 ? 27.677 4.107 25.470 1.00 91.81 596 VAL A C 1
ATOM 4600 O O . VAL A 1 596 ? 28.544 4.946 25.240 1.00 91.81 596 VAL A O 1
ATOM 4603 N N . LEU A 1 597 ? 27.824 3.140 26.376 1.00 93.69 597 LEU A N 1
ATOM 4604 C CA . LEU A 1 597 ? 29.001 3.001 27.236 1.00 93.69 597 LEU A CA 1
ATOM 4605 C C . LEU A 1 597 ? 30.289 2.823 26.421 1.00 93.69 597 LEU A C 1
ATOM 4607 O O . LEU A 1 597 ? 31.262 3.533 26.655 1.00 93.69 597 LEU A O 1
ATOM 4611 N N . ALA A 1 598 ? 30.289 1.968 25.394 1.00 93.38 598 ALA A N 1
ATOM 4612 C CA . ALA A 1 598 ? 31.444 1.792 24.511 1.00 93.38 598 ALA A CA 1
ATOM 4613 C C . ALA A 1 598 ? 31.818 3.081 23.753 1.00 93.38 598 ALA A C 1
ATOM 4615 O O . ALA A 1 598 ? 32.996 3.381 23.555 1.00 93.38 598 ALA A O 1
ATOM 4616 N N . ASN A 1 599 ? 30.829 3.872 23.326 1.00 93.50 599 ASN A N 1
ATOM 4617 C CA . ASN A 1 599 ? 31.076 5.175 22.706 1.00 93.50 599 ASN A CA 1
ATOM 4618 C C . ASN A 1 599 ? 31.630 6.193 23.707 1.00 93.50 599 ASN A C 1
ATOM 4620 O O . ASN A 1 599 ? 32.519 6.961 23.345 1.00 93.50 599 ASN A O 1
ATOM 4624 N N . LEU A 1 600 ? 31.113 6.209 24.938 1.00 94.50 600 LEU A N 1
ATOM 4625 C CA . LEU A 1 600 ? 31.593 7.087 26.004 1.00 94.50 600 LEU A CA 1
ATOM 4626 C C . LEU A 1 600 ? 33.033 6.752 26.383 1.00 94.50 600 LEU A C 1
ATOM 4628 O O . LEU A 1 600 ? 33.858 7.657 26.381 1.00 94.50 600 LEU A O 1
ATOM 4632 N N . ARG A 1 601 ? 33.357 5.467 26.582 1.00 94.06 601 ARG A N 1
ATOM 4633 C CA . ARG A 1 601 ? 34.730 4.997 26.824 1.00 94.06 601 ARG A CA 1
ATOM 4634 C C . ARG A 1 601 ? 35.677 5.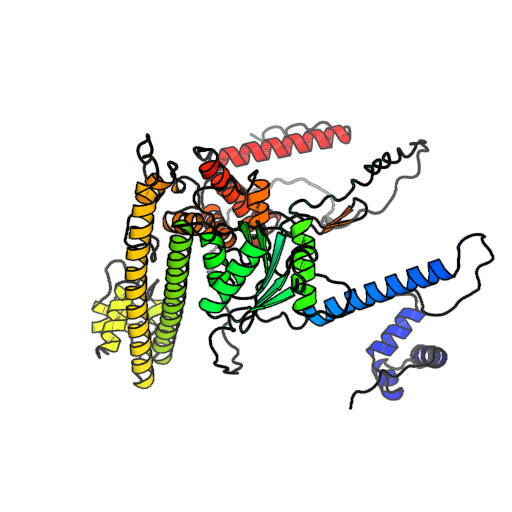472 25.724 1.00 94.06 601 ARG A C 1
ATOM 4636 O O . ARG A 1 601 ? 36.653 6.143 26.022 1.00 94.06 601 ARG A O 1
ATOM 4643 N N . ARG A 1 602 ? 35.337 5.249 24.446 1.00 93.50 602 ARG A N 1
ATOM 4644 C CA . ARG A 1 602 ? 36.164 5.720 23.316 1.00 93.50 602 ARG A CA 1
ATOM 4645 C C . ARG A 1 602 ? 36.364 7.237 23.299 1.00 93.50 602 ARG A C 1
ATOM 4647 O O . ARG A 1 602 ? 37.455 7.696 22.977 1.00 93.50 602 ARG A O 1
ATOM 4654 N N . ARG A 1 603 ? 35.329 8.020 23.627 1.00 93.94 603 ARG A N 1
ATOM 4655 C CA . ARG A 1 603 ? 35.435 9.488 23.695 1.00 93.94 603 ARG A CA 1
ATOM 4656 C C . ARG A 1 603 ? 36.284 9.944 24.879 1.00 93.94 603 ARG A C 1
ATOM 4658 O O . ARG A 1 603 ? 37.110 10.828 24.688 1.00 93.94 603 ARG A O 1
ATOM 4665 N N . ALA A 1 604 ? 36.117 9.331 26.049 1.00 94.81 604 ALA A N 1
ATOM 4666 C CA . ALA A 1 604 ? 36.938 9.605 27.224 1.00 94.81 604 ALA A CA 1
ATOM 4667 C C . ALA A 1 604 ? 38.418 9.333 26.918 1.00 94.81 604 ALA A C 1
ATOM 4669 O O . ALA A 1 604 ? 39.231 10.243 27.043 1.00 94.81 604 ALA A O 1
ATOM 4670 N N . THR A 1 605 ? 38.739 8.159 26.360 1.00 95.25 605 THR A N 1
ATOM 4671 C CA . THR A 1 605 ? 40.109 7.806 25.956 1.00 95.25 605 THR A CA 1
ATOM 4672 C C . THR A 1 605 ? 40.693 8.805 24.956 1.00 95.25 605 THR A C 1
ATOM 4674 O O . THR A 1 605 ? 41.831 9.227 25.113 1.00 95.25 605 THR A O 1
ATOM 4677 N N . SER A 1 606 ? 39.918 9.251 23.957 1.00 94.94 606 SER A N 1
ATOM 4678 C CA . SER A 1 606 ? 40.395 10.253 22.984 1.00 94.94 606 SER A CA 1
ATOM 4679 C C . SER A 1 606 ? 40.701 11.628 23.589 1.00 94.94 606 SER A C 1
ATOM 4681 O O . SER A 1 606 ? 41.389 12.426 22.962 1.00 94.94 606 SER A O 1
ATOM 4683 N N . LEU A 1 607 ? 40.176 11.901 24.785 1.00 95.19 607 LEU A N 1
ATOM 4684 C CA . LEU A 1 607 ? 40.399 13.126 25.547 1.00 95.19 607 LEU A CA 1
ATOM 4685 C C . LEU A 1 607 ? 41.400 12.924 26.701 1.00 95.19 607 LEU A C 1
ATOM 4687 O O . LEU A 1 607 ? 41.609 13.855 27.467 1.00 95.19 607 LEU A O 1
ATOM 4691 N N . GLY A 1 608 ? 41.997 11.733 26.845 1.00 94.81 608 GLY A N 1
ATOM 4692 C CA . GLY A 1 608 ? 42.922 11.412 27.940 1.00 94.81 608 GLY A CA 1
ATOM 4693 C C . GLY A 1 608 ? 42.253 11.062 29.276 1.00 94.81 608 GLY A C 1
ATOM 4694 O O . GLY A 1 608 ? 42.934 11.000 30.292 1.00 94.81 608 GLY A O 1
ATOM 4695 N N . PHE A 1 609 ? 40.940 10.816 29.295 1.00 94.75 609 PHE A N 1
ATOM 4696 C CA . PHE A 1 609 ? 40.188 10.452 30.501 1.00 94.75 609 PHE A CA 1
ATOM 4697 C C . PHE A 1 609 ? 39.842 8.957 30.541 1.00 94.75 609 PHE A C 1
ATOM 4699 O O . PHE A 1 609 ? 39.668 8.308 29.505 1.00 94.75 609 PHE A O 1
ATOM 4706 N N . VAL A 1 610 ? 39.650 8.425 31.751 1.00 92.38 610 VAL A N 1
ATOM 4707 C CA . VAL A 1 610 ? 39.132 7.071 32.000 1.00 92.38 610 VAL A CA 1
ATOM 4708 C C . VAL A 1 610 ? 37.720 7.174 32.572 1.00 92.38 610 VAL A C 1
ATOM 4710 O O . VAL A 1 610 ? 37.460 7.966 33.471 1.00 92.38 610 VAL A O 1
ATOM 4713 N N . LEU A 1 611 ? 36.790 6.384 32.030 1.00 91.69 611 LEU A N 1
ATOM 4714 C CA . LEU A 1 611 ? 35.420 6.311 32.536 1.00 91.69 611 LEU A CA 1
ATOM 4715 C C . LEU A 1 611 ? 35.367 5.320 33.706 1.00 91.69 611 LEU A C 1
ATOM 4717 O O . LEU A 1 611 ? 35.552 4.124 33.482 1.00 91.69 611 LEU A O 1
ATOM 4721 N N . GLN A 1 612 ? 35.091 5.809 34.913 1.00 90.25 612 GLN A N 1
ATOM 4722 C CA . GLN A 1 612 ? 34.841 4.989 36.101 1.00 90.25 612 GLN A CA 1
ATOM 4723 C C . GLN A 1 612 ? 33.339 4.913 36.390 1.00 90.25 612 GLN A C 1
ATOM 4725 O O . GLN A 1 612 ? 32.598 5.863 36.130 1.00 90.25 612 GLN A O 1
ATOM 4730 N N . GLU A 1 613 ? 32.887 3.760 36.874 1.00 87.06 613 GLU A N 1
ATOM 4731 C CA . GLU A 1 613 ? 31.510 3.575 37.324 1.00 87.06 613 GLU A CA 1
ATOM 4732 C C . GLU A 1 613 ? 31.343 4.228 38.697 1.00 87.06 613 GLU A C 1
ATOM 4734 O O . GLU A 1 613 ? 32.229 4.129 39.545 1.00 87.06 613 GLU A O 1
ATOM 4739 N N . ALA A 1 614 ? 30.240 4.949 38.899 1.00 86.25 614 ALA A N 1
ATOM 4740 C CA . ALA A 1 614 ? 29.962 5.536 40.202 1.00 86.25 614 ALA A CA 1
ATOM 4741 C C . ALA A 1 614 ? 29.689 4.409 41.216 1.00 86.25 614 ALA A C 1
ATOM 4743 O O . ALA A 1 614 ? 29.043 3.425 40.846 1.00 86.25 614 ALA A O 1
ATOM 4744 N N . PRO A 1 615 ? 30.148 4.530 42.475 1.00 82.69 615 PRO A N 1
ATOM 4745 C CA . PRO A 1 615 ? 29.803 3.563 43.509 1.00 82.69 615 PRO A CA 1
ATOM 4746 C C . PRO A 1 615 ? 28.277 3.489 43.639 1.00 82.69 615 PRO A C 1
ATOM 4748 O O . PRO A 1 615 ? 27.607 4.523 43.676 1.00 82.69 615 PRO A O 1
ATOM 4751 N N . SER A 1 616 ? 27.726 2.272 43.658 1.00 75.94 616 SER A N 1
ATOM 4752 C CA . SER A 1 616 ? 26.286 2.065 43.825 1.00 75.94 616 SER A CA 1
ATOM 4753 C C . SER A 1 616 ? 25.873 2.649 45.172 1.00 75.94 616 SER A C 1
ATOM 4755 O O . SER A 1 616 ? 26.295 2.147 46.209 1.00 75.94 616 SER A O 1
ATOM 4757 N N . SER A 1 617 ? 25.084 3.721 45.165 1.00 63.44 617 SER A N 1
ATOM 4758 C CA . SER A 1 617 ? 24.437 4.232 46.373 1.00 63.44 617 SER A CA 1
ATOM 4759 C C . SER A 1 617 ? 23.518 3.133 46.913 1.00 63.44 617 SER A C 1
ATOM 4761 O O . SER A 1 617 ? 22.576 2.756 46.211 1.00 63.44 617 SER A O 1
ATOM 4763 N N . ALA A 1 618 ? 23.878 2.576 48.073 1.00 47.09 618 ALA A N 1
ATOM 4764 C CA . ALA A 1 618 ? 23.145 1.524 48.779 1.00 47.09 618 ALA A CA 1
ATOM 4765 C C . ALA A 1 618 ? 21.774 2.002 49.268 1.00 47.09 618 ALA A C 1
ATOM 4767 O O . ALA A 1 618 ? 21.665 3.205 49.610 1.00 47.09 618 ALA A O 1
#

Secondary structure (DSSP, 8-state):
---------HHHHHHHHHHHHHS---HHHHHHHTT--HHHHHHHHHHHTTTT-PPPS---PPP-------HHHHHHHHHHHHHHHHHHHHHHHTTTT--S-TT-SS------------------------------------------------------------------PPPP------S-TTEEEEEE-SSEEEEE--TTS-SS-EEEEESSHHHHHHHHHHHHHTT--EEEEEESSSTHHHHHHHHHHTT-EEEEE-TTTS---SS---HHHHHHHHHHHHHTT---BPP---THHHHHHHHHHHHHHHHHHHHHHHHHHHHHHHHTT--HHHH-S-TTSHHHHHHHHHHHHT---HHHHHTT--TT-SS-HHHHHHHT-----HHHHHHHHHHHHHHHHHHHHHHHHHHHHHHHHHHHHHTSPPPSSPPPPPSS----TT--SS-HHHHHHHHHSS-GGGSTT--HHHHHHHHHHH-S--TTSSSHHHHHHHTT-SB--EEETTEEEE-PBPP---HHHHHHHHHHHHHTTSSSHHHHHHHHHHHHH-HHHHHHHHHHHHHHHHHHHHHH-PPP---HHHHHHHHHHHHHHHHHHHHHHHTT---PPPP---

pLDDT: mean 78.89, std 24.08, range [21.48, 98.62]

Sequence (618 aa):
MDQGRRQFTDEFKREAVALLASSGRPLLQIASELGISPSMLRNWRNRSEGRNAGPAPGSGAAPTLHSGLDPASEISRLRRENDRLRTERDILKNVSWAFVPPVALETGVMFSGAGEGAAVSFMVAMTSSKTWPMGRCALASGDARAIPVRKLIICAVQPLHSTRRRCMARPKRSRPMRDISPTHPNAAAIDIGAKMHVAAVPPDRDADPVRTFGTFTGELHRMADWFESCGVLTVAMESTGVYWIPAFEVLDQRGFEVVLVNARDAKHVPGRKTDVSDAQWLRQLHEYGLLRASFRPKGELATLRAYLRQRERLLDYAASHIQHMQKALMQMNVQLHHIVSDITGATGMRIIRGIVAGERDPAALAAHRDRRCHASAEEISAALAGNWREEHIFALGQALDLYDLYQAKVAESDARIEQVLARLRTALERPACRLPPARHRDNSANAPAFDARAILYSVLGVDLTQIHGLGPSLVLKLVGECGTDLSPWPDAKHFTSWLCLAPSNKISGGRVLSSRTRRSGSRAAALLRLAAVTVGRTQTALGAFYRRLSARIGKAKAVTATARKIAGLFYNAVRHGMVYADPGASYYEERYKARVLANLRRRATSLGFVLQEAPSSA